Protein AF-0000000078894704 (afdb_homodimer)

Structure (mmCIF, N/CA/C/O backbone):
data_AF-0000000078894704-model_v1
#
loop_
_entity.id
_entity.type
_entity.pdbx_description
1 polymer glutaminase
#
loop_
_atom_site.group_PDB
_atom_site.id
_atom_site.type_symbol
_atom_site.label_atom_id
_atom_site.label_alt_id
_atom_site.label_comp_id
_atom_site.label_asym_id
_atom_site.label_entity_id
_atom_site.label_seq_id
_atom_site.pdbx_PDB_ins_code
_atom_site.Cartn_x
_atom_site.Cartn_y
_atom_site.Cartn_z
_atom_site.occupancy
_atom_site.B_iso_or_equiv
_atom_site.auth_seq_id
_atom_site.auth_comp_id
_atom_site.auth_asym_id
_atom_site.auth_atom_id
_atom_site.pdbx_PDB_model_num
ATOM 1 N N . MET A 1 1 ? 27.953 34.219 -6.363 1 33.53 1 MET A N 1
ATOM 2 C CA . MET A 1 1 ? 26.625 33.625 -6.176 1 33.53 1 MET A CA 1
ATOM 3 C C . MET A 1 1 ? 26.562 32.812 -4.891 1 33.53 1 MET A C 1
ATOM 5 O O . MET A 1 1 ? 27.328 31.875 -4.715 1 33.53 1 MET A O 1
ATOM 9 N N . GLY A 1 2 ? 26.344 33.25 -3.715 1 42.59 2 GLY A N 1
ATOM 10 C CA . GLY A 1 2 ? 26.703 32.719 -2.398 1 42.59 2 GLY A CA 1
ATOM 11 C C . GLY A 1 2 ? 26.281 31.297 -2.18 1 42.59 2 GLY A C 1
ATOM 12 O O . GLY A 1 2 ? 25.266 30.844 -2.725 1 42.59 2 GLY A O 1
ATOM 13 N N . ASP A 1 3 ? 27.109 30.281 -1.945 1 48.25 3 ASP A N 1
ATOM 14 C CA . ASP A 1 3 ? 27 28.844 -1.769 1 48.25 3 ASP A CA 1
ATOM 15 C C . ASP A 1 3 ? 25.766 28.484 -0.95 1 48.25 3 ASP A C 1
ATOM 17 O O . ASP A 1 3 ? 25.719 28.734 0.256 1 48.25 3 ASP A O 1
ATOM 21 N N . LYS A 1 4 ? 24.609 28.859 -1.32 1 56.03 4 LYS A N 1
ATOM 22 C CA . LYS A 1 4 ? 23.375 28.703 -0.556 1 56.03 4 LYS A CA 1
ATOM 23 C C . LYS A 1 4 ? 23.328 27.344 0.141 1 56.03 4 LYS A C 1
ATOM 25 O O . LYS A 1 4 ? 23.406 26.297 -0.512 1 56.03 4 LYS A O 1
ATOM 30 N N . GLU A 1 5 ? 23.719 27.203 1.406 1 79.75 5 GLU A N 1
ATOM 31 C CA . GLU A 1 5 ? 23.75 26.031 2.277 1 79.75 5 GLU A CA 1
ATOM 32 C C . GLU A 1 5 ? 22.422 25.297 2.287 1 79.75 5 GLU A C 1
ATOM 34 O O . GLU A 1 5 ? 21.359 25.938 2.398 1 79.75 5 GLU A O 1
ATOM 39 N N . ALA A 1 6 ? 22.312 24.047 1.957 1 88.81 6 ALA A N 1
ATOM 40 C CA . ALA A 1 6 ? 21.125 23.203 1.895 1 88.81 6 ALA A CA 1
ATOM 41 C C . ALA A 1 6 ? 20.531 22.984 3.283 1 88.81 6 ALA A C 1
ATOM 43 O O . ALA A 1 6 ? 21.266 22.891 4.27 1 88.81 6 ALA A O 1
ATOM 44 N N . VAL A 1 7 ? 19.281 23.156 3.41 1 92.5 7 VAL A N 1
ATOM 45 C CA . VAL A 1 7 ? 18.547 22.812 4.629 1 92.5 7 VAL A CA 1
ATOM 46 C C . VAL A 1 7 ? 18.281 21.312 4.66 1 92.5 7 VAL A C 1
ATOM 48 O O . VAL A 1 7 ? 17.766 20.75 3.695 1 92.5 7 VAL A O 1
ATOM 51 N N . THR A 1 8 ? 18.688 20.656 5.77 1 94.19 8 THR A N 1
ATOM 52 C CA . THR A 1 8 ? 18.438 19.219 5.902 1 94.19 8 THR A CA 1
ATOM 53 C C . THR A 1 8 ? 17.094 18.969 6.57 1 94.19 8 THR A C 1
ATOM 55 O O . THR A 1 8 ? 16.828 19.453 7.668 1 94.19 8 THR A O 1
ATOM 58 N N . LEU A 1 9 ? 16.25 18.266 5.898 1 95.75 9 LEU A N 1
ATOM 59 C CA . LEU A 1 9 ? 14.961 17.859 6.445 1 95.75 9 LEU A CA 1
ATOM 60 C C . LEU A 1 9 ? 14.961 16.375 6.781 1 95.75 9 LEU A C 1
ATOM 62 O O . LEU A 1 9 ? 15.312 15.539 5.941 1 95.75 9 LEU A O 1
ATOM 66 N N . ARG A 1 10 ? 14.641 16.031 8.008 1 96.88 10 ARG A N 1
ATOM 67 C CA . ARG A 1 10 ? 14.438 14.648 8.422 1 96.88 10 ARG A CA 1
ATOM 68 C C . ARG A 1 10 ? 12.953 14.289 8.422 1 96.88 10 ARG A C 1
ATOM 70 O O . ARG A 1 10 ? 12.195 14.742 9.273 1 96.88 10 ARG A O 1
ATOM 77 N N . ILE A 1 11 ? 12.57 13.445 7.441 1 97.75 11 ILE A N 1
ATOM 78 C CA . ILE A 1 11 ? 11.164 13.117 7.234 1 97.75 11 ILE A CA 1
ATOM 79 C C . ILE A 1 11 ? 10.906 11.664 7.613 1 97.75 11 ILE A C 1
ATOM 81 O O . ILE A 1 11 ? 11.516 10.75 7.047 1 97.75 11 ILE A O 1
ATOM 85 N N . GLY A 1 12 ? 10.008 11.484 8.609 1 97.69 12 GLY A N 1
ATOM 86 C CA . GLY A 1 12 ? 9.594 10.141 8.977 1 97.69 12 GLY A CA 1
ATOM 87 C C . GLY A 1 12 ? 8.398 9.648 8.18 1 97.69 12 GLY A C 1
ATOM 88 O O . GLY A 1 12 ? 7.512 10.43 7.836 1 97.69 12 GLY A O 1
ATOM 89 N N . VAL A 1 13 ? 8.375 8.375 7.852 1 96.69 13 VAL A N 1
ATOM 90 C CA . VAL A 1 13 ? 7.203 7.656 7.367 1 96.69 13 VAL A CA 1
ATOM 91 C C . VAL A 1 13 ? 6.918 6.461 8.273 1 96.69 13 VAL A C 1
ATOM 93 O O . VAL A 1 13 ? 7.781 5.602 8.469 1 96.69 13 VAL A O 1
ATOM 96 N N . LEU A 1 14 ? 5.723 6.516 8.867 1 94.88 14 LEU A N 1
ATOM 97 C CA . LEU A 1 14 ? 5.355 5.383 9.711 1 94.88 14 LEU A CA 1
ATOM 98 C C . LEU A 1 14 ? 5.363 4.086 8.906 1 94.88 14 LEU A C 1
ATOM 100 O O . LEU A 1 14 ? 4.676 3.975 7.891 1 94.88 14 LEU A O 1
ATOM 104 N N . ALA A 1 15 ? 6.199 3.154 9.344 1 89.75 15 ALA A N 1
ATOM 105 C CA . ALA A 1 15 ? 6.441 1.933 8.578 1 89.75 15 ALA A CA 1
ATOM 106 C C . ALA A 1 15 ? 5.879 0.712 9.305 1 89.75 15 ALA A C 1
ATOM 108 O O . ALA A 1 15 ? 6.613 -0.236 9.594 1 89.75 15 ALA A O 1
ATOM 109 N N . LEU A 1 16 ? 4.609 0.772 9.555 1 78.75 16 LEU A N 1
ATOM 110 C CA . LEU A 1 16 ? 3.939 -0.312 10.266 1 78.75 16 LEU A CA 1
ATOM 111 C C . LEU A 1 16 ? 3.281 -1.279 9.289 1 78.75 16 LEU A C 1
ATOM 113 O O . LEU A 1 16 ? 3.334 -2.496 9.477 1 78.75 16 LEU A O 1
ATOM 117 N N . GLN A 1 17 ? 2.633 -0.727 8.406 1 74.25 17 GLN A N 1
ATOM 118 C CA . GLN A 1 17 ? 1.944 -1.491 7.367 1 74.25 17 GLN A CA 1
ATOM 119 C C . GLN A 1 17 ? 2.443 -1.107 5.98 1 74.25 17 GLN A C 1
ATOM 121 O O . GLN A 1 17 ? 3.539 -0.56 5.836 1 74.25 17 GLN A O 1
ATOM 126 N N . GLY A 1 18 ? 1.768 -1.468 4.973 1 70.94 18 GLY A N 1
ATOM 127 C CA . GLY A 1 18 ? 2.125 -1.123 3.607 1 70.94 18 GLY A CA 1
ATOM 128 C C . GLY A 1 18 ? 1.957 0.353 3.301 1 70.94 18 GLY A C 1
ATOM 129 O O . GLY A 1 18 ? 1.643 1.145 4.191 1 70.94 18 GLY A O 1
ATOM 130 N N . GLY A 1 19 ? 2.533 0.879 2.273 1 81.81 19 GLY A N 1
ATOM 131 C CA . GLY A 1 19 ? 2.348 2.227 1.758 1 81.81 19 GLY A CA 1
ATOM 132 C C . GLY A 1 19 ? 3.545 3.127 1.994 1 81.81 19 GLY A C 1
ATOM 133 O O . GLY A 1 19 ? 3.672 4.176 1.363 1 81.81 19 GLY A O 1
ATOM 134 N N . PHE A 1 20 ? 4.426 2.688 2.916 1 88.38 20 PHE A N 1
ATOM 135 C CA . PHE A 1 20 ? 5.508 3.604 3.26 1 88.38 20 PHE A CA 1
ATOM 136 C C . PHE A 1 20 ? 6.547 3.654 2.145 1 88.38 20 PHE A C 1
ATOM 138 O O . PHE A 1 20 ? 7.16 4.695 1.908 1 88.38 20 PHE A O 1
ATOM 145 N N . PHE A 1 21 ? 6.684 2.605 1.351 1 87.56 21 PHE A N 1
ATOM 146 C CA . PHE A 1 21 ? 7.598 2.67 0.215 1 87.56 21 PHE A CA 1
ATOM 147 C C . PHE A 1 21 ? 7.082 3.641 -0.84 1 87.56 21 PHE A C 1
ATOM 149 O O . PHE A 1 21 ? 7.859 4.387 -1.438 1 87.56 21 PHE A O 1
ATOM 156 N N . GLU A 1 22 ? 5.785 3.568 -1.02 1 90.38 22 GLU A N 1
ATOM 157 C CA . GLU A 1 22 ? 5.172 4.461 -1.998 1 90.38 22 GLU A CA 1
ATOM 158 C C . GLU A 1 22 ? 5.324 5.922 -1.583 1 90.38 22 GLU A C 1
ATOM 160 O O . GLU A 1 22 ? 5.605 6.785 -2.418 1 90.38 22 GLU A O 1
ATOM 165 N N . HIS A 1 23 ? 5.121 6.18 -0.316 1 94.56 23 HIS A N 1
ATOM 166 C CA . HIS A 1 23 ? 5.312 7.531 0.191 1 94.56 23 HIS A CA 1
ATOM 167 C C . HIS A 1 23 ? 6.766 7.973 0.045 1 94.56 23 HIS A C 1
ATOM 169 O O . HIS A 1 23 ? 7.039 9.117 -0.322 1 94.56 23 HIS A O 1
ATOM 175 N N . GLU A 1 24 ? 7.691 7.094 0.386 1 93.06 24 GLU A N 1
ATOM 176 C CA . GLU A 1 24 ? 9.109 7.414 0.23 1 93.06 24 GLU A CA 1
ATOM 177 C C . GLU A 1 24 ? 9.438 7.762 -1.219 1 93.06 24 GLU A C 1
ATOM 179 O O . GLU A 1 24 ? 10.133 8.75 -1.483 1 93.06 24 GLU A O 1
ATOM 184 N N . ALA A 1 25 ? 8.914 6.992 -2.096 1 89.88 25 ALA A N 1
ATOM 185 C CA . ALA A 1 25 ? 9.148 7.242 -3.516 1 89.88 25 ALA A CA 1
ATOM 186 C C . ALA A 1 25 ? 8.586 8.594 -3.938 1 89.88 25 ALA A C 1
ATOM 188 O O . ALA A 1 25 ? 9.227 9.344 -4.68 1 89.88 25 ALA A O 1
ATOM 189 N N . SER A 1 26 ? 7.43 8.898 -3.48 1 93.06 26 SER A N 1
ATOM 190 C CA . SER A 1 26 ? 6.785 10.156 -3.83 1 93.06 26 SER A CA 1
ATOM 191 C C . SER A 1 26 ? 7.539 11.344 -3.244 1 93.06 26 SER A C 1
ATOM 193 O O . SER A 1 26 ? 7.602 12.414 -3.859 1 93.06 26 SER A O 1
ATOM 195 N N . LEU A 1 27 ? 8.094 11.164 -2.045 1 95.19 27 LEU A N 1
ATOM 196 C CA . LEU A 1 27 ? 8.922 12.195 -1.444 1 95.19 27 LEU A CA 1
ATOM 197 C C . LEU A 1 27 ? 10.148 12.477 -2.301 1 95.19 27 LEU A C 1
ATOM 199 O O . LEU A 1 27 ? 10.5 13.633 -2.535 1 95.19 27 LEU A O 1
ATOM 203 N N . MET A 1 28 ? 10.758 11.43 -2.793 1 91.69 28 MET A N 1
ATOM 204 C CA . MET A 1 28 ? 11.938 11.57 -3.639 1 91.69 28 MET A CA 1
ATOM 205 C C . MET A 1 28 ? 11.578 12.258 -4.957 1 91.69 28 MET A C 1
ATOM 207 O O . MET A 1 28 ? 12.328 13.102 -5.449 1 91.69 28 MET A O 1
ATOM 211 N N . LYS A 1 29 ? 10.469 11.883 -5.477 1 90.44 29 LYS A N 1
ATOM 212 C CA . LYS A 1 29 ? 9.992 12.523 -6.699 1 90.44 29 LYS A CA 1
ATOM 213 C C . LYS A 1 29 ? 9.742 14.008 -6.473 1 90.44 29 LYS A C 1
ATOM 215 O O . LYS A 1 29 ? 10.078 14.836 -7.32 1 90.44 29 LYS A O 1
ATOM 220 N N . ALA A 1 30 ? 9.133 14.305 -5.371 1 92.69 30 ALA A N 1
ATOM 221 C CA . ALA A 1 30 ? 8.867 15.703 -5.035 1 92.69 30 ALA A CA 1
ATOM 222 C C . ALA A 1 30 ? 10.164 16.5 -4.953 1 92.69 30 ALA A C 1
ATOM 224 O O . ALA A 1 30 ? 10.242 17.625 -5.465 1 92.69 30 ALA A O 1
ATOM 225 N N . LEU A 1 31 ? 11.117 15.945 -4.305 1 92.12 31 LEU A N 1
ATOM 226 C CA . LEU A 1 31 ? 12.406 16.609 -4.152 1 92.12 31 LEU A CA 1
ATOM 227 C C . LEU A 1 31 ? 13.062 16.828 -5.512 1 92.12 31 LEU A C 1
ATOM 229 O O . LEU A 1 31 ? 13.672 17.891 -5.746 1 92.12 31 LEU A O 1
ATOM 233 N N . LYS A 1 32 ? 12.906 15.906 -6.371 1 88.94 32 LYS A N 1
ATOM 234 C CA . LYS A 1 32 ? 13.562 15.93 -7.676 1 88.94 32 LYS A CA 1
ATOM 235 C C . LYS A 1 32 ? 12.859 16.906 -8.625 1 88.94 32 LYS A C 1
ATOM 237 O O . LYS A 1 32 ? 13.516 17.609 -9.391 1 88.94 32 LYS A O 1
ATOM 242 N N . TYR A 1 33 ? 11.539 16.984 -8.578 1 88.56 33 TYR A N 1
ATOM 243 C CA . TYR A 1 33 ? 10.812 17.625 -9.664 1 88.56 33 TYR A CA 1
ATOM 244 C C . TYR A 1 33 ? 10.203 18.953 -9.211 1 88.56 33 TYR A C 1
ATOM 246 O O . TYR A 1 33 ? 9.766 19.75 -10.039 1 88.56 33 TYR A O 1
ATOM 254 N N . HIS A 1 34 ? 10.141 19.156 -7.949 1 89.31 34 HIS A N 1
ATOM 255 C CA . HIS A 1 34 ? 9.594 20.406 -7.441 1 89.31 34 HIS A CA 1
ATOM 256 C C . HIS A 1 34 ? 10.703 21.406 -7.125 1 89.31 34 HIS A C 1
ATOM 258 O O . HIS A 1 34 ? 11.758 21.016 -6.605 1 89.31 34 HIS A O 1
ATOM 264 N N . GLN A 1 35 ? 10.414 22.641 -7.465 1 90.12 35 GLN A N 1
ATOM 265 C CA . GLN A 1 35 ? 11.359 23.688 -7.137 1 90.12 35 GLN A CA 1
ATOM 266 C C . GLN A 1 35 ? 11.008 24.359 -5.805 1 90.12 35 GLN A C 1
ATOM 268 O O . GLN A 1 35 ? 9.93 24.922 -5.66 1 90.12 35 GLN A O 1
ATOM 273 N N . PHE A 1 36 ? 11.969 24.266 -4.883 1 92.25 36 PHE A N 1
ATOM 274 C CA . PHE A 1 36 ? 11.797 24.891 -3.572 1 92.25 36 PHE A CA 1
ATOM 275 C C . PHE A 1 36 ? 12.617 26.172 -3.469 1 92.25 36 PHE A C 1
ATOM 277 O O . PHE A 1 36 ? 13.539 26.391 -4.262 1 92.25 36 PHE A O 1
ATOM 284 N N . GLU A 1 37 ? 12.234 27 -2.48 1 87.62 37 GLU A N 1
ATOM 285 C CA . GLU A 1 37 ? 12.914 28.281 -2.287 1 87.62 37 GLU A CA 1
ATOM 286 C C . GLU A 1 37 ? 14.344 28.078 -1.809 1 87.62 37 GLU A C 1
ATOM 288 O O . GLU A 1 37 ? 15.219 28.891 -2.092 1 87.62 37 GLU A O 1
ATOM 293 N N . LYS A 1 38 ? 14.555 27.031 -1.119 1 90.75 38 LYS A N 1
ATOM 294 C CA . LYS A 1 38 ? 15.867 26.672 -0.596 1 90.75 38 LYS A CA 1
ATOM 295 C C . LYS A 1 38 ? 16.297 25.281 -1.066 1 90.75 38 LYS A C 1
ATOM 297 O O . LYS A 1 38 ? 15.445 24.469 -1.411 1 90.75 38 LYS A O 1
ATOM 302 N N . LEU A 1 39 ? 17.531 25.141 -1.113 1 90.56 39 LEU A N 1
ATOM 303 C CA . LEU A 1 39 ? 18.031 23.797 -1.367 1 90.56 39 LEU A CA 1
ATOM 304 C C . LEU A 1 39 ? 17.75 22.875 -0.183 1 90.56 39 LEU A C 1
ATOM 306 O O . LEU A 1 39 ? 17.984 23.266 0.969 1 90.56 39 LEU A O 1
ATOM 310 N N . ILE A 1 40 ? 17.203 21.719 -0.527 1 93.31 40 ILE A N 1
ATOM 311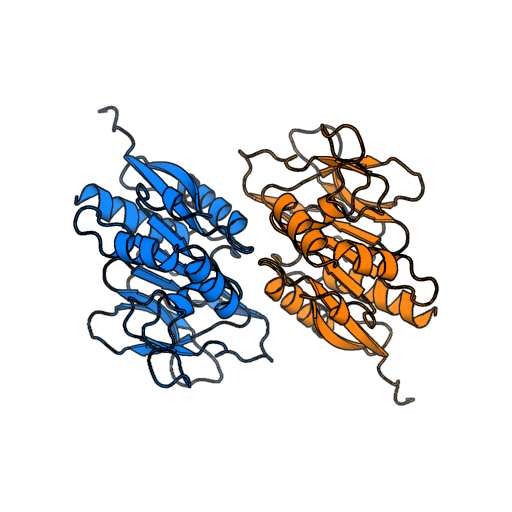 C CA . ILE A 1 40 ? 16.797 20.781 0.515 1 93.31 40 ILE A CA 1
ATOM 312 C C . ILE A 1 40 ? 17.594 19.484 0.378 1 93.31 40 ILE A C 1
ATOM 314 O O . ILE A 1 40 ? 17.75 18.953 -0.727 1 93.31 40 ILE A O 1
ATOM 318 N N . GLU A 1 41 ? 18.172 19.078 1.406 1 94.25 41 GLU A N 1
ATOM 319 C CA . GLU A 1 41 ? 18.609 17.703 1.583 1 94.25 41 GLU A CA 1
ATOM 320 C C . GLU A 1 41 ? 17.641 16.922 2.482 1 94.25 41 GLU A C 1
ATOM 322 O O . GLU A 1 41 ? 17.281 17.391 3.561 1 94.25 41 GLU A O 1
ATOM 327 N N . MET A 1 42 ? 17.25 15.789 1.985 1 95.06 42 MET A N 1
ATOM 328 C CA . MET A 1 42 ? 16.219 15.07 2.719 1 95.06 42 MET A CA 1
ATOM 329 C C . MET A 1 42 ? 16.719 13.711 3.188 1 95.06 42 MET A C 1
ATOM 331 O O . MET A 1 42 ? 17.344 12.977 2.42 1 95.06 42 MET A O 1
ATOM 335 N N . GLU A 1 43 ? 16.531 13.453 4.434 1 95.19 43 GLU A N 1
ATOM 336 C CA . GLU A 1 43 ? 16.703 12.133 5.02 1 95.19 43 GLU A CA 1
ATOM 337 C C . GLU A 1 43 ? 15.352 11.508 5.367 1 95.19 43 GLU A C 1
ATOM 339 O O . GLU A 1 43 ? 14.578 12.07 6.148 1 95.19 43 GLU A O 1
ATOM 344 N N . VAL A 1 44 ? 15.086 10.359 4.758 1 94.69 44 VAL A N 1
ATOM 345 C CA . VAL A 1 44 ? 13.836 9.672 5.051 1 94.69 44 VAL A CA 1
ATOM 346 C C . VAL A 1 44 ? 14.078 8.586 6.094 1 94.69 44 VAL A C 1
ATOM 348 O O . VAL A 1 44 ? 15.008 7.785 5.965 1 94.69 44 VAL A O 1
ATOM 351 N N . VAL A 1 45 ? 13.242 8.578 7.125 1 95.75 45 VAL A N 1
ATOM 352 C CA . VAL A 1 45 ? 13.352 7.625 8.227 1 95.75 45 VAL A CA 1
ATOM 353 C C . VAL A 1 45 ? 12.109 6.746 8.273 1 95.75 45 VAL A C 1
ATOM 355 O O . VAL A 1 45 ? 10.984 7.254 8.336 1 95.75 45 VAL A O 1
ATOM 358 N N . GLU A 1 46 ? 12.32 5.43 8.102 1 93.38 46 GLU A N 1
ATOM 359 C CA . GLU A 1 46 ? 11.219 4.512 8.367 1 93.38 46 GLU A CA 1
ATOM 360 C C . GLU A 1 46 ? 10.945 4.398 9.867 1 93.38 46 GLU A C 1
ATOM 362 O O . GLU A 1 46 ? 11.773 3.885 10.617 1 93.38 46 GLU A O 1
ATOM 367 N N . VAL A 1 47 ? 9.812 4.848 10.312 1 95.81 47 VAL A N 1
ATOM 368 C CA . VAL A 1 47 ? 9.484 4.906 11.734 1 95.81 47 VAL A CA 1
ATOM 369 C C . VAL A 1 47 ? 8.812 3.607 12.172 1 95.81 47 VAL A C 1
ATOM 371 O O . VAL A 1 47 ? 7.727 3.277 11.695 1 95.81 47 VAL A O 1
ATOM 374 N N . ARG A 1 48 ? 9.422 2.914 13.07 1 91.62 48 ARG A N 1
ATOM 375 C CA . ARG A 1 48 ? 8.891 1.646 13.57 1 91.62 48 ARG A CA 1
ATOM 376 C C . ARG A 1 48 ? 8.789 1.658 15.086 1 91.62 48 ARG A C 1
ATOM 378 O O . ARG A 1 48 ? 8 0.909 15.672 1 91.62 48 ARG A O 1
ATOM 385 N N . ASP A 1 49 ? 9.648 2.529 15.68 1 94.06 49 ASP A N 1
ATOM 386 C CA . ASP A 1 49 ? 9.695 2.615 17.141 1 94.06 49 ASP A CA 1
ATOM 387 C C . ASP A 1 49 ? 9.742 4.07 17.594 1 94.06 49 ASP A C 1
ATOM 389 O O . ASP A 1 49 ? 10.102 4.961 16.828 1 94.06 49 ASP A O 1
ATOM 393 N N . PRO A 1 50 ? 9.383 4.266 18.875 1 95.62 50 PRO A N 1
ATOM 394 C CA . PRO A 1 50 ? 9.328 5.629 19.406 1 95.62 50 PRO A CA 1
ATOM 395 C C . PRO A 1 50 ? 10.648 6.379 19.234 1 95.62 50 PRO A C 1
ATOM 397 O O . PRO A 1 50 ? 10.648 7.602 19.047 1 95.62 50 PRO A O 1
ATOM 400 N N . GLU A 1 51 ? 11.75 5.691 19.219 1 95.25 51 GLU A N 1
ATOM 401 C CA . GLU A 1 51 ? 13.07 6.324 19.156 1 95.25 51 GLU A CA 1
ATOM 402 C C . GLU A 1 51 ? 13.281 7.004 17.812 1 95.25 51 GLU A C 1
ATOM 404 O O . GLU A 1 51 ? 14.07 7.941 17.688 1 95.25 51 GLU A O 1
ATOM 409 N N . ASN A 1 52 ? 12.57 6.562 16.797 1 95.88 52 ASN A N 1
ATOM 410 C CA . ASN A 1 52 ? 12.727 7.113 15.461 1 95.88 52 ASN A CA 1
ATOM 411 C C . ASN A 1 52 ? 12.062 8.484 15.344 1 95.88 52 ASN A C 1
ATOM 413 O O . ASN A 1 52 ? 12.328 9.227 14.391 1 95.88 52 ASN A O 1
ATOM 417 N N . VAL A 1 53 ? 11.219 8.938 16.281 1 95.38 53 VAL A N 1
ATOM 418 C CA . VAL A 1 53 ? 10.32 10.078 16.109 1 95.38 53 VAL A CA 1
ATOM 419 C C . VAL A 1 53 ? 11.031 11.359 16.562 1 95.38 53 VAL A C 1
ATOM 421 O O . VAL A 1 53 ? 10.773 12.438 16.016 1 95.38 53 VAL A O 1
ATOM 424 N N . ALA A 1 54 ? 11.969 11.422 17.516 1 87.56 54 ALA A N 1
ATOM 425 C CA . ALA A 1 54 ? 12.477 12.555 18.281 1 87.56 54 ALA A CA 1
ATOM 426 C C . ALA A 1 54 ? 13.117 13.594 17.359 1 87.56 54 ALA A C 1
ATOM 428 O O . ALA A 1 54 ? 12.969 14.797 17.578 1 87.56 54 ALA A O 1
ATOM 429 N N . ASP A 1 55 ? 13.734 13.297 16.328 1 91.06 55 ASP A N 1
ATOM 430 C CA . ASP A 1 55 ? 14.508 14.273 15.57 1 91.06 55 ASP A CA 1
ATOM 431 C C . ASP A 1 55 ? 13.898 14.492 14.188 1 91.06 55 ASP A C 1
ATOM 433 O O . ASP A 1 55 ? 14.57 15 13.281 1 91.06 55 ASP A O 1
ATOM 437 N N . LEU A 1 56 ? 12.648 14.219 14.094 1 96.69 56 LEU A N 1
ATOM 438 C CA . LEU A 1 56 ? 12 14.383 12.797 1 96.69 56 LEU A CA 1
ATOM 439 C C . LEU A 1 56 ? 11.516 15.82 12.609 1 96.69 56 LEU A C 1
ATOM 441 O O . LEU A 1 56 ? 11.109 16.469 13.57 1 96.69 56 LEU A O 1
ATOM 445 N N . ASP A 1 57 ? 11.562 16.297 11.352 1 96.5 57 ASP A N 1
ATOM 446 C CA . ASP A 1 57 ? 10.977 17.578 10.984 1 96.5 57 ASP A CA 1
ATOM 447 C C . ASP A 1 57 ? 9.562 17.406 10.438 1 96.5 57 ASP A C 1
ATOM 449 O O . ASP A 1 57 ? 8.781 18.359 10.422 1 96.5 57 ASP A O 1
ATOM 453 N N . GLY A 1 58 ? 9.258 16.281 9.93 1 98 58 GLY A N 1
ATOM 454 C CA . GLY A 1 58 ? 7.949 15.898 9.414 1 98 58 GLY A CA 1
ATOM 455 C C . GLY A 1 58 ? 7.676 14.414 9.539 1 98 58 GLY A C 1
ATOM 456 O O . GLY A 1 58 ? 8.602 13.602 9.586 1 98 58 GLY A O 1
ATOM 457 N N . LEU A 1 59 ? 6.406 14.055 9.617 1 98.25 59 LEU A N 1
ATOM 458 C CA . LEU A 1 59 ? 6.008 12.656 9.727 1 98.25 59 LEU A CA 1
ATOM 459 C C . LEU A 1 59 ? 4.766 12.375 8.883 1 98.25 59 LEU A C 1
ATOM 461 O O . LEU A 1 59 ? 3.791 13.133 8.938 1 98.25 59 LEU A O 1
ATOM 465 N N . ILE A 1 60 ? 4.844 11.352 8.102 1 98.06 60 ILE A N 1
ATOM 466 C CA . ILE A 1 60 ? 3.691 10.891 7.336 1 98.06 60 ILE A CA 1
ATOM 467 C C . ILE A 1 60 ? 3.133 9.617 7.969 1 98.06 60 ILE A C 1
ATOM 469 O O . ILE A 1 60 ? 3.881 8.68 8.25 1 98.06 60 ILE A O 1
ATOM 473 N N . LEU A 1 61 ? 1.829 9.602 8.281 1 96.25 61 LEU A N 1
ATOM 474 C CA . LEU A 1 61 ? 1.073 8.414 8.648 1 96.25 61 LEU A CA 1
ATOM 475 C C . LEU A 1 61 ? 0.322 7.852 7.449 1 96.25 61 LEU A C 1
ATOM 477 O O . LEU A 1 61 ? -0.735 8.367 7.078 1 96.25 61 LEU A O 1
ATOM 481 N N . PRO A 1 62 ? 0.865 6.766 6.887 1 94.06 62 PRO A N 1
ATOM 482 C CA . PRO A 1 62 ? 0.296 6.246 5.641 1 94.06 62 PRO A CA 1
ATOM 483 C C . PRO A 1 62 ? -1.063 5.582 5.844 1 94.06 62 PRO A C 1
ATOM 485 O O . PRO A 1 62 ? -1.534 5.465 6.98 1 94.06 62 PRO A O 1
ATOM 488 N N . GLY A 1 63 ? -1.68 5.215 4.672 1 88.19 63 GLY A N 1
ATOM 489 C CA . GLY A 1 63 ? -2.938 4.484 4.703 1 88.19 63 GLY A CA 1
ATOM 490 C C . GLY A 1 63 ? -2.799 3.078 5.254 1 88.19 63 GLY A C 1
ATOM 491 O O . GLY A 1 63 ? -1.69 2.629 5.555 1 88.19 63 GLY A O 1
ATOM 492 N N . GLY A 1 64 ? -3.928 2.371 5.445 1 86.31 64 GLY A N 1
ATOM 493 C CA . GLY A 1 64 ? -4.02 1.043 6.031 1 86.31 64 GLY A CA 1
ATOM 494 C C . GLY A 1 64 ? -5.348 0.778 6.711 1 86.31 64 GLY A C 1
ATOM 495 O O . GLY A 1 64 ? -6.367 1.362 6.34 1 86.31 64 GLY A O 1
ATOM 496 N N . GLU A 1 65 ? -5.277 -0.176 7.586 1 83.75 65 GLU A N 1
ATOM 497 C CA . GLU A 1 65 ? -6.43 -0.421 8.445 1 83.75 65 GLU A CA 1
ATOM 498 C C . GLU A 1 65 ? -6.297 0.325 9.773 1 83.75 65 GLU A C 1
ATOM 500 O O . GLU A 1 65 ? -5.434 0.001 10.586 1 83.75 65 GLU A O 1
ATOM 505 N N . SER A 1 66 ? -7.129 1.295 9.914 1 88.31 66 SER A N 1
ATOM 506 C CA . SER A 1 66 ? -6.957 2.277 10.984 1 88.31 66 SER A CA 1
ATOM 507 C C . SER A 1 66 ? -6.988 1.617 12.359 1 88.31 66 SER A C 1
ATOM 509 O O . SER A 1 66 ? -6.238 2.004 13.258 1 88.31 66 SER A O 1
ATOM 511 N N . THR A 1 67 ? -7.84 0.599 12.602 1 84.88 67 THR A N 1
ATOM 512 C CA . THR A 1 67 ? -7.938 -0.074 13.898 1 84.88 67 THR A CA 1
ATOM 513 C C . THR A 1 67 ? -6.641 -0.81 14.219 1 84.88 67 THR A C 1
ATOM 515 O O . THR A 1 67 ? -6.102 -0.67 15.32 1 84.88 67 THR A O 1
ATOM 518 N N . THR A 1 68 ? -6.172 -1.515 13.266 1 83.81 68 THR A N 1
ATOM 519 C CA . THR A 1 68 ? -4.922 -2.246 13.438 1 83.81 68 THR A CA 1
ATOM 520 C C . THR A 1 68 ? -3.764 -1.283 13.695 1 83.81 68 THR A C 1
ATOM 522 O O . THR A 1 68 ? -2.939 -1.515 14.578 1 83.81 68 THR A O 1
ATOM 525 N N . MET A 1 69 ? -3.768 -0.227 12.922 1 88.25 69 MET A N 1
ATOM 526 C CA . MET A 1 69 ? -2.715 0.771 13.102 1 88.25 69 MET A CA 1
ATOM 527 C C . MET A 1 69 ? -2.781 1.385 14.492 1 88.25 69 MET A C 1
ATOM 529 O O . MET A 1 69 ? -1.753 1.549 15.156 1 88.25 69 MET A O 1
ATOM 533 N N . GLY A 1 70 ? -3.975 1.736 14.906 1 89.5 70 GLY A N 1
ATOM 534 C CA . GLY A 1 70 ? -4.145 2.301 16.234 1 89.5 70 GLY A CA 1
ATOM 535 C C . GLY A 1 70 ? -3.668 1.38 17.344 1 89.5 70 GLY A C 1
ATOM 536 O O . GLY A 1 70 ? -2.996 1.819 18.281 1 89.5 70 GLY A O 1
ATOM 537 N N . LEU A 1 71 ? -4.02 0.14 17.234 1 87.19 71 LEU A N 1
ATOM 538 C CA . LEU A 1 71 ? -3.609 -0.857 18.219 1 87.19 71 LEU A CA 1
ATOM 539 C C . LEU A 1 71 ? -2.09 -0.99 18.25 1 87.19 71 LEU A C 1
ATOM 541 O O . LEU A 1 71 ? -1.494 -1.07 19.328 1 87.19 71 LEU A O 1
ATOM 545 N N . PHE A 1 72 ? -1.496 -0.981 17.125 1 85.69 72 PHE A N 1
ATOM 546 C CA . PHE A 1 72 ? -0.045 -1.097 17.031 1 85.69 72 PHE A CA 1
ATOM 547 C C . PHE A 1 72 ? 0.631 0.113 17.672 1 85.69 72 PHE A C 1
ATOM 549 O O . PHE A 1 72 ? 1.598 -0.033 18.422 1 85.69 72 PHE A O 1
ATOM 556 N N . LEU A 1 73 ? 0.165 1.257 17.359 1 92.88 73 LEU A N 1
ATOM 557 C CA . LEU A 1 73 ? 0.728 2.479 17.938 1 92.88 73 LEU A CA 1
ATOM 558 C C . LEU A 1 73 ? 0.667 2.449 19.453 1 92.88 73 LEU A C 1
ATOM 560 O O . LEU A 1 73 ? 1.656 2.748 20.125 1 92.88 73 LEU A O 1
ATOM 564 N N . ARG A 1 74 ? -0.403 2.031 19.922 1 92.5 74 ARG A N 1
ATOM 565 C CA . ARG A 1 74 ? -0.602 1.995 21.359 1 92.5 74 ARG A CA 1
ATOM 566 C C . ARG A 1 74 ? 0.288 0.94 22.016 1 92.5 74 ARG A C 1
ATOM 568 O O . ARG A 1 74 ? 0.937 1.207 23.031 1 92.5 74 ARG A O 1
ATOM 575 N N . SER A 1 75 ? 0.31 -0.202 21.469 1 91.38 75 SER A N 1
ATOM 576 C CA . SER A 1 75 ? 1.039 -1.328 22.047 1 91.38 75 SER A CA 1
ATOM 577 C C . SER A 1 75 ? 2.537 -1.049 22.094 1 91.38 75 SER A C 1
ATOM 579 O O . SER A 1 75 ? 3.246 -1.587 22.953 1 91.38 75 SER A O 1
ATOM 581 N N . ASN A 1 76 ? 3.02 -0.169 21.281 1 92.25 76 ASN A N 1
ATOM 582 C CA . ASN A 1 76 ? 4.453 0.1 21.203 1 92.25 76 ASN A CA 1
ATOM 583 C C . ASN A 1 76 ? 4.793 1.474 21.766 1 92.25 76 ASN A C 1
ATOM 585 O O . ASN A 1 76 ? 5.945 1.909 21.703 1 92.25 76 ASN A O 1
ATOM 589 N N . GLY A 1 77 ? 3.834 2.146 22.234 1 94.5 77 GLY A N 1
ATOM 590 C CA . GLY A 1 77 ? 4.043 3.459 22.812 1 94.5 77 GLY A CA 1
ATOM 591 C C . GLY A 1 77 ? 4.297 4.543 21.781 1 94.5 77 GLY A C 1
ATOM 592 O O . GLY A 1 77 ? 4.789 5.621 22.125 1 94.5 77 GLY A O 1
ATOM 593 N N . LEU A 1 78 ? 4.051 4.289 20.578 1 95.38 78 LEU A N 1
ATOM 594 C CA . LEU A 1 78 ? 4.273 5.238 19.5 1 95.38 78 LEU A CA 1
ATOM 595 C C . LEU A 1 78 ? 3.23 6.352 19.531 1 95.38 78 LEU A C 1
ATOM 597 O O . LEU A 1 78 ? 3.518 7.488 19.141 1 95.38 78 LEU A O 1
ATOM 601 N N . ASP A 1 79 ? 2 5.98 19.953 1 95 79 ASP A N 1
ATOM 602 C CA . ASP A 1 79 ? 0.94 6.984 20.016 1 95 79 ASP A CA 1
ATOM 603 C C . ASP A 1 79 ? 1.32 8.133 20.953 1 95 79 ASP A C 1
ATOM 605 O O . ASP A 1 79 ? 1.236 9.297 20.578 1 95 79 ASP A O 1
ATOM 609 N N . VAL A 1 80 ? 1.824 7.809 22.141 1 94.81 80 VAL A N 1
ATOM 610 C CA . VAL A 1 80 ? 2.229 8.805 23.125 1 94.81 80 VAL A CA 1
ATOM 611 C C . VAL A 1 80 ? 3.393 9.625 22.578 1 94.81 80 VAL A C 1
ATOM 613 O O . VAL A 1 80 ? 3.381 10.859 22.656 1 94.81 80 VAL A O 1
ATOM 616 N N . ARG A 1 81 ? 4.352 8.945 21.984 1 95.44 81 ARG A N 1
ATOM 617 C CA . ARG A 1 81 ? 5.543 9.625 21.484 1 95.44 81 ARG A CA 1
ATOM 618 C C . ARG A 1 81 ? 5.199 10.57 20.344 1 95.44 81 ARG A C 1
ATOM 620 O O . ARG A 1 81 ? 5.723 11.688 20.281 1 95.44 81 ARG A O 1
ATOM 627 N N . ILE A 1 82 ? 4.367 10.18 19.422 1 95.56 82 ILE A N 1
ATOM 628 C CA . ILE A 1 82 ? 3.973 10.992 18.281 1 95.56 82 ILE A CA 1
ATOM 629 C C . ILE A 1 82 ? 3.186 12.211 18.75 1 95.56 82 ILE A C 1
ATOM 631 O O . ILE A 1 82 ? 3.406 13.328 18.266 1 95.56 82 ILE A O 1
ATOM 635 N N . ARG A 1 83 ? 2.301 12.062 19.734 1 93.75 83 ARG A N 1
ATOM 636 C CA . ARG A 1 83 ? 1.551 13.195 20.281 1 93.75 83 ARG A CA 1
ATOM 637 C C . ARG A 1 83 ? 2.484 14.211 20.922 1 93.75 83 ARG A C 1
ATOM 639 O O . ARG A 1 83 ? 2.344 15.422 20.703 1 93.75 83 ARG A O 1
ATOM 646 N N . GLU A 1 84 ? 3.373 13.672 21.703 1 93.5 84 GLU A N 1
ATOM 647 C CA . GLU A 1 84 ? 4.352 14.555 22.328 1 93.5 84 GLU A CA 1
ATOM 648 C C . GLU A 1 84 ? 5.156 15.32 21.281 1 93.5 84 GLU A C 1
ATOM 650 O O . GLU A 1 84 ? 5.422 16.516 21.438 1 93.5 84 GLU A O 1
ATOM 655 N N . TRP A 1 85 ? 5.516 14.609 20.266 1 94.88 85 TRP A N 1
ATOM 656 C CA . TRP A 1 85 ? 6.297 15.195 19.172 1 94.88 85 TRP A CA 1
ATOM 657 C C . TRP A 1 85 ? 5.496 16.266 18.453 1 94.88 85 TRP A C 1
ATOM 659 O O . TRP A 1 85 ? 6.004 17.359 18.188 1 94.88 85 TRP A O 1
ATOM 669 N N . ILE A 1 86 ? 4.262 16.062 18.156 1 92.44 86 ILE A N 1
ATOM 670 C CA . ILE A 1 86 ? 3.396 16.984 17.438 1 92.44 86 ILE A CA 1
ATOM 671 C C . ILE A 1 86 ? 3.203 18.266 18.25 1 92.44 86 ILE A C 1
ATOM 673 O O . ILE A 1 86 ? 3.168 19.359 17.703 1 92.44 86 ILE A O 1
ATOM 677 N N . HIS A 1 87 ? 3.162 18.125 19.531 1 89.38 87 HIS A N 1
ATOM 678 C CA . HIS A 1 87 ? 2.809 19.266 20.375 1 89.38 87 HIS A CA 1
ATOM 679 C C . HIS A 1 87 ? 4.047 19.875 21.031 1 89.38 87 HIS A C 1
ATOM 681 O O . HIS A 1 87 ? 3.934 20.766 21.859 1 89.38 87 HIS A O 1
ATOM 687 N N . SER A 1 88 ? 5.098 19.391 20.641 1 89.06 88 SER A N 1
ATOM 688 C CA . SER A 1 88 ? 6.324 19.922 21.219 1 89.06 88 SER A CA 1
ATOM 689 C C . SER A 1 88 ? 6.484 21.406 20.875 1 89.06 88 SER A C 1
ATOM 691 O O . SER A 1 88 ? 6.355 21.797 19.719 1 89.06 88 SER A O 1
ATOM 693 N N . PRO A 1 89 ? 6.758 22.281 21.844 1 82.75 89 PRO A N 1
ATOM 694 C CA . PRO A 1 89 ? 6.988 23.703 21.578 1 82.75 89 PRO A CA 1
ATOM 695 C C . PRO A 1 89 ? 8.328 23.969 20.906 1 82.75 89 PRO A C 1
ATOM 697 O O . PRO A 1 89 ? 8.531 25.031 20.312 1 82.75 89 PRO A O 1
ATOM 700 N N . GLU A 1 90 ? 9.273 23.094 21.078 1 78.19 90 GLU A N 1
ATOM 701 C CA . GLU A 1 90 ? 10.641 23.266 20.578 1 78.19 90 GLU A CA 1
ATOM 702 C C . GLU A 1 90 ? 10.719 23.016 19.078 1 78.19 90 GLU A C 1
ATOM 704 O O . GLU A 1 90 ? 11.57 23.594 18.391 1 78.19 90 GLU A O 1
ATOM 709 N N . ARG A 1 91 ? 9.867 22.188 18.609 1 73.5 91 ARG A N 1
ATOM 710 C CA . ARG A 1 91 ? 9.938 21.812 17.188 1 73.5 91 ARG A CA 1
ATOM 711 C C . ARG A 1 91 ? 8.578 21.969 16.516 1 73.5 91 ARG A C 1
ATOM 713 O O . ARG A 1 91 ? 7.586 21.406 16.969 1 73.5 91 ARG A O 1
ATOM 720 N N . LYS A 1 92 ? 8.633 22.828 15.562 1 82.94 92 LYS A N 1
ATOM 721 C CA . LYS A 1 92 ? 7.414 23 14.781 1 82.94 92 LYS A CA 1
ATOM 722 C C . LYS A 1 92 ? 7.316 21.953 13.672 1 82.94 92 LYS A C 1
ATOM 724 O O . LYS A 1 92 ? 7.438 22.297 12.484 1 82.94 92 LYS A O 1
ATOM 729 N N . ALA A 1 93 ? 7.07 20.766 14.086 1 89.44 93 ALA A N 1
ATOM 730 C CA . ALA A 1 93 ? 7.078 19.656 13.133 1 89.44 93 ALA A CA 1
ATOM 731 C C . ALA A 1 93 ? 5.703 19.469 12.492 1 89.44 93 ALA A C 1
ATOM 733 O O . ALA A 1 93 ? 4.691 19.906 13.039 1 89.44 93 ALA A O 1
ATOM 734 N N . ILE A 1 94 ? 5.672 19.016 11.227 1 97.31 94 ILE A N 1
ATOM 735 C CA . ILE A 1 94 ? 4.453 18.859 10.445 1 97.31 94 ILE A CA 1
ATOM 736 C C . ILE A 1 94 ? 4.094 17.375 10.328 1 97.31 94 ILE A C 1
ATOM 738 O O . ILE A 1 94 ? 4.945 16.547 9.984 1 97.31 94 ILE A O 1
ATOM 742 N N . ALA A 1 95 ? 2.881 17.031 10.719 1 98.12 95 ALA A N 1
ATOM 743 C CA . ALA A 1 95 ? 2.387 15.664 10.57 1 98.12 95 ALA A CA 1
ATOM 744 C C . ALA A 1 95 ? 1.338 15.57 9.469 1 98.12 95 ALA A C 1
ATOM 746 O O . ALA A 1 95 ? 0.488 16.453 9.336 1 98.12 95 ALA A O 1
ATOM 747 N N . TRP A 1 96 ? 1.428 14.555 8.625 1 98.5 96 TRP A N 1
ATOM 748 C CA . TRP A 1 96 ? 0.498 14.328 7.523 1 98.5 96 TRP A CA 1
ATOM 749 C C . TRP A 1 96 ? -0.079 12.922 7.574 1 98.5 96 TRP A C 1
ATOM 751 O O . TRP A 1 96 ? 0.661 11.938 7.5 1 98.5 96 TRP A O 1
ATOM 761 N N . GLY A 1 97 ? -1.422 12.797 7.762 1 97.62 97 GLY A N 1
ATOM 762 C CA . GLY A 1 97 ? -2.105 11.516 7.699 1 97.62 97 GLY A CA 1
ATOM 763 C C . GLY A 1 97 ? -2.838 11.289 6.391 1 97.62 97 GLY A C 1
ATOM 764 O O . GLY A 1 97 ? -3.533 12.188 5.898 1 97.62 97 GLY A O 1
ATOM 765 N N . THR A 1 98 ? -2.707 10.086 5.797 1 96.56 98 THR A N 1
ATOM 766 C CA . THR A 1 98 ? -3.426 9.742 4.574 1 96.56 98 THR A CA 1
ATOM 767 C C . THR A 1 98 ? -4.371 8.57 4.816 1 96.56 98 THR A C 1
ATOM 769 O O . THR A 1 98 ? -3.984 7.566 5.422 1 96.56 98 THR A O 1
ATOM 772 N N . CYS A 1 99 ? -5.578 8.68 4.383 1 94.69 99 CYS A N 1
ATOM 773 C CA . CYS A 1 99 ? -6.621 7.672 4.531 1 94.69 99 CYS A CA 1
ATOM 774 C C . CYS A 1 99 ? -6.758 7.238 5.988 1 94.69 99 CYS A C 1
ATOM 776 O O . CYS A 1 99 ? -7.332 7.961 6.805 1 94.69 99 CYS A O 1
ATOM 778 N N . ALA A 1 100 ? -6.199 6.117 6.336 1 93 100 ALA A N 1
ATOM 779 C CA . ALA A 1 100 ? -6.238 5.707 7.738 1 93 100 ALA A CA 1
ATOM 780 C C . ALA A 1 100 ? -5.613 6.77 8.641 1 93 100 ALA A C 1
ATOM 782 O O . ALA A 1 100 ? -6.043 6.949 9.781 1 93 100 ALA A O 1
ATOM 783 N N . GLY A 1 101 ? -4.645 7.48 8.133 1 95.19 101 GLY A N 1
ATOM 784 C CA . GLY A 1 101 ? -4.047 8.578 8.883 1 95.19 101 GLY A CA 1
ATOM 785 C C . GLY A 1 101 ? -5.039 9.672 9.227 1 95.19 101 GLY A C 1
ATOM 786 O O . GLY A 1 101 ? -4.98 10.25 10.312 1 95.19 101 GLY A O 1
ATOM 787 N N . LEU A 1 102 ? -5.898 9.984 8.281 1 97.12 102 LEU A N 1
ATOM 788 C CA . LEU A 1 102 ? -6.961 10.945 8.555 1 97.12 102 LEU A CA 1
ATOM 789 C C . LEU A 1 102 ? -7.84 10.469 9.703 1 97.12 102 LEU A C 1
ATOM 791 O O . LEU A 1 102 ? -8.18 11.242 10.602 1 97.12 102 LEU A O 1
ATOM 795 N N . ILE A 1 103 ? -8.18 9.195 9.711 1 95.5 103 ILE A N 1
ATOM 796 C CA . ILE A 1 103 ? -9.016 8.617 10.75 1 95.5 103 ILE A CA 1
ATOM 797 C C . ILE A 1 103 ? -8.312 8.734 12.102 1 95.5 103 ILE A C 1
ATOM 799 O O . ILE A 1 103 ? -8.906 9.188 13.078 1 95.5 103 ILE A O 1
ATOM 803 N N . LEU A 1 104 ? -7.074 8.391 12.156 1 95.31 104 LEU A N 1
ATOM 804 C CA . LEU A 1 104 ? -6.293 8.391 13.391 1 95.31 104 LEU A CA 1
ATOM 805 C C . LEU A 1 104 ? -6.16 9.805 13.945 1 95.31 104 LEU A C 1
ATOM 807 O O . LEU A 1 104 ? -6.121 10 15.164 1 95.31 104 LEU A O 1
ATOM 811 N N . MET A 1 105 ? -6.094 10.805 13.086 1 96.56 105 MET A N 1
ATOM 812 C CA . MET A 1 105 ? -5.797 12.18 13.5 1 96.56 105 MET A CA 1
ATOM 813 C C . MET A 1 105 ? -7.082 12.938 13.82 1 96.56 105 MET A C 1
ATOM 815 O O . MET A 1 105 ? -7.035 14.023 14.391 1 96.56 105 MET A O 1
ATOM 819 N N . SER A 1 106 ? -8.211 12.375 13.461 1 96.94 106 SER A N 1
ATOM 820 C CA . SER A 1 106 ? -9.484 13.039 13.703 1 96.94 106 SER A CA 1
ATOM 821 C C . SER A 1 106 ? -9.875 12.969 15.172 1 96.94 106 SER A C 1
ATOM 823 O O . SER A 1 106 ? -9.695 11.938 15.82 1 96.94 106 SER A O 1
ATOM 825 N N . ASN A 1 107 ? -10.383 14.055 15.719 1 95.81 107 ASN A N 1
ATOM 826 C CA . ASN A 1 107 ? -10.828 14.078 17.109 1 95.81 107 ASN A CA 1
ATOM 827 C C . ASN A 1 107 ? -12.102 13.266 17.312 1 95.81 107 ASN A C 1
ATOM 829 O O . ASN A 1 107 ? -12.336 12.727 18.391 1 95.81 107 ASN A O 1
ATOM 833 N N . SER A 1 108 ? -12.922 13.18 16.219 1 94.88 108 SER A N 1
ATOM 834 C CA . SER A 1 108 ? -14.195 12.477 16.312 1 94.88 108 SER A CA 1
ATOM 835 C C . SER A 1 108 ? -14.43 11.594 15.094 1 94.88 108 SER A C 1
ATOM 837 O O . SER A 1 108 ? -14.055 11.961 13.977 1 94.88 108 SER A O 1
ATOM 839 N N . LEU A 1 109 ? -15.062 10.43 15.367 1 94 109 LEU A N 1
ATOM 840 C CA . LEU A 1 109 ? -15.461 9.523 14.297 1 94 109 LEU A CA 1
ATOM 841 C C . LEU A 1 109 ? -16.969 9.312 14.305 1 94 109 LEU A C 1
ATOM 843 O O . LEU A 1 109 ? -17.594 9.203 15.367 1 94 109 LEU A O 1
ATOM 847 N N . GLU A 1 110 ? -17.484 9.312 13.117 1 91.19 110 GLU A N 1
ATOM 848 C CA . GLU A 1 110 ? -18.922 9.062 13.008 1 91.19 110 GLU A CA 1
ATOM 849 C C . GLU A 1 110 ? -19.297 7.727 13.641 1 91.19 110 GLU A C 1
ATOM 851 O O . GLU A 1 110 ? -18.656 6.711 13.391 1 91.19 110 GLU A O 1
ATOM 856 N N . GLY A 1 111 ? -20.469 7.734 14.297 1 81.06 111 GLY A N 1
ATOM 857 C CA . GLY A 1 111 ? -21 6.523 14.914 1 81.06 111 GLY A CA 1
ATOM 858 C C . GLY A 1 111 ? -20.266 6.125 16.172 1 81.06 111 GLY A C 1
ATOM 859 O O . GLY A 1 111 ? -20.625 5.148 16.828 1 81.06 111 GLY A O 1
ATOM 860 N N . GLN A 1 112 ? -19.188 6.531 16.312 1 73.31 112 GLN A N 1
ATOM 861 C CA . GLN A 1 112 ? -18.453 6.207 17.531 1 73.31 112 GLN A CA 1
ATOM 862 C C . GLN A 1 112 ? -18.609 7.297 18.578 1 73.31 112 GLN A C 1
ATOM 864 O O . GLN A 1 112 ? -18.5 8.484 18.281 1 73.31 112 GLN A O 1
ATOM 869 N N . LYS A 1 113 ? -19.688 7.012 19.375 1 51.94 113 LYS A N 1
ATOM 870 C CA . LYS A 1 113 ? -19.812 7.957 20.484 1 51.94 113 LYS A CA 1
ATOM 871 C C . LYS A 1 113 ? -18.453 8.352 21.031 1 51.94 113 LYS A C 1
ATOM 873 O O . LYS A 1 113 ? -17.422 7.84 20.578 1 51.94 113 LYS A O 1
ATOM 878 N N . GLY A 1 114 ? -18.312 8.438 22.406 1 45.41 114 GLY A N 1
ATOM 879 C CA . GLY A 1 114 ? -17.25 8.938 23.266 1 45.41 114 GLY A CA 1
ATOM 880 C C . GLY A 1 114 ? -15.859 8.555 22.781 1 45.41 114 GLY A C 1
ATOM 881 O O . GLY A 1 114 ? -15.711 7.883 21.766 1 45.41 114 GLY A O 1
ATOM 882 N N . GLY A 1 115 ? -14.688 8.625 23.609 1 47 115 GLY A N 1
ATOM 883 C CA . GLY A 1 115 ? -13.258 8.641 23.859 1 47 115 GLY A CA 1
ATOM 884 C C . GLY A 1 115 ? -12.523 7.48 23.219 1 47 115 GLY A C 1
ATOM 885 O O . GLY A 1 115 ? -11.75 6.785 23.875 1 47 115 GLY A O 1
ATOM 886 N N . GLY A 1 116 ? -13.109 6.832 22.266 1 48.09 116 GLY A N 1
ATOM 887 C CA . GLY A 1 116 ? -12.383 5.602 22.031 1 48.09 116 GLY A CA 1
ATOM 888 C C . GLY A 1 116 ? -10.898 5.824 21.781 1 48.09 116 GLY A C 1
ATOM 889 O O . GLY A 1 116 ? -10.5 6.891 21.312 1 48.09 116 GLY A O 1
ATOM 890 N N . GLN A 1 117 ? -10.039 5.293 22.719 1 50.94 117 GLN A N 1
ATOM 891 C CA . GLN A 1 117 ? -8.641 5.301 23.156 1 50.94 117 GLN A CA 1
ATOM 892 C C . GLN A 1 117 ? -7.695 5.152 21.969 1 50.94 117 GLN A C 1
ATOM 894 O O . GLN A 1 117 ? -6.492 5.387 22.094 1 50.94 117 GLN A O 1
ATOM 899 N N . ASP A 1 118 ? -8.109 4.691 20.734 1 59.84 118 ASP A N 1
ATOM 900 C CA . ASP A 1 118 ? -7.027 4.164 19.906 1 59.84 118 ASP A CA 1
ATOM 901 C C . ASP A 1 118 ? -6.711 5.109 18.75 1 59.84 118 ASP A C 1
ATOM 903 O O . ASP A 1 118 ? -6.355 4.668 17.656 1 59.84 118 ASP A O 1
ATOM 907 N N . LYS A 1 119 ? -6.785 6.555 19.141 1 79.69 119 LYS A N 1
ATOM 908 C CA . LYS A 1 119 ? -6.496 7.488 18.062 1 79.69 119 LYS A CA 1
ATOM 909 C C . LYS A 1 119 ? -5.406 8.477 18.469 1 79.69 119 LYS A C 1
ATOM 911 O O . LYS A 1 119 ? -5.074 8.594 19.641 1 79.69 119 LYS A O 1
ATOM 916 N N . LEU A 1 120 ? -4.711 9.086 17.562 1 90.88 120 LEU A N 1
ATOM 917 C CA . LEU A 1 120 ? -3.756 10.172 17.75 1 90.88 120 LEU A CA 1
ATOM 918 C C . LEU A 1 120 ? -4.48 11.492 18.016 1 90.88 120 LEU A C 1
ATOM 920 O O . LEU A 1 120 ? -4.203 12.172 19 1 90.88 120 LEU A O 1
ATOM 924 N N . GLY A 1 121 ? -5.441 11.781 17.328 1 93.56 121 GLY A N 1
ATOM 925 C CA . GLY A 1 121 ? -6.176 13.031 17.453 1 93.56 121 GLY A CA 1
ATOM 926 C C . GLY A 1 121 ? -5.383 14.242 17.016 1 93.56 121 GLY A C 1
ATOM 927 O O . GLY A 1 121 ? -4.289 14.102 16.453 1 93.56 121 GLY A O 1
ATOM 928 N N . GLY A 1 122 ? -6.074 15.469 17.172 1 94.44 122 GLY A N 1
ATOM 929 C CA . GLY A 1 122 ? -5.363 16.703 16.875 1 94.44 122 GLY A CA 1
ATOM 930 C C . GLY A 1 122 ? -6.059 17.562 15.844 1 94.44 122 GLY A C 1
ATOM 931 O O . GLY A 1 122 ? -5.84 18.781 15.789 1 94.44 122 GLY A O 1
ATOM 932 N N . ILE A 1 123 ? -6.855 16.953 14.984 1 97.12 123 ILE A N 1
ATOM 933 C CA . ILE A 1 123 ? -7.645 17.719 14.031 1 97.12 123 ILE A CA 1
ATOM 934 C C . ILE A 1 123 ? -9.117 17.672 14.422 1 97.12 123 ILE A C 1
ATOM 936 O O . ILE A 1 123 ? -9.711 16.594 14.508 1 97.12 123 ILE A O 1
ATOM 940 N N . ASP A 1 124 ? -9.688 18.828 14.641 1 97.88 124 ASP A N 1
ATOM 941 C CA . ASP A 1 124 ? -11.031 18.906 15.195 1 97.88 124 ASP A CA 1
ATOM 942 C C . ASP A 1 124 ? -12.086 18.766 14.102 1 97.88 124 ASP A C 1
ATOM 944 O O . ASP A 1 124 ? -12.828 19.703 13.812 1 97.88 124 ASP A O 1
ATOM 948 N N . VAL A 1 125 ? -12.234 17.547 13.633 1 97.81 125 VAL A N 1
ATOM 949 C CA . VAL A 1 125 ? -13.234 17.172 12.641 1 97.81 125 VAL A CA 1
ATOM 950 C C . VAL A 1 125 ? -13.922 15.867 13.07 1 97.81 125 VAL A C 1
ATOM 952 O O . VAL A 1 125 ? -13.43 15.172 13.961 1 97.81 125 VAL A O 1
ATOM 955 N N . THR A 1 126 ? -15.094 15.633 12.469 1 97.06 126 THR A N 1
ATOM 956 C CA . THR A 1 126 ? -15.75 14.32 12.516 1 97.06 126 THR A CA 1
ATOM 957 C C . THR A 1 126 ? -15.578 13.586 11.188 1 97.06 126 THR A C 1
ATOM 959 O O . THR A 1 126 ? -15.93 14.117 10.133 1 97.06 126 THR A O 1
ATOM 962 N N . THR A 1 127 ? -15.016 12.422 11.266 1 96.62 127 THR A N 1
ATOM 963 C CA . THR A 1 127 ? -14.695 11.656 10.062 1 96.62 127 THR A CA 1
ATOM 964 C C . THR A 1 127 ? -15.516 10.367 10 1 96.62 127 THR A C 1
ATOM 966 O O . THR A 1 127 ? -15.719 9.711 11.023 1 96.62 127 THR A O 1
ATOM 969 N N . SER A 1 128 ? -16 10.062 8.82 1 94.69 128 SER A N 1
ATOM 970 C CA . SER A 1 128 ? -16.594 8.75 8.547 1 94.69 128 SER A CA 1
ATOM 971 C C . SER A 1 128 ? -15.555 7.793 7.969 1 94.69 128 SER A C 1
ATOM 973 O O . SER A 1 128 ? -14.906 8.102 6.965 1 94.69 128 SER A O 1
ATOM 975 N N . ARG A 1 129 ? -15.359 6.609 8.5 1 90.5 129 ARG A N 1
ATOM 976 C CA . ARG A 1 129 ? -14.312 5.664 8.125 1 90.5 129 ARG A CA 1
ATOM 977 C C . ARG A 1 129 ? -14.57 5.078 6.742 1 90.5 129 ARG A C 1
ATOM 979 O O . ARG A 1 129 ? -13.633 4.883 5.961 1 90.5 129 ARG A O 1
ATOM 986 N N . ASN A 1 130 ? -15.688 4.742 6.379 1 86 130 ASN A N 1
ATOM 987 C CA . ASN A 1 130 ? -16.062 4.066 5.145 1 86 130 ASN A CA 1
ATOM 988 C C . ASN A 1 130 ? -17.172 4.816 4.406 1 86 130 ASN A C 1
ATOM 990 O O . ASN A 1 130 ? -18.188 4.23 4.055 1 86 130 ASN A O 1
ATOM 994 N N . PHE A 1 131 ? -16.781 6.055 4.094 1 87.19 131 PHE A N 1
ATOM 995 C CA . PHE A 1 131 ? -17.797 6.961 3.57 1 87.19 131 PHE A CA 1
ATOM 996 C C . PHE A 1 131 ? -18.234 6.531 2.178 1 87.19 131 PHE A C 1
ATOM 998 O O . PHE A 1 131 ? -19.422 6.582 1.856 1 87.19 131 PHE A O 1
ATOM 1005 N N . PHE A 1 132 ? -17.391 6.105 1.338 1 80.31 132 PHE A N 1
ATOM 1006 C CA . PHE A 1 132 ? -17.688 5.871 -0.069 1 80.31 132 PHE A CA 1
ATOM 1007 C C . PHE A 1 132 ? -18.172 4.445 -0.286 1 80.31 132 PHE A C 1
ATOM 1009 O O . PHE A 1 132 ? -18.578 4.082 -1.393 1 80.31 132 PHE A O 1
ATOM 1016 N N . GLY A 1 133 ? -18.469 3.783 0.747 1 66 133 GLY A N 1
ATOM 1017 C CA . GLY A 1 133 ? -19.094 2.471 0.72 1 66 133 GLY A CA 1
ATOM 1018 C C . GLY A 1 133 ? -18.172 1.38 0.215 1 66 133 GLY A C 1
ATOM 1019 O O . GLY A 1 133 ? -17.094 1.667 -0.317 1 66 133 GLY A O 1
ATOM 1020 N N . ARG A 1 134 ? -18.688 0.224 0.532 1 57.97 134 ARG A N 1
ATOM 1021 C CA . ARG A 1 134 ? -18.016 -1.005 0.132 1 57.97 134 ARG A CA 1
ATOM 1022 C C . ARG A 1 134 ? -18.141 -1.241 -1.368 1 57.97 134 ARG A C 1
ATOM 1024 O O . ARG A 1 134 ? -17.297 -1.902 -1.976 1 57.97 134 ARG A O 1
ATOM 1031 N N . GLN A 1 135 ? -19.266 -0.68 -1.889 1 50.88 135 GLN A N 1
ATOM 1032 C CA . GLN A 1 135 ? -19.547 -0.986 -3.287 1 50.88 135 GLN A CA 1
ATOM 1033 C C . GLN A 1 135 ? -18.562 -0.271 -4.215 1 50.88 135 GLN A C 1
ATOM 1035 O O . GLN A 1 135 ? -18.312 -0.737 -5.324 1 50.88 135 GLN A O 1
ATOM 1040 N N . LEU A 1 136 ? -18.203 1.012 -3.797 1 57.44 136 LEU A N 1
ATOM 1041 C CA . LEU A 1 136 ? -17.234 1.699 -4.629 1 57.44 136 LEU A CA 1
ATOM 1042 C C . LEU A 1 136 ? -15.812 1.475 -4.105 1 57.44 136 LEU A C 1
ATOM 1044 O O . LEU A 1 136 ? -15.336 2.23 -3.256 1 57.44 136 LEU A O 1
ATOM 1048 N N . ASN A 1 137 ? -15.289 0.281 -4.176 1 65.69 137 ASN A N 1
ATOM 1049 C CA . ASN A 1 137 ? -14.062 -0.225 -3.568 1 65.69 137 ASN A CA 1
ATOM 1050 C C . ASN A 1 137 ? -12.883 0.711 -3.816 1 65.69 137 ASN A C 1
ATOM 1052 O O . ASN A 1 137 ? -12.156 1.064 -2.887 1 65.69 137 ASN A O 1
ATOM 1056 N N . SER A 1 138 ? -12.742 1.271 -5.086 1 81 138 SER A N 1
ATOM 1057 C CA . SER A 1 138 ? -11.672 2.203 -5.414 1 81 138 SER A CA 1
ATOM 1058 C C . SER A 1 138 ? -12.047 3.086 -6.602 1 81 138 SER A C 1
ATOM 1060 O O . SER A 1 138 ? -12.703 2.631 -7.535 1 81 138 SER A O 1
ATOM 1062 N N . PHE A 1 139 ? -11.844 4.426 -6.504 1 84.12 139 PHE A N 1
ATOM 1063 C CA . PHE A 1 139 ? -12.078 5.324 -7.633 1 84.12 139 PHE A CA 1
ATOM 1064 C C . PHE A 1 139 ? -11.109 6.5 -7.598 1 84.12 139 PHE A C 1
ATOM 1066 O O . PHE A 1 139 ? -10.43 6.727 -6.594 1 84.12 139 PHE A O 1
ATOM 1073 N N . GLU A 1 140 ? -11.031 7.09 -8.766 1 87.75 140 GLU A N 1
ATOM 1074 C CA . GLU A 1 140 ? -10.297 8.344 -8.883 1 87.75 140 GLU A CA 1
ATOM 1075 C C . GLU A 1 140 ? -11.234 9.516 -9.156 1 87.75 140 GLU A C 1
ATOM 1077 O O . GLU A 1 140 ? -12.273 9.344 -9.805 1 87.75 140 GLU A O 1
ATOM 1082 N N . ALA A 1 141 ? -10.898 10.68 -8.609 1 89.69 141 ALA A N 1
ATOM 1083 C CA . ALA A 1 141 ? -11.711 11.875 -8.859 1 89.69 141 ALA A CA 1
ATOM 1084 C C . ALA A 1 141 ? -10.859 13.133 -8.836 1 89.69 141 ALA A C 1
ATOM 1086 O O . ALA A 1 141 ? -9.883 13.219 -8.078 1 89.69 141 ALA A O 1
ATOM 1087 N N . PRO A 1 142 ? -11.289 14.078 -9.703 1 91.31 142 PRO A N 1
ATOM 1088 C CA . PRO A 1 142 ? -10.625 15.375 -9.594 1 91.31 142 PRO A CA 1
ATOM 1089 C C . PRO A 1 142 ? -10.875 16.062 -8.258 1 91.31 142 PRO A C 1
ATOM 1091 O O . PRO A 1 142 ? -11.977 15.969 -7.711 1 91.31 142 PRO A O 1
ATOM 1094 N N . LEU A 1 143 ? -9.836 16.688 -7.766 1 93.81 143 LEU A N 1
ATOM 1095 C CA . LEU A 1 143 ? -9.938 17.391 -6.496 1 93.81 143 LEU A CA 1
ATOM 1096 C C . LEU A 1 143 ? -10.211 18.875 -6.719 1 93.81 143 LEU A C 1
ATOM 1098 O O . LEU A 1 143 ? -9.609 19.5 -7.602 1 93.81 143 LEU A O 1
ATOM 1102 N N . ASN A 1 144 ? -11.125 19.406 -5.957 1 92.38 144 ASN A N 1
ATOM 1103 C CA . ASN A 1 144 ? -11.258 20.844 -5.816 1 92.38 144 ASN A CA 1
ATOM 1104 C C . ASN A 1 144 ? -10.336 21.391 -4.723 1 92.38 144 ASN A C 1
ATOM 1106 O O . ASN A 1 144 ? -10.617 21.234 -3.533 1 92.38 144 ASN A O 1
ATOM 1110 N N . LEU A 1 145 ? -9.266 22.016 -5.125 1 92.75 145 LEU A N 1
ATOM 1111 C CA . LEU A 1 145 ? -8.273 22.5 -4.168 1 92.75 145 LEU A CA 1
ATOM 1112 C C . LEU A 1 145 ? -8.688 23.859 -3.613 1 92.75 145 LEU A C 1
ATOM 1114 O O . LEU A 1 145 ? -9.211 24.703 -4.344 1 92.75 145 LEU A O 1
ATOM 1118 N N . LYS A 1 146 ? -8.383 23.891 -2.277 1 87 146 LYS A N 1
ATOM 1119 C CA . LYS A 1 146 ? -8.664 25.156 -1.612 1 87 146 LYS A CA 1
ATOM 1120 C C . LYS A 1 146 ? -7.383 25.797 -1.074 1 87 146 LYS A C 1
ATOM 1122 O O . LYS A 1 146 ? -6.707 25.219 -0.22 1 87 146 LYS A O 1
ATOM 1127 N N . SER A 1 147 ? -6.852 26.734 -1.606 1 71.94 147 SER A N 1
ATOM 1128 C CA . SER A 1 147 ? -5.777 27.547 -1.054 1 71.94 147 SER A CA 1
ATOM 1129 C C . SER A 1 147 ? -4.445 26.797 -1.081 1 71.94 147 SER A C 1
ATOM 1131 O O . SER A 1 147 ? -3.652 26.906 -0.143 1 71.94 147 SER A O 1
ATOM 1133 N N . LEU A 1 148 ? -4.285 25.797 -1.949 1 71.38 148 LEU A N 1
ATOM 1134 C CA . LEU A 1 148 ? -3.004 25.109 -2.043 1 71.38 148 LEU A CA 1
ATOM 1135 C C . LEU A 1 148 ? -2.178 25.656 -3.207 1 71.38 148 LEU A C 1
ATOM 1137 O O . LEU A 1 148 ? -2.729 26 -4.254 1 71.38 148 LEU A O 1
ATOM 1141 N N . PRO A 1 149 ? -1.033 25.922 -2.811 1 58.94 149 PRO A N 1
ATOM 1142 C CA . PRO A 1 149 ? -0.149 26.391 -3.875 1 58.94 149 PRO A CA 1
ATOM 1143 C C . PRO A 1 149 ? 0.188 25.312 -4.898 1 58.94 149 PRO A C 1
ATOM 1145 O O . PRO A 1 149 ? 1.357 25.125 -5.242 1 58.94 149 PRO A O 1
ATOM 1148 N N . VAL A 1 150 ? -0.63 24.375 -4.961 1 61.94 150 VAL A N 1
ATOM 1149 C CA . VAL A 1 150 ? -0.371 23.328 -5.949 1 61.94 150 VAL A CA 1
ATOM 1150 C C . VAL A 1 150 ? -1.221 23.578 -7.195 1 61.94 150 VAL A C 1
ATOM 1152 O O . VAL A 1 150 ? -2.295 24.172 -7.113 1 61.94 150 VAL A O 1
ATOM 1155 N N . ASP A 1 151 ? -0.58 23.344 -8.312 1 59.94 151 ASP A N 1
ATOM 1156 C CA . ASP A 1 151 ? -1.314 23.484 -9.562 1 59.94 151 ASP A CA 1
ATOM 1157 C C . ASP A 1 151 ? -2.604 22.672 -9.539 1 59.94 151 ASP A C 1
ATOM 1159 O O . ASP A 1 151 ? -2.582 21.469 -9.242 1 59.94 151 ASP A O 1
ATOM 1163 N N . GLN A 1 152 ? -3.604 23.312 -9.602 1 59.34 152 GLN A N 1
ATOM 1164 C CA . GLN A 1 152 ? -4.961 22.781 -9.5 1 59.34 152 GLN A CA 1
ATOM 1165 C C . GLN A 1 152 ? -5.285 21.875 -10.68 1 59.34 152 GLN A C 1
ATOM 1167 O O . GLN A 1 152 ? -6 20.875 -10.523 1 59.34 152 GLN A O 1
ATOM 1172 N N . ALA A 1 153 ? -4.668 22.281 -11.766 1 57.38 153 ALA A N 1
ATOM 1173 C CA . ALA A 1 153 ? -5.18 21.594 -12.945 1 57.38 153 ALA A CA 1
ATOM 1174 C C . ALA A 1 153 ? -4.691 20.156 -13 1 57.38 153 ALA A C 1
ATOM 1176 O O . ALA A 1 153 ? -3.488 19.891 -12.945 1 57.38 153 ALA A O 1
ATOM 1177 N N . GLY A 1 154 ? -5.703 19.281 -12.734 1 66.12 154 GLY A N 1
ATOM 1178 C CA . GLY A 1 154 ? -5.379 17.891 -13.031 1 66.12 154 GLY A CA 1
ATOM 1179 C C . GLY A 1 154 ? -5.062 17.078 -11.789 1 66.12 154 GLY A C 1
ATOM 1180 O O . GLY A 1 154 ? -4.691 15.898 -11.891 1 66.12 154 GLY A O 1
ATOM 1181 N N . CYS A 1 155 ? -5.184 17.781 -10.633 1 85.12 155 CYS A N 1
ATOM 1182 C CA . CYS A 1 155 ? -4.922 17.016 -9.422 1 85.12 155 CYS A CA 1
ATOM 1183 C C . CYS A 1 155 ? -6.062 16.047 -9.125 1 85.12 155 CYS A C 1
ATOM 1185 O O . CYS A 1 155 ? -7.227 16.453 -9.078 1 85.12 155 CYS A O 1
ATOM 1187 N N . HIS A 1 156 ? -5.742 14.828 -9.086 1 89.75 156 HIS A N 1
ATOM 1188 C CA . HIS A 1 156 ? -6.758 13.828 -8.773 1 89.75 156 HIS A CA 1
ATOM 1189 C C . HIS A 1 156 ? -6.363 13.016 -7.539 1 89.75 156 HIS A C 1
ATOM 1191 O O . HIS A 1 156 ? -5.188 12.961 -7.176 1 89.75 156 HIS A O 1
ATOM 1197 N N . GLY A 1 157 ? -7.41 12.57 -6.879 1 92.44 157 GLY A N 1
ATOM 1198 C CA . GLY A 1 157 ? -7.227 11.688 -5.742 1 92.44 157 GLY A CA 1
ATOM 1199 C C . GLY A 1 157 ? -7.648 10.258 -6.02 1 92.44 157 GLY A C 1
ATOM 1200 O O . GLY A 1 157 ? -8.609 10.023 -6.762 1 92.44 157 GLY A O 1
ATOM 1201 N N . VAL A 1 158 ? -6.812 9.336 -5.449 1 92.25 158 VAL A N 1
ATOM 1202 C CA . VAL A 1 158 ? -7.188 7.926 -5.48 1 92.25 158 VAL A CA 1
ATOM 1203 C C . VAL A 1 158 ? -7.836 7.539 -4.152 1 92.25 158 VAL A C 1
ATOM 1205 O O . VAL A 1 158 ? -7.211 7.637 -3.096 1 92.25 158 VAL A O 1
ATOM 1208 N N . PHE A 1 159 ? -9.102 7.105 -4.277 1 92.25 159 PHE A N 1
ATOM 1209 C CA . PHE A 1 159 ? -9.891 6.762 -3.098 1 92.25 159 PHE A CA 1
ATOM 1210 C C . PHE A 1 159 ? -10.117 5.254 -3.023 1 92.25 159 PHE A C 1
ATOM 1212 O O . PHE A 1 159 ? -10.641 4.656 -3.965 1 92.25 159 PHE A O 1
ATOM 1219 N N . ILE A 1 160 ? -9.633 4.656 -1.923 1 90 160 ILE A N 1
ATOM 1220 C CA . ILE A 1 160 ? -9.805 3.227 -1.698 1 90 160 ILE A CA 1
ATOM 1221 C C . ILE A 1 160 ? -10.43 2.99 -0.324 1 90 160 ILE A C 1
ATOM 1223 O O . ILE A 1 160 ? -9.789 3.209 0.703 1 90 160 ILE A O 1
ATOM 1227 N N . ARG A 1 161 ? -11.711 2.566 -0.342 1 87.69 161 ARG A N 1
ATOM 1228 C CA . ARG A 1 161 ? -12.461 2.43 0.903 1 87.69 161 ARG A CA 1
ATOM 1229 C C . ARG A 1 161 ? -12.242 3.637 1.81 1 87.69 161 ARG A C 1
ATOM 1231 O O . ARG A 1 161 ? -11.906 3.482 2.986 1 87.69 161 ARG A O 1
ATOM 1238 N N . ALA A 1 162 ? -12.375 4.707 1.243 1 92.88 162 ALA A N 1
ATOM 1239 C CA . ALA A 1 162 ? -11.852 5.945 1.805 1 92.88 162 ALA A CA 1
ATOM 1240 C C . ALA A 1 162 ? -12.82 6.539 2.828 1 92.88 162 ALA A C 1
ATOM 1242 O O . ALA A 1 162 ? -14.031 6.379 2.707 1 92.88 162 ALA A O 1
ATOM 1243 N N . PRO A 1 163 ? -12.195 7.219 3.84 1 94.75 163 PRO A N 1
ATOM 1244 C CA . PRO A 1 163 ? -12.977 8.062 4.742 1 94.75 163 PRO A CA 1
ATOM 1245 C C . PRO A 1 163 ? -13.375 9.391 4.109 1 94.75 163 PRO A C 1
ATOM 1247 O O . PRO A 1 163 ? -12.984 9.68 2.977 1 94.75 163 PRO A O 1
ATOM 1250 N N . ALA A 1 164 ? -14.195 10.148 4.805 1 95.88 164 ALA A N 1
ATOM 1251 C CA . ALA A 1 164 ? -14.5 11.531 4.469 1 95.88 164 ALA A CA 1
ATOM 1252 C C . ALA A 1 164 ? -14.781 12.352 5.727 1 95.88 164 ALA A C 1
ATOM 1254 O O . ALA A 1 164 ? -15.219 11.805 6.742 1 95.88 164 ALA A O 1
ATOM 1255 N N . VAL A 1 165 ? -14.461 13.57 5.641 1 97.5 165 VAL A N 1
ATOM 1256 C CA . VAL A 1 165 ? -14.766 14.484 6.73 1 97.5 165 VAL A CA 1
ATOM 1257 C C . VAL A 1 165 ? -16.234 14.914 6.652 1 97.5 165 VAL A C 1
ATOM 1259 O O . VAL A 1 165 ? -16.656 15.516 5.66 1 97.5 165 VAL A O 1
ATOM 1262 N N . MET A 1 166 ? -16.938 14.688 7.691 1 96.5 166 MET A N 1
ATOM 1263 C CA . MET A 1 166 ? -18.359 14.961 7.715 1 96.5 166 MET A CA 1
ATOM 1264 C C . MET A 1 166 ? -18.641 16.359 8.25 1 96.5 166 MET A C 1
ATOM 1266 O O . MET A 1 166 ? -19.531 17.047 7.766 1 96.5 166 MET A O 1
ATOM 1270 N N . THR A 1 167 ? -17.859 16.734 9.273 1 96.94 167 THR A N 1
ATOM 1271 C CA . THR A 1 167 ? -18.078 18.031 9.883 1 96.94 167 THR A CA 1
ATOM 1272 C C . THR A 1 167 ? -16.75 18.672 10.297 1 96.94 167 THR A C 1
ATOM 1274 O O . THR A 1 167 ? -15.836 17.969 10.727 1 96.94 167 THR A O 1
ATOM 1277 N N . ILE A 1 168 ? -16.703 19.938 10.117 1 98.06 168 ILE A N 1
ATOM 1278 C CA . ILE A 1 168 ? -15.664 20.781 10.695 1 98.06 168 ILE A CA 1
ATOM 1279 C C . ILE A 1 168 ? -16.109 21.297 12.055 1 98.06 168 ILE A C 1
ATOM 1281 O O . ILE A 1 168 ? -17.094 22.047 12.148 1 98.06 168 ILE A O 1
ATOM 1285 N N . ASN A 1 169 ? -15.367 20.953 13.117 1 97.94 169 ASN A N 1
ATOM 1286 C CA . ASN A 1 169 ? -15.867 21.234 14.461 1 97.94 169 ASN A CA 1
ATOM 1287 C C . ASN A 1 169 ? -15.195 22.453 15.07 1 97.94 169 ASN A C 1
ATOM 1289 O O . ASN A 1 169 ? -15.492 22.844 16.203 1 97.94 169 ASN A O 1
ATOM 1293 N N . SER A 1 170 ? -14.242 23.078 14.414 1 98.06 170 SER A N 1
ATOM 1294 C CA . SER A 1 170 ? -13.523 24.266 14.891 1 98.06 170 SER A CA 1
ATOM 1295 C C . SER A 1 170 ? -13.164 25.188 13.734 1 98.06 170 SER A C 1
ATOM 1297 O O . SER A 1 170 ? -12.797 24.734 12.648 1 98.06 170 SER A O 1
ATOM 1299 N N . PRO A 1 171 ? -13.195 26.516 13.961 1 97.5 171 PRO A N 1
ATOM 1300 C CA . PRO A 1 171 ? -12.773 27.469 12.93 1 97.5 171 PRO A CA 1
ATOM 1301 C C . PRO A 1 171 ? -11.281 27.391 12.625 1 97.5 171 PRO A C 1
ATOM 1303 O O . PRO A 1 171 ? -10.82 27.953 11.641 1 97.5 171 PRO A O 1
ATOM 1306 N N . ASP A 1 172 ? -10.57 26.672 13.453 1 97.5 172 ASP A N 1
ATOM 1307 C CA . ASP A 1 172 ? -9.133 26.547 13.266 1 97.5 172 ASP A CA 1
ATOM 1308 C C . ASP A 1 172 ? -8.797 25.516 12.188 1 97.5 172 ASP A C 1
ATOM 1310 O O . ASP A 1 172 ? -7.648 25.422 11.758 1 97.5 172 ASP A O 1
ATOM 1314 N N . VAL A 1 173 ? -9.805 24.766 11.789 1 98.12 173 VAL A N 1
ATOM 1315 C CA . VAL A 1 173 ? -9.602 23.766 10.75 1 98.12 173 VAL A CA 1
ATOM 1316 C C . VAL A 1 173 ? -9.758 24.406 9.375 1 98.12 173 VAL A C 1
ATOM 1318 O O . VAL A 1 173 ? -10.75 25.078 9.102 1 98.12 173 VAL A O 1
ATOM 1321 N N . ALA A 1 174 ? -8.789 24.25 8.516 1 97.38 174 ALA A N 1
ATOM 1322 C CA . ALA A 1 174 ? -8.852 24.703 7.129 1 97.38 174 ALA A CA 1
ATOM 1323 C C . ALA A 1 174 ? -9.164 23.547 6.188 1 97.38 174 ALA A C 1
ATOM 1325 O O . ALA A 1 174 ? -8.562 22.469 6.297 1 97.38 174 ALA A O 1
ATOM 1326 N N . VAL A 1 175 ? -10.109 23.781 5.301 1 97.38 175 VAL A N 1
ATOM 1327 C CA . VAL A 1 175 ? -10.391 22.812 4.246 1 97.38 175 VAL A CA 1
ATOM 1328 C C . VAL A 1 175 ? -9.391 22.984 3.105 1 97.38 175 VAL A C 1
ATOM 1330 O O . VAL A 1 175 ? -9.227 24.094 2.584 1 97.38 175 VAL A O 1
ATOM 1333 N N . LEU A 1 176 ? -8.734 21.906 2.742 1 96.62 176 LEU A N 1
ATOM 1334 C CA . LEU A 1 176 ? -7.711 21.984 1.708 1 96.62 176 LEU A CA 1
ATOM 1335 C C . LEU A 1 176 ? -8.25 21.5 0.366 1 96.62 176 LEU A C 1
ATOM 1337 O O . LEU A 1 176 ? -7.805 21.969 -0.688 1 96.62 176 LEU A O 1
ATOM 1341 N N . ALA A 1 177 ? -9.18 20.5 0.377 1 96.25 177 ALA A N 1
ATOM 1342 C CA . ALA A 1 177 ? -9.719 19.953 -0.867 1 96.25 177 ALA A CA 1
ATOM 1343 C C . ALA A 1 177 ? -11.086 19.328 -0.641 1 96.25 177 ALA A C 1
ATOM 1345 O O . ALA A 1 177 ? -11.383 18.828 0.452 1 96.25 177 ALA A O 1
ATOM 1346 N N . THR A 1 178 ? -11.891 19.344 -1.681 1 95.75 178 THR A N 1
ATOM 1347 C CA . THR A 1 178 ? -13.18 18.656 -1.729 1 95.75 178 THR A CA 1
ATOM 1348 C C . THR A 1 178 ? -13.328 17.875 -3.031 1 95.75 178 THR A C 1
ATOM 1350 O O . THR A 1 178 ? -12.523 18.031 -3.953 1 95.75 178 THR A O 1
ATOM 1353 N N . VAL A 1 179 ? -14.289 16.938 -2.996 1 94.44 179 VAL A N 1
ATOM 1354 C CA . VAL A 1 179 ? -14.664 16.234 -4.219 1 94.44 179 VAL A CA 1
ATOM 1355 C C . VAL A 1 179 ? -16.172 16.359 -4.441 1 94.44 179 VAL A C 1
ATOM 1357 O O . VAL A 1 179 ? -16.938 16.406 -3.484 1 94.44 179 VAL A O 1
ATOM 1360 N N . ASP A 1 180 ? -16.422 16.422 -5.762 1 93.25 180 ASP A N 1
ATOM 1361 C CA . ASP A 1 180 ? -17.844 16.375 -6.133 1 93.25 180 ASP A CA 1
ATOM 1362 C C . ASP A 1 180 ? -18.281 14.938 -6.418 1 93.25 180 ASP A C 1
ATOM 1364 O O . ASP A 1 180 ? -17.641 14.234 -7.199 1 93.25 180 ASP A O 1
ATOM 1368 N N . LEU A 1 181 ? -19.266 14.555 -5.711 1 87.62 181 LEU A N 1
ATOM 1369 C CA . LEU A 1 181 ? -19.844 13.234 -5.953 1 87.62 181 LEU A CA 1
ATOM 1370 C C . LEU A 1 181 ? -21.266 13.344 -6.488 1 87.62 181 LEU A C 1
ATOM 1372 O O . LEU A 1 181 ? -22.031 14.195 -6.043 1 87.62 181 LEU A O 1
ATOM 1376 N N . PRO A 1 182 ? -21.562 12.445 -7.453 1 83.75 182 PRO A N 1
ATOM 1377 C CA . PRO A 1 182 ? -22.922 12.477 -7.996 1 83.75 182 PRO A CA 1
ATOM 1378 C C . PRO A 1 182 ? -24 12.227 -6.93 1 83.75 182 PRO A C 1
ATOM 1380 O O . PRO A 1 182 ? -25.109 12.727 -7.047 1 83.75 182 PRO A O 1
ATOM 1383 N N . THR A 1 183 ? -23.688 11.516 -5.973 1 81.12 183 THR A N 1
ATOM 1384 C CA . THR A 1 183 ? -24.656 11.078 -4.973 1 81.12 183 THR A CA 1
ATOM 1385 C C . THR A 1 183 ? -24.797 12.117 -3.865 1 81.12 183 THR A C 1
ATOM 1387 O O . THR A 1 183 ? -25.578 11.938 -2.934 1 81.12 183 THR A O 1
ATOM 1390 N N . SER A 1 184 ? -24 13.109 -3.953 1 85.31 184 SER A N 1
ATOM 1391 C CA . SER A 1 184 ? -24.031 14.133 -2.918 1 85.31 184 SER A CA 1
ATOM 1392 C C . SER A 1 184 ? -24.328 15.508 -3.518 1 85.31 184 SER A C 1
ATOM 1394 O O . SER A 1 184 ? -23.766 15.867 -4.559 1 85.31 184 SER A O 1
ATOM 1396 N N . ASP A 1 185 ? -25.141 16.297 -2.846 1 88.81 185 ASP A N 1
ATOM 1397 C CA . ASP A 1 185 ? -25.469 17.641 -3.311 1 88.81 185 ASP A CA 1
ATOM 1398 C C . ASP A 1 185 ? -24.375 18.641 -2.938 1 88.81 185 ASP A C 1
ATOM 1400 O O . ASP A 1 185 ? -24.312 19.734 -3.508 1 88.81 185 ASP A O 1
ATOM 1404 N N . LYS A 1 186 ? -23.672 18.312 -2.023 1 93.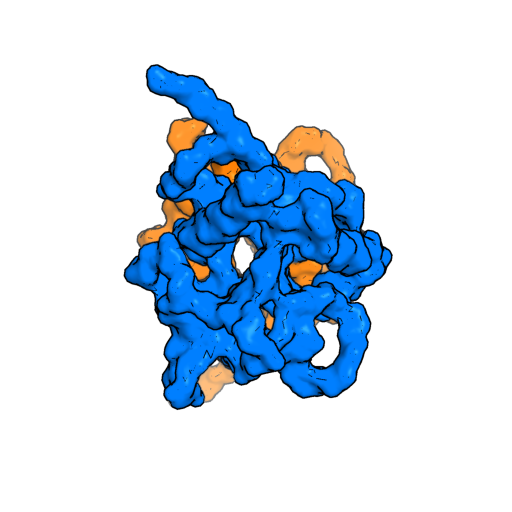5 186 LYS A N 1
ATOM 1405 C CA . LYS A 1 186 ? -22.578 19.188 -1.58 1 93.5 186 LYS A CA 1
ATOM 1406 C C . LYS A 1 186 ? -21.219 18.516 -1.789 1 93.5 186 LYS A C 1
ATOM 1408 O O . LYS A 1 186 ? -21.125 17.297 -1.747 1 93.5 186 LYS A O 1
ATOM 1413 N N . PRO A 1 187 ? -20.281 19.375 -2.039 1 95.25 187 PRO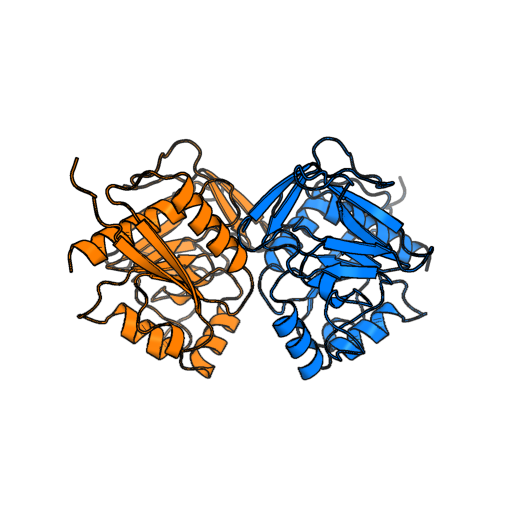 A N 1
ATOM 1414 C CA . PRO A 1 187 ? -18.953 18.781 -2.127 1 95.25 187 PRO A CA 1
ATOM 1415 C C . PRO A 1 187 ? -18.531 18.078 -0.843 1 95.25 187 PRO A C 1
ATOM 1417 O O . PRO A 1 187 ? -18.859 18.531 0.255 1 95.25 187 PRO A O 1
ATOM 1420 N N . VAL A 1 188 ? -17.875 16.969 -0.972 1 95.69 188 VAL A N 1
ATOM 1421 C CA . VAL A 1 188 ? -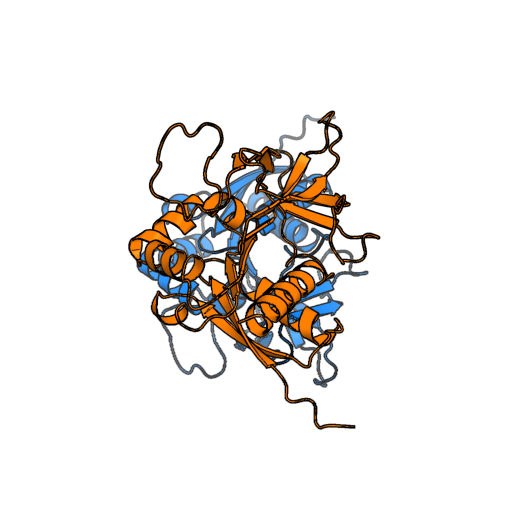17.406 16.156 0.153 1 95.69 188 VAL A CA 1
ATOM 1422 C C . VAL A 1 188 ? -15.992 16.594 0.533 1 95.69 188 VAL A C 1
ATOM 1424 O O . VAL A 1 188 ? -15.117 16.688 -0.329 1 95.69 188 VAL A O 1
ATOM 1427 N N . ILE A 1 189 ? -15.75 16.906 1.786 1 97.12 189 ILE A N 1
ATOM 1428 C CA . ILE A 1 189 ? -14.438 17.344 2.254 1 97.12 189 ILE A CA 1
ATOM 1429 C C . ILE A 1 189 ? -13.5 16.141 2.357 1 97.12 189 ILE A C 1
ATOM 1431 O O . ILE A 1 189 ? -13.805 15.172 3.051 1 97.12 189 ILE A O 1
ATOM 1435 N N . VAL A 1 190 ? -12.32 16.266 1.676 1 97.44 190 VAL A N 1
ATOM 1436 C CA . VAL A 1 190 ? -11.453 15.094 1.595 1 97.44 190 VAL A CA 1
ATOM 1437 C C . VAL A 1 190 ? -10.031 15.469 2.002 1 97.44 190 VAL A C 1
ATOM 1439 O O . VAL A 1 190 ? -9.133 14.625 2.014 1 97.44 190 VAL A O 1
ATOM 1442 N N . ALA A 1 191 ? -9.758 16.656 2.344 1 97.94 191 ALA A N 1
ATOM 1443 C CA . ALA A 1 191 ? -8.469 17.094 2.871 1 97.94 191 ALA A CA 1
ATOM 1444 C C . ALA A 1 191 ? -8.641 18.297 3.801 1 97.94 191 ALA A C 1
ATOM 1446 O O . ALA A 1 191 ? -9.398 19.219 3.496 1 97.94 191 ALA A O 1
ATOM 1447 N N . VAL A 1 192 ? -7.922 18.281 4.945 1 98.19 192 VAL A N 1
ATOM 1448 C CA . VAL A 1 192 ? -8.023 19.328 5.949 1 98.19 192 VAL A CA 1
ATOM 1449 C C . VAL A 1 192 ? -6.664 19.562 6.602 1 98.19 192 VAL A C 1
ATOM 1451 O O . VAL A 1 192 ? -5.766 18.719 6.488 1 98.19 192 VAL A O 1
ATOM 1454 N N . SER A 1 193 ? -6.52 20.672 7.234 1 97.69 193 SER A N 1
ATOM 1455 C CA . SER A 1 193 ? -5.348 20.969 8.055 1 97.69 193 SER A CA 1
ATOM 1456 C C . SER A 1 193 ? -5.73 21.75 9.305 1 97.69 193 SER A C 1
ATOM 1458 O O . SER A 1 193 ? -6.746 22.453 9.328 1 97.69 193 SER A O 1
ATOM 1460 N N . GLN A 1 194 ? -5.004 21.547 10.344 1 96.75 194 GLN A N 1
ATOM 1461 C CA . GLN A 1 194 ? -5.105 22.297 11.586 1 96.75 194 GLN A CA 1
ATOM 1462 C C . GLN A 1 194 ? -3.744 22.406 12.273 1 96.75 194 GLN A C 1
ATOM 1464 O O . GLN A 1 194 ? -3.1 21.391 12.555 1 96.75 194 GLN A O 1
ATOM 1469 N N . ASN A 1 195 ? -3.326 23.672 12.562 1 94.06 195 ASN A N 1
ATOM 1470 C CA . ASN A 1 195 ? -2.014 23.906 13.156 1 94.06 195 ASN A CA 1
ATOM 1471 C C . ASN A 1 195 ? -0.911 23.203 12.359 1 94.06 195 ASN A C 1
ATOM 1473 O O . ASN A 1 195 ? -0.723 23.484 11.172 1 94.06 195 ASN A O 1
ATOM 1477 N N . ASN A 1 196 ? -0.198 22.312 12.953 1 96 196 ASN A N 1
ATOM 1478 C CA . ASN A 1 196 ? 0.923 21.656 12.289 1 96 196 ASN A CA 1
ATOM 1479 C C . ASN A 1 196 ? 0.545 20.266 11.789 1 96 196 ASN A C 1
ATOM 1481 O O . ASN A 1 196 ? 1.415 19.422 11.602 1 96 196 ASN A O 1
ATOM 1485 N N . MET A 1 197 ? -0.758 20.047 11.531 1 97.06 197 MET A N 1
ATOM 1486 C CA . MET A 1 197 ? -1.237 18.75 11.055 1 97.06 197 MET A CA 1
ATOM 1487 C C . MET A 1 197 ? -2.041 18.922 9.766 1 97.06 197 MET A C 1
ATOM 1489 O O . MET A 1 197 ? -2.742 19.922 9.586 1 97.06 197 MET A O 1
ATOM 1493 N N . MET A 1 198 ? -1.918 17.969 8.867 1 97.62 198 MET A N 1
ATOM 1494 C CA . MET A 1 198 ? -2.775 17.859 7.695 1 97.62 198 MET A CA 1
ATOM 1495 C C . MET A 1 198 ? -3.186 16.406 7.461 1 97.62 198 MET A C 1
ATOM 1497 O O . MET A 1 198 ? -2.496 15.484 7.898 1 97.62 198 MET A O 1
ATOM 1501 N N . ALA A 1 199 ? -4.305 16.188 6.801 1 98.25 199 ALA A N 1
ATOM 1502 C CA . ALA A 1 199 ? -4.812 14.852 6.543 1 98.25 199 ALA A CA 1
ATOM 1503 C C . ALA A 1 199 ? -5.594 14.797 5.234 1 98.25 199 ALA A C 1
ATOM 1505 O O . ALA A 1 199 ? -6.285 15.75 4.879 1 98.25 199 ALA A O 1
ATOM 1506 N N . THR A 1 200 ? -5.48 13.742 4.504 1 97.69 200 THR A N 1
ATOM 1507 C CA . THR A 1 200 ? -6.172 13.523 3.238 1 97.69 200 THR A CA 1
ATOM 1508 C C . THR A 1 200 ? -6.895 12.18 3.24 1 97.69 200 THR A C 1
ATOM 1510 O O . THR A 1 200 ? -6.383 11.195 3.775 1 97.69 200 THR A O 1
ATOM 1513 N N . ALA A 1 201 ? -8.07 12.164 2.646 1 96.94 201 ALA A N 1
ATOM 1514 C CA . ALA A 1 201 ? -8.875 10.945 2.58 1 96.94 201 ALA A CA 1
ATOM 1515 C C . ALA A 1 201 ? -8.383 10.023 1.473 1 96.94 201 ALA A C 1
ATOM 1517 O O . ALA A 1 201 ? -8.742 8.844 1.431 1 96.94 201 ALA A O 1
ATOM 1518 N N . PHE A 1 202 ? -7.652 10.57 0.562 1 95.19 202 PHE A N 1
ATOM 1519 C CA . PHE A 1 202 ? -7.191 9.867 -0.627 1 95.19 202 PHE A CA 1
ATOM 1520 C C . PHE A 1 202 ? -5.711 9.516 -0.509 1 95.19 202 PHE A C 1
ATOM 1522 O O . PHE A 1 202 ? -5.059 9.883 0.471 1 95.19 202 PHE A O 1
ATOM 1529 N N . HIS A 1 203 ? -5.227 8.727 -1.453 1 94.25 203 HIS A N 1
ATOM 1530 C CA . HIS A 1 203 ? -3.855 8.227 -1.482 1 94.25 203 HIS A CA 1
ATOM 1531 C C . HIS A 1 203 ? -3.025 8.961 -2.529 1 94.25 203 HIS A C 1
ATOM 1533 O O . HIS A 1 203 ? -2.916 8.508 -3.67 1 94.25 203 HIS A O 1
ATOM 1539 N N . PRO A 1 204 ? -2.346 10.016 -2.117 1 93.88 204 PRO A N 1
ATOM 1540 C CA . PRO A 1 204 ? -1.547 10.75 -3.1 1 93.88 204 PRO A CA 1
ATOM 1541 C C . PRO A 1 204 ? -0.333 9.961 -3.584 1 93.88 204 PRO A C 1
ATOM 1543 O O . PRO A 1 204 ? 0.182 10.219 -4.676 1 93.88 204 PRO A O 1
ATOM 1546 N N . GLU A 1 205 ? 0.13 8.984 -2.762 1 92 205 GLU A N 1
ATOM 1547 C CA . GLU A 1 205 ? 1.313 8.188 -3.076 1 92 205 GLU A CA 1
ATOM 1548 C C . GLU A 1 205 ? 1.035 7.211 -4.215 1 92 205 GLU A C 1
ATOM 1550 O O . GLU A 1 205 ? 1.962 6.617 -4.77 1 92 205 GLU A O 1
ATOM 1555 N N . LEU A 1 206 ? -0.248 7.098 -4.598 1 88.62 206 LEU A N 1
ATOM 1556 C CA . LEU A 1 206 ? -0.62 6.16 -5.652 1 88.62 206 LEU A CA 1
ATOM 1557 C C . LEU A 1 206 ? -0.808 6.883 -6.98 1 88.62 206 LEU A C 1
ATOM 1559 O O . LEU A 1 206 ? -1.249 6.281 -7.965 1 88.62 206 LEU A O 1
ATOM 1563 N N . THR A 1 207 ? -0.477 8.156 -7.039 1 85.69 207 THR A N 1
ATOM 1564 C CA . THR A 1 207 ? -0.524 8.922 -8.281 1 85.69 207 THR A CA 1
ATOM 1565 C C . THR A 1 207 ? 0.884 9.266 -8.758 1 85.69 207 THR A C 1
ATOM 1567 O O . THR A 1 207 ? 1.844 9.188 -7.992 1 85.69 207 THR A O 1
ATOM 1570 N N . GLU A 1 208 ? 0.96 9.625 -9.992 1 82.31 208 GLU A N 1
ATOM 1571 C CA . GLU A 1 208 ? 2.246 10.031 -10.547 1 82.31 208 GLU A CA 1
ATOM 1572 C C . GLU A 1 208 ? 2.604 11.453 -10.125 1 82.31 208 GLU A C 1
ATOM 1574 O O . GLU A 1 208 ? 3.771 11.852 -10.172 1 82.31 208 GLU A O 1
ATOM 1579 N N . ASP A 1 209 ? 1.614 12.164 -9.758 1 85.62 209 ASP A N 1
ATOM 1580 C CA . ASP A 1 209 ? 1.803 13.555 -9.367 1 85.62 209 ASP A CA 1
ATOM 1581 C C . ASP A 1 209 ? 2.301 13.664 -7.93 1 85.62 209 ASP A C 1
ATOM 1583 O O . ASP A 1 209 ? 1.583 13.312 -6.992 1 85.62 209 ASP A O 1
ATOM 1587 N N . PRO A 1 210 ? 3.525 14.227 -7.742 1 90.31 210 PRO A N 1
ATOM 1588 C CA . PRO A 1 210 ? 4.051 14.344 -6.379 1 90.31 210 PRO A CA 1
ATOM 1589 C C . PRO A 1 210 ? 3.617 15.641 -5.691 1 90.31 210 PRO A C 1
ATOM 1591 O O . PRO A 1 210 ? 4.211 16.031 -4.684 1 90.31 210 PRO A O 1
ATOM 1594 N N . GLY A 1 211 ? 2.631 16.312 -6.176 1 92 211 GLY A N 1
ATOM 1595 C CA . GLY A 1 211 ? 2.24 17.641 -5.734 1 92 211 GLY A CA 1
ATOM 1596 C C . GLY A 1 211 ? 1.94 17.719 -4.25 1 92 211 GLY A C 1
ATOM 1597 O O . GLY A 1 211 ? 2.373 18.641 -3.566 1 92 211 GLY A O 1
ATOM 1598 N N . TRP A 1 212 ? 1.221 16.766 -3.693 1 95 212 TRP A N 1
ATOM 1599 C CA . TRP A 1 212 ? 0.868 16.781 -2.277 1 95 212 TRP A CA 1
ATOM 1600 C C . TRP A 1 212 ? 2.102 16.562 -1.408 1 95 212 TRP A C 1
ATOM 1602 O O . TRP A 1 212 ? 2.219 17.141 -0.327 1 95 212 TRP A O 1
ATOM 1612 N N . HIS A 1 213 ? 3 15.719 -1.882 1 95.69 213 HIS A N 1
ATOM 1613 C CA . HIS A 1 213 ? 4.246 15.516 -1.154 1 95.69 213 HIS A CA 1
ATOM 1614 C C . HIS A 1 213 ? 5.113 16.766 -1.185 1 95.69 213 HIS A C 1
ATOM 1616 O O . HIS A 1 213 ? 5.758 17.109 -0.188 1 95.69 213 HIS A O 1
ATOM 1622 N N . ALA A 1 214 ? 5.133 17.438 -2.312 1 94.62 214 ALA A N 1
ATOM 1623 C CA . ALA A 1 214 ? 5.84 18.703 -2.4 1 94.62 214 ALA A CA 1
ATOM 1624 C C . ALA A 1 214 ? 5.246 19.734 -1.437 1 94.62 214 ALA A C 1
ATOM 1626 O O . ALA A 1 214 ? 5.98 20.453 -0.766 1 94.62 214 ALA A O 1
ATOM 1627 N N . TYR A 1 215 ? 3.959 19.797 -1.368 1 94.25 215 TYR A N 1
ATOM 1628 C CA . TYR A 1 215 ? 3.273 20.703 -0.455 1 94.25 215 TYR A CA 1
ATOM 1629 C C . TYR A 1 215 ? 3.648 20.406 0.992 1 94.25 215 TYR A C 1
ATOM 1631 O O . TYR A 1 215 ? 3.932 21.328 1.768 1 94.25 215 TYR A O 1
ATOM 1639 N N . PHE A 1 216 ? 3.637 19.172 1.32 1 96.81 216 PHE A N 1
ATOM 1640 C CA . PHE A 1 216 ? 4.035 18.75 2.654 1 96.81 216 PHE A CA 1
ATOM 1641 C C . PHE A 1 216 ? 5.457 19.188 2.967 1 96.81 216 PHE A C 1
ATOM 1643 O O . PHE A 1 216 ? 5.715 19.766 4.027 1 96.81 216 PHE A O 1
ATOM 1650 N N . LEU A 1 217 ? 6.363 18.953 2.039 1 96.31 217 LEU A N 1
ATOM 1651 C CA . LEU A 1 217 ? 7.758 19.344 2.232 1 96.31 217 LEU A CA 1
ATOM 1652 C C . LEU A 1 217 ? 7.887 20.859 2.379 1 96.31 217 LEU A C 1
ATOM 1654 O O . LEU A 1 217 ? 8.703 21.344 3.17 1 96.31 217 LEU A O 1
ATOM 1658 N N . GLN A 1 218 ? 7.156 21.578 1.625 1 94.38 218 GLN A N 1
ATOM 1659 C CA . GLN A 1 218 ? 7.168 23.031 1.737 1 94.38 218 GLN A CA 1
ATOM 1660 C C . GLN A 1 218 ? 6.723 23.469 3.127 1 94.38 218 GLN A C 1
ATOM 1662 O O . GLN A 1 218 ? 7.312 24.391 3.705 1 94.38 218 GLN A O 1
ATOM 1667 N N . LYS A 1 219 ? 5.715 22.859 3.641 1 94.62 219 LYS A N 1
ATOM 1668 C CA . LYS A 1 219 ? 5.254 23.188 4.984 1 94.62 219 LYS A CA 1
ATOM 1669 C C . LYS A 1 219 ? 6.332 22.906 6.023 1 94.62 219 LYS A C 1
ATOM 1671 O O . LYS A 1 219 ? 6.535 23.688 6.953 1 94.62 219 LYS A O 1
ATOM 1676 N N . VAL A 1 220 ? 6.953 21.75 5.859 1 96.31 220 VAL A N 1
ATOM 1677 C CA . VAL A 1 220 ? 8.016 21.375 6.781 1 96.31 220 VAL A CA 1
ATOM 1678 C C . VAL A 1 220 ? 9.156 22.391 6.711 1 96.31 220 VAL A C 1
ATOM 1680 O O . VAL A 1 220 ? 9.672 22.828 7.742 1 96.31 220 VAL A O 1
ATOM 1683 N N . LEU A 1 221 ? 9.516 22.75 5.52 1 94.44 221 LEU A N 1
ATOM 1684 C CA . LEU A 1 221 ? 10.586 23.719 5.297 1 94.44 221 LEU A CA 1
ATOM 1685 C C . LEU A 1 221 ? 10.25 25.062 5.949 1 94.44 221 LEU A C 1
ATOM 1687 O O . LEU A 1 221 ? 11.102 25.656 6.625 1 94.44 221 LEU A O 1
ATOM 1691 N N . ASN A 1 222 ? 9.023 25.516 5.773 1 92.75 222 ASN A N 1
ATOM 1692 C CA . ASN A 1 222 ? 8.594 26.781 6.352 1 92.75 222 ASN A CA 1
ATOM 1693 C C . ASN A 1 222 ? 8.617 26.734 7.879 1 92.75 222 ASN A C 1
ATOM 1695 O O . ASN A 1 222 ? 8.984 27.719 8.523 1 92.75 222 ASN A O 1
ATOM 1699 N N . ALA A 1 223 ? 8.227 25.641 8.398 1 92.69 223 ALA A N 1
ATOM 1700 C CA . ALA A 1 223 ? 8.219 25.484 9.852 1 92.69 223 ALA A CA 1
ATOM 1701 C C . ALA A 1 223 ? 9.633 25.484 10.414 1 92.69 223 ALA A C 1
ATOM 1703 O O . ALA A 1 223 ? 9.883 26.047 11.477 1 92.69 223 ALA A O 1
ATOM 1704 N N . LYS A 1 224 ? 10.5 24.812 9.742 1 89.44 224 LYS A N 1
ATOM 1705 C CA . LYS A 1 224 ? 11.883 24.703 10.203 1 89.44 224 LYS A CA 1
ATOM 1706 C C . LYS A 1 224 ? 12.602 26.047 10.078 1 89.44 224 LYS A C 1
ATOM 1708 O O . LYS A 1 224 ? 13.453 26.375 10.906 1 89.44 224 LYS A O 1
ATOM 1713 N N . SER A 1 225 ? 12.297 26.75 9.086 1 83 225 SER A N 1
ATOM 1714 C CA . SER A 1 225 ? 12.945 28.047 8.852 1 83 225 SER A CA 1
ATOM 1715 C C . SER A 1 225 ? 12.414 29.109 9.805 1 83 225 SER A C 1
ATOM 1717 O O . SER A 1 225 ? 13.094 30.094 10.078 1 83 225 SER A O 1
ATOM 1719 N N . SER A 1 226 ? 11.188 28.969 10.18 1 71.31 226 SER A N 1
ATOM 1720 C CA . SER A 1 226 ? 10.609 29.938 11.109 1 71.31 226 SER A CA 1
ATOM 1721 C C . SER A 1 226 ? 11.055 29.656 12.539 1 71.31 226 SER A C 1
ATOM 1723 O O . SER A 1 226 ? 10.836 30.484 13.438 1 71.31 226 SER A O 1
ATOM 1725 N N . SER A 1 227 ? 11.625 28.484 12.789 1 59.62 227 SER A N 1
ATOM 1726 C CA . SER A 1 227 ? 12.125 28.219 14.133 1 59.62 227 SER A CA 1
ATOM 1727 C C . SER A 1 227 ? 13.492 28.844 14.359 1 59.62 227 SER A C 1
ATOM 1729 O O . SER A 1 227 ? 14.305 28.922 13.43 1 59.62 227 SER A O 1
ATOM 1731 N N . MET B 1 1 ? -31.641 -20.047 -23.859 1 34 1 MET B N 1
ATOM 1732 C CA . MET B 1 1 ? -30.25 -19.703 -23.562 1 34 1 MET B CA 1
ATOM 1733 C C . MET B 1 1 ? -29.859 -20.156 -22.156 1 34 1 MET B C 1
ATOM 1735 O O . MET B 1 1 ? -30.5 -19.75 -21.188 1 34 1 MET B O 1
ATOM 1739 N N . GLY B 1 2 ? -29.469 -21.281 -21.812 1 43.19 2 GLY B N 1
ATOM 1740 C CA . GLY B 1 2 ? -29.484 -22 -20.547 1 43.19 2 GLY B CA 1
ATOM 1741 C C . GLY B 1 2 ? -28.875 -21.203 -19.406 1 43.19 2 GLY B C 1
ATOM 1742 O O . GLY B 1 2 ? -27.969 -20.406 -19.609 1 43.19 2 GLY B O 1
ATOM 1743 N N . ASP B 1 3 ? -29.578 -20.812 -18.312 1 48.5 3 ASP B N 1
ATOM 1744 C CA . ASP B 1 3 ? -29.281 -20 -17.141 1 48.5 3 ASP B CA 1
ATOM 1745 C C . ASP B 1 3 ? -27.859 -20.25 -16.641 1 48.5 3 ASP B C 1
ATOM 1747 O O . ASP B 1 3 ? -27.547 -21.328 -16.125 1 48.5 3 ASP B O 1
ATOM 1751 N N . LYS B 1 4 ? -26.906 -20.062 -17.438 1 56.19 4 LYS B N 1
ATOM 1752 C CA . LYS B 1 4 ? -25.516 -20.375 -17.141 1 56.19 4 LYS B CA 1
ATOM 1753 C C . LYS B 1 4 ? -25.172 -20.062 -15.688 1 56.19 4 LYS B C 1
ATOM 1755 O O . LYS B 1 4 ? -25.266 -18.922 -15.242 1 56.19 4 LYS B O 1
ATOM 1760 N N . GLU B 1 5 ? -25.25 -20.984 -14.688 1 79.44 5 GLU B N 1
ATOM 1761 C CA . GLU B 1 5 ? -24.953 -20.922 -13.258 1 79.44 5 GLU B CA 1
ATOM 1762 C C . GLU B 1 5 ? -23.578 -20.328 -13.008 1 79.44 5 GLU B C 1
ATOM 1764 O O . GLU B 1 5 ? -22.609 -20.688 -13.672 1 79.44 5 GLU B O 1
ATOM 1769 N N . ALA B 1 6 ? -23.391 -19.297 -12.227 1 88.69 6 ALA B N 1
ATOM 1770 C CA . ALA B 1 6 ? -22.156 -18.578 -11.891 1 88.69 6 ALA B CA 1
ATOM 1771 C C . ALA B 1 6 ? -21.234 -19.438 -11.039 1 88.69 6 ALA B C 1
ATOM 1773 O O . ALA B 1 6 ? -21.703 -20.219 -10.203 1 88.69 6 ALA B O 1
ATOM 1774 N N . VAL B 1 7 ? -20 -19.5 -11.391 1 92.5 7 VAL B N 1
ATOM 1775 C CA . VAL B 1 7 ? -18.984 -20.141 -10.57 1 92.5 7 VAL B CA 1
ATOM 1776 C C . VAL B 1 7 ? -18.547 -19.188 -9.461 1 92.5 7 VAL B C 1
ATOM 1778 O O . VAL B 1 7 ? -18.203 -18.031 -9.727 1 92.5 7 VAL B O 1
ATOM 1781 N N . THR B 1 8 ? -18.594 -19.656 -8.195 1 94.19 8 THR B N 1
ATOM 1782 C CA . THR B 1 8 ? -18.156 -18.828 -7.074 1 94.19 8 THR B CA 1
ATOM 1783 C C . THR B 1 8 ? -16.672 -19.031 -6.793 1 94.19 8 THR B C 1
ATOM 1785 O O . THR B 1 8 ? -16.219 -20.156 -6.582 1 94.19 8 THR B O 1
ATOM 1788 N N . LEU B 1 9 ? -15.953 -17.984 -6.859 1 95.75 9 LEU B N 1
ATOM 1789 C CA . LEU B 1 9 ? -14.531 -18 -6.527 1 95.75 9 LEU B CA 1
ATOM 1790 C C . LEU B 1 9 ? -14.281 -17.328 -5.184 1 95.75 9 LEU B C 1
ATOM 1792 O O . LEU B 1 9 ? -14.727 -16.203 -4.961 1 95.75 9 LEU B O 1
ATOM 1796 N N . ARG B 1 10 ? -13.641 -18.016 -4.258 1 96.88 10 ARG B N 1
ATOM 1797 C CA . ARG B 1 10 ? -13.188 -17.453 -2.994 1 96.88 10 ARG B CA 1
ATOM 1798 C C . ARG B 1 10 ? -11.719 -17.047 -3.068 1 96.88 10 ARG B C 1
ATOM 1800 O O . ARG B 1 10 ? -10.836 -17.906 -3.088 1 96.88 10 ARG B O 1
ATOM 1807 N N . ILE B 1 11 ? -11.484 -15.727 -3.096 1 97.75 11 ILE B N 1
ATOM 1808 C CA . ILE B 1 11 ? -10.133 -15.203 -3.301 1 97.75 11 ILE B CA 1
ATOM 1809 C C . ILE B 1 11 ? -9.633 -14.547 -2.016 1 97.75 11 ILE B C 1
ATOM 1811 O O . ILE B 1 11 ? -10.25 -13.609 -1.509 1 97.75 11 ILE B O 1
ATOM 1815 N N . GLY B 1 12 ? -8.523 -15.094 -1.495 1 97.69 12 GLY B N 1
ATOM 1816 C CA . GLY B 1 12 ? -7.883 -14.484 -0.339 1 97.69 12 GLY B CA 1
ATOM 1817 C C . GLY B 1 12 ? -6.855 -13.43 -0.709 1 97.69 12 GLY B C 1
ATOM 1818 O O . GLY B 1 12 ? -6.168 -13.555 -1.725 1 97.69 12 GLY B O 1
ATOM 1819 N N . VAL B 1 13 ? -6.77 -12.375 0.071 1 96.75 13 VAL B N 1
ATOM 1820 C CA . VAL B 1 13 ? -5.668 -11.422 0.061 1 96.75 13 VAL B CA 1
ATOM 1821 C C . VAL B 1 13 ? -5.043 -11.336 1.452 1 96.75 13 VAL B C 1
ATOM 1823 O O . VAL B 1 13 ? -5.73 -11.039 2.432 1 96.75 13 VAL B O 1
ATOM 1826 N N . LEU B 1 14 ? -3.76 -11.703 1.484 1 94.88 14 LEU B N 1
ATOM 1827 C CA . LEU B 1 14 ? -3.078 -11.594 2.77 1 94.88 14 LEU B CA 1
ATOM 1828 C C . LEU B 1 14 ? -3.129 -10.164 3.295 1 94.88 14 LEU B C 1
ATOM 1830 O O . LEU B 1 14 ? -2.693 -9.234 2.615 1 94.88 14 LEU B O 1
ATOM 1834 N N . ALA B 1 15 ? -3.729 -10 4.457 1 89.88 15 ALA B N 1
ATOM 1835 C CA . ALA B 1 15 ? -4.004 -8.672 5 1 89.88 15 ALA B CA 1
ATOM 1836 C C . ALA B 1 15 ? -3.158 -8.406 6.242 1 89.88 15 ALA B C 1
ATOM 1838 O O . ALA B 1 15 ? -3.693 -8.109 7.312 1 89.88 15 ALA B O 1
ATOM 1839 N N . LEU B 1 16 ? -1.879 -8.5 6.047 1 78.88 16 LEU B N 1
ATOM 1840 C CA . LEU B 1 16 ? -0.945 -8.289 7.148 1 78.88 16 LEU B CA 1
ATOM 1841 C C . LEU B 1 16 ? -0.423 -6.855 7.148 1 78.88 16 LEU B C 1
ATOM 1843 O O . LEU B 1 16 ? -0.287 -6.238 8.211 1 78.88 16 LEU B O 1
ATOM 1847 N N . GLN B 1 17 ? -0.061 -6.457 6.031 1 74.44 17 GLN B N 1
ATOM 1848 C CA . GLN B 1 17 ? 0.455 -5.109 5.836 1 74.44 17 GLN B CA 1
ATOM 1849 C C . GLN B 1 17 ? -0.392 -4.336 4.828 1 74.44 17 GLN B C 1
ATOM 1851 O O . GLN B 1 17 ? -1.54 -4.703 4.566 1 74.44 17 GLN B O 1
ATOM 1856 N N . GLY B 1 18 ? 0.059 -3.25 4.383 1 71.06 18 GLY B N 1
ATOM 1857 C CA . GLY B 1 18 ? -0.646 -2.455 3.393 1 71.06 18 GLY B CA 1
ATOM 1858 C C . GLY B 1 18 ? -0.727 -3.127 2.035 1 71.06 18 GLY B C 1
ATOM 1859 O O . GLY B 1 18 ? -0.299 -4.273 1.877 1 71.06 18 GLY B O 1
ATOM 1860 N N . GLY B 1 19 ? -1.58 -2.723 1.148 1 81.88 19 GLY B N 1
ATOM 1861 C CA . GLY B 1 19 ? -1.681 -3.15 -0.238 1 81.88 19 GLY B CA 1
ATOM 1862 C C . GLY B 1 19 ? -2.887 -4.031 -0.506 1 81.88 19 GLY B C 1
ATOM 1863 O O . GLY B 1 19 ? -3.283 -4.215 -1.658 1 81.88 19 GLY B O 1
ATOM 1864 N N . PHE B 1 20 ? -3.471 -4.562 0.584 1 88.31 20 PHE B N 1
ATOM 1865 C CA . PHE B 1 20 ? -4.539 -5.523 0.34 1 88.31 20 PHE B CA 1
ATOM 1866 C C . PHE B 1 20 ? -5.812 -4.812 -0.113 1 88.31 20 PHE B C 1
ATOM 1868 O O . PHE B 1 20 ? -6.582 -5.355 -0.91 1 88.31 20 PHE B O 1
ATOM 1875 N N . PHE B 1 21 ? -6.012 -3.566 0.249 1 87.62 21 PHE B N 1
ATOM 1876 C CA . PHE B 1 21 ? -7.168 -2.834 -0.26 1 87.62 21 PHE B CA 1
ATOM 1877 C C . PHE B 1 21 ? -7.027 -2.574 -1.754 1 87.62 21 PHE B C 1
ATOM 1879 O O . PHE B 1 21 ? -8 -2.672 -2.5 1 87.62 21 PHE B O 1
ATOM 1886 N N . GLU B 1 22 ? -5.809 -2.236 -2.105 1 90.38 22 GLU B N 1
ATOM 1887 C CA . GLU B 1 22 ? -5.551 -1.975 -3.518 1 90.38 22 GLU B CA 1
ATOM 1888 C C . GLU B 1 22 ? -5.766 -3.229 -4.359 1 90.38 22 GLU B C 1
ATOM 1890 O O . GLU B 1 22 ? -6.336 -3.16 -5.449 1 90.38 22 GLU B O 1
ATOM 1895 N N . HIS B 1 23 ? -5.301 -4.344 -3.857 1 94.5 23 HIS B N 1
ATOM 1896 C CA . HIS B 1 23 ? -5.52 -5.609 -4.555 1 94.5 23 HIS B CA 1
ATOM 1897 C C . HIS B 1 23 ? -7.008 -5.938 -4.641 1 94.5 23 HIS B C 1
ATOM 1899 O O . HIS B 1 23 ? -7.484 -6.402 -5.68 1 94.5 23 HIS B O 1
ATOM 1905 N N . GLU B 1 24 ? -7.719 -5.75 -3.539 1 93.06 24 GLU B N 1
ATOM 1906 C CA . GLU B 1 24 ? -9.156 -5.992 -3.551 1 93.06 24 GLU B CA 1
ATOM 1907 C C . GLU B 1 24 ? -9.852 -5.133 -4.602 1 93.06 24 GLU B C 1
ATOM 1909 O O . GLU B 1 24 ? -10.695 -5.629 -5.355 1 93.06 24 GLU B O 1
ATOM 1914 N N . ALA B 1 25 ? -9.469 -3.918 -4.656 1 89.94 25 ALA B N 1
ATOM 1915 C CA . ALA B 1 25 ? -10.055 -3.008 -5.633 1 89.94 25 ALA B CA 1
ATOM 1916 C C . ALA B 1 25 ? -9.758 -3.469 -7.059 1 89.94 25 ALA B C 1
ATOM 1918 O O . ALA B 1 25 ? -10.641 -3.438 -7.922 1 89.94 25 ALA B O 1
ATOM 1919 N N . SER B 1 26 ? -8.57 -3.881 -7.293 1 93.12 26 SER B N 1
ATOM 1920 C CA . SER B 1 26 ? -8.172 -4.328 -8.625 1 93.12 26 SER B CA 1
ATOM 1921 C C . SER B 1 26 ? -8.898 -5.613 -9.016 1 93.12 26 SER B C 1
ATOM 1923 O O . SER B 1 26 ? -9.227 -5.816 -10.188 1 93.12 26 SER B O 1
ATOM 1925 N N . LEU B 1 27 ? -9.125 -6.48 -8.031 1 95.19 27 LEU B N 1
ATOM 1926 C CA . LEU B 1 27 ? -9.906 -7.691 -8.281 1 95.19 27 LEU B CA 1
ATOM 1927 C C . LEU B 1 27 ? -11.328 -7.344 -8.711 1 95.19 27 LEU B C 1
ATOM 1929 O O . LEU B 1 27 ? -11.852 -7.93 -9.664 1 95.19 27 LEU B O 1
ATOM 1933 N N . MET B 1 28 ? -11.906 -6.379 -8.055 1 91.75 28 MET B N 1
ATOM 1934 C CA . MET B 1 28 ? -13.258 -5.953 -8.391 1 91.75 28 MET B CA 1
ATOM 1935 C C . MET B 1 28 ? -13.305 -5.324 -9.781 1 91.75 28 MET B C 1
ATOM 1937 O O . MET B 1 28 ? -14.234 -5.562 -10.547 1 91.75 28 MET B O 1
ATOM 1941 N N . LYS B 1 29 ? -12.305 -4.566 -10.062 1 90.44 29 LYS B N 1
ATOM 1942 C CA . LYS B 1 29 ? -12.211 -3.975 -11.391 1 90.44 29 LYS B CA 1
ATOM 1943 C C . LYS B 1 29 ? -12.078 -5.051 -12.461 1 90.44 29 LYS B C 1
ATOM 1945 O O . LYS B 1 29 ? -12.703 -4.961 -13.523 1 90.44 29 LYS B O 1
ATOM 1950 N N . ALA B 1 30 ? -11.266 -6.02 -12.172 1 92.62 30 ALA B N 1
ATOM 1951 C CA . ALA B 1 30 ? -11.086 -7.125 -13.117 1 92.62 30 ALA B CA 1
ATOM 1952 C C . ALA B 1 30 ? -12.406 -7.84 -13.375 1 92.62 30 ALA B C 1
ATOM 1954 O O . ALA B 1 30 ? -12.734 -8.156 -14.523 1 92.62 30 ALA B O 1
ATOM 1955 N N . LEU B 1 31 ? -13.117 -8.094 -12.328 1 92.19 31 LEU B N 1
ATOM 1956 C CA . LEU B 1 31 ? -14.406 -8.773 -12.453 1 92.19 31 LEU B CA 1
ATOM 1957 C C . LEU B 1 31 ? -15.383 -7.945 -13.281 1 92.19 31 LEU B C 1
ATOM 1959 O O . LEU B 1 31 ? -16.141 -8.492 -14.086 1 92.19 31 LEU B O 1
ATOM 1963 N N . LYS B 1 32 ? -15.336 -6.676 -13.117 1 88.88 32 LYS B N 1
ATOM 1964 C CA . LYS B 1 32 ? -16.281 -5.762 -13.758 1 88.88 32 LYS B CA 1
ATOM 1965 C C . LYS B 1 32 ? -15.93 -5.562 -15.227 1 88.88 32 LYS B C 1
ATOM 1967 O O . LYS B 1 32 ? -16.828 -5.496 -16.078 1 88.88 32 LYS B O 1
ATOM 1972 N N . TYR B 1 33 ? -14.656 -5.496 -15.57 1 88.5 33 TYR B N 1
ATOM 1973 C CA . TYR B 1 33 ? -14.281 -4.98 -16.891 1 88.5 33 TYR B CA 1
ATOM 1974 C C . TYR B 1 33 ? -13.734 -6.094 -17.766 1 88.5 33 TYR B C 1
ATOM 1976 O O . TYR B 1 33 ? -13.602 -5.914 -18.984 1 88.5 33 TYR B O 1
ATOM 1984 N N . HIS B 1 34 ? -13.398 -7.188 -17.188 1 89.31 34 HIS B N 1
ATOM 1985 C CA . HIS B 1 34 ? -12.891 -8.305 -17.984 1 89.31 34 HIS B CA 1
ATOM 1986 C C . HIS B 1 34 ? -14 -9.305 -18.297 1 89.31 34 HIS B C 1
ATOM 1988 O O . HIS B 1 34 ? -14.852 -9.594 -17.453 1 89.31 34 HIS B O 1
ATOM 1994 N N . GLN B 1 35 ? -13.93 -9.789 -19.516 1 90.06 35 GLN B N 1
ATOM 1995 C CA . GLN B 1 35 ? -14.883 -10.82 -19.922 1 90.06 35 GLN B CA 1
ATOM 1996 C C . GLN B 1 35 ? -14.305 -12.219 -19.719 1 90.06 35 GLN B C 1
ATOM 1998 O O . GLN B 1 35 ? -13.281 -12.562 -20.328 1 90.06 35 GLN B O 1
ATOM 2003 N N . PHE B 1 36 ? -15.008 -12.992 -18.891 1 92 36 PHE B N 1
ATOM 2004 C CA . PHE B 1 36 ? -14.602 -14.367 -18.625 1 92 36 PHE B CA 1
ATOM 2005 C C . PHE B 1 36 ? -15.508 -15.352 -19.359 1 92 36 PHE B C 1
ATOM 2007 O O . PHE B 1 36 ? -16.609 -14.984 -19.781 1 92 36 PHE B O 1
ATOM 2014 N N . GLU B 1 37 ? -15.008 -16.578 -19.5 1 87.31 37 GLU B N 1
ATOM 2015 C CA . GLU B 1 37 ? -15.758 -17.609 -20.219 1 87.31 37 GLU B CA 1
ATOM 2016 C C . GLU B 1 37 ? -17.016 -18.016 -19.438 1 87.31 37 GLU B C 1
ATOM 2018 O O . GLU B 1 37 ? -18.016 -18.406 -20.031 1 87.31 37 GLU B O 1
ATOM 2023 N N . LYS B 1 38 ? -16.922 -17.922 -18.172 1 90.69 38 LYS B N 1
ATOM 2024 C CA . LYS B 1 38 ? -18.031 -18.25 -17.281 1 90.69 38 LYS B CA 1
ATOM 2025 C C . LYS B 1 38 ? -18.406 -17.062 -16.406 1 90.69 38 LYS B C 1
ATOM 2027 O O . LYS B 1 38 ? -17.578 -16.172 -16.172 1 90.69 38 LYS B O 1
ATOM 2032 N N . LEU B 1 39 ? -19.594 -17.062 -16.031 1 90.31 39 LEU B N 1
ATOM 2033 C CA . LEU B 1 39 ? -19.984 -16.094 -15.023 1 90.31 39 LEU B CA 1
ATOM 2034 C C . LEU B 1 39 ? -19.328 -16.391 -13.68 1 90.31 39 LEU B C 1
ATOM 2036 O O . LEU B 1 39 ? -19.328 -17.531 -13.234 1 90.31 39 LEU B O 1
ATOM 2040 N N . ILE B 1 40 ? -18.75 -15.32 -13.125 1 93.19 40 ILE B N 1
ATOM 2041 C CA . ILE B 1 40 ? -18.016 -15.484 -11.875 1 93.19 40 ILE B CA 1
ATOM 2042 C C . ILE B 1 40 ? -18.656 -14.656 -10.773 1 93.19 40 ILE B C 1
ATOM 2044 O O . ILE B 1 40 ? -19.016 -13.492 -10.992 1 93.19 40 ILE B O 1
ATOM 2048 N N . GLU B 1 41 ? -18.938 -15.266 -9.711 1 94.19 41 GLU B N 1
ATOM 2049 C CA . GLU B 1 41 ? -19.156 -14.578 -8.438 1 94.19 41 GLU B CA 1
ATOM 2050 C C . GLU B 1 41 ? -17.938 -14.68 -7.535 1 94.19 41 GLU B C 1
ATOM 2052 O O . GLU B 1 41 ? -17.375 -15.758 -7.355 1 94.19 41 GLU B O 1
ATOM 2057 N N . MET B 1 42 ? -17.547 -13.539 -7.047 1 95.12 42 MET B N 1
ATOM 2058 C CA . MET B 1 42 ? -16.297 -13.531 -6.301 1 95.12 42 MET B CA 1
ATOM 2059 C C . MET B 1 42 ? -16.516 -13.094 -4.855 1 95.12 42 MET B C 1
ATOM 2061 O O . MET B 1 42 ? -17.219 -12.117 -4.602 1 95.12 42 MET B O 1
ATOM 2065 N N . GLU B 1 43 ? -16.016 -13.859 -3.969 1 95.19 43 GLU B N 1
ATOM 2066 C CA . GLU B 1 43 ? -15.891 -13.492 -2.561 1 95.19 43 GLU B CA 1
ATOM 2067 C C . GLU B 1 43 ? -14.43 -13.219 -2.191 1 95.19 43 GLU B C 1
ATOM 2069 O O . GLU B 1 43 ? -13.57 -14.094 -2.336 1 95.19 43 GLU B O 1
ATOM 2074 N N . VAL B 1 44 ? -14.188 -12.008 -1.736 1 94.81 44 VAL B N 1
ATOM 2075 C CA . VAL B 1 44 ? -12.836 -11.656 -1.323 1 94.81 44 VAL B CA 1
ATOM 2076 C C . VAL B 1 44 ? -12.703 -11.805 0.191 1 94.81 44 VAL B C 1
ATOM 2078 O O . VAL B 1 44 ? -13.539 -11.305 0.946 1 94.81 44 VAL B O 1
ATOM 2081 N N . VAL B 1 45 ? -11.664 -12.5 0.61 1 95.75 45 VAL B N 1
ATOM 2082 C CA . VAL B 1 45 ? -11.406 -12.758 2.021 1 95.75 45 VAL B CA 1
ATOM 2083 C C . VAL B 1 45 ? -10.094 -12.102 2.436 1 95.75 45 VAL B C 1
ATOM 2085 O O . VAL B 1 45 ? -9.047 -12.352 1.826 1 95.75 45 VAL B O 1
ATOM 2088 N N . GLU B 1 46 ? -10.188 -11.172 3.398 1 93.38 46 GLU B N 1
ATOM 2089 C CA . GLU B 1 46 ? -8.961 -10.68 4.008 1 93.38 46 GLU B CA 1
ATOM 2090 C C . GLU B 1 46 ? -8.336 -11.727 4.918 1 93.38 46 GLU B C 1
ATOM 2092 O O . GLU B 1 46 ? -8.898 -12.078 5.957 1 93.38 46 GLU B O 1
ATOM 2097 N N . VAL B 1 47 ? -7.188 -12.219 4.582 1 95.88 47 VAL B N 1
ATOM 2098 C CA . VAL B 1 47 ? -6.543 -13.312 5.301 1 95.88 47 VAL B CA 1
ATOM 2099 C C . VAL B 1 47 ? -5.645 -12.758 6.402 1 95.88 47 VAL B C 1
ATOM 2101 O O . VAL B 1 47 ? -4.664 -12.062 6.117 1 95.88 47 VAL B O 1
ATOM 2104 N N . ARG B 1 48 ? -5.938 -13.078 7.613 1 91.62 48 ARG B N 1
ATOM 2105 C CA . ARG B 1 48 ? -5.172 -12.609 8.766 1 91.62 48 ARG B CA 1
ATOM 2106 C C . ARG B 1 48 ? -4.715 -13.781 9.633 1 91.62 48 ARG B C 1
ATOM 2108 O O . ARG B 1 48 ? -3.732 -13.664 10.367 1 91.62 48 ARG B O 1
ATOM 2115 N N . ASP B 1 49 ? -5.496 -14.883 9.5 1 94.06 49 ASP B N 1
ATOM 2116 C CA . ASP B 1 49 ? -5.215 -16.062 10.312 1 94.06 49 ASP B CA 1
ATOM 2117 C C . ASP B 1 49 ? -5.312 -17.328 9.477 1 94.06 49 ASP B C 1
ATOM 2119 O O . ASP B 1 49 ? -5.938 -17.344 8.414 1 94.06 49 ASP B O 1
ATOM 2123 N N . PRO B 1 50 ? -4.691 -18.406 10.008 1 95.69 50 PRO B N 1
ATOM 2124 C CA . PRO B 1 50 ? -4.668 -19.656 9.25 1 95.69 50 PRO B CA 1
ATOM 2125 C C . PRO B 1 50 ? -6.066 -20.156 8.891 1 95.69 50 PRO B C 1
ATOM 2127 O O . PRO B 1 50 ? -6.25 -20.766 7.836 1 95.69 50 PRO B O 1
ATOM 2130 N N . GLU B 1 51 ? -7.055 -19.844 9.672 1 95.31 51 GLU B N 1
ATOM 2131 C CA . GLU B 1 51 ? -8.414 -20.328 9.445 1 95.31 51 GLU B CA 1
ATOM 2132 C C . GLU B 1 51 ? -9.016 -19.734 8.172 1 95.31 51 GLU B C 1
ATOM 2134 O O . GLU B 1 51 ? -9.914 -20.328 7.57 1 95.31 51 GLU B O 1
ATOM 2139 N N . ASN B 1 52 ? -8.508 -18.609 7.758 1 95.94 52 ASN B N 1
ATOM 2140 C CA . ASN B 1 52 ? -9.039 -17.938 6.574 1 95.94 52 ASN B CA 1
ATOM 2141 C C . ASN B 1 52 ? -8.586 -18.625 5.289 1 95.94 52 ASN B C 1
ATOM 2143 O O . ASN B 1 52 ? -9.141 -18.375 4.219 1 95.94 52 ASN B O 1
ATOM 2147 N N . VAL B 1 53 ? -7.609 -19.547 5.305 1 95.38 53 VAL B N 1
ATOM 2148 C CA . VAL B 1 53 ? -6.918 -20.031 4.117 1 95.38 53 VAL B CA 1
ATOM 2149 C C . VAL B 1 53 ? -7.641 -21.266 3.564 1 95.38 53 VAL B C 1
ATOM 2151 O O . VAL B 1 53 ? -7.645 -21.5 2.354 1 95.38 53 VAL B O 1
ATOM 2154 N N . ALA B 1 54 ? -8.32 -22.141 4.309 1 87.5 54 ALA B N 1
ATOM 2155 C CA . ALA B 1 54 ? -8.766 -23.5 4.016 1 87.5 54 ALA B CA 1
ATOM 2156 C C . ALA B 1 54 ? -9.711 -23.516 2.822 1 87.5 54 ALA B C 1
ATOM 2158 O O . ALA B 1 54 ? -9.648 -24.422 1.988 1 87.5 54 ALA B O 1
ATOM 2159 N N . ASP B 1 55 ? -10.516 -22.609 2.578 1 91 55 ASP B N 1
ATOM 2160 C CA . ASP B 1 55 ? -11.547 -22.719 1.555 1 91 55 ASP B CA 1
ATOM 2161 C C . ASP B 1 55 ? -11.305 -21.719 0.419 1 91 55 ASP B C 1
ATOM 2163 O O . ASP B 1 55 ? -12.219 -21.422 -0.351 1 91 55 ASP B O 1
ATOM 2167 N N . LEU B 1 56 ? -10.086 -21.344 0.284 1 96.69 56 LEU B N 1
ATOM 2168 C CA . LEU B 1 56 ? -9.781 -20.375 -0.766 1 96.69 56 LEU B CA 1
ATOM 2169 C C . LEU B 1 56 ? -9.523 -21.078 -2.094 1 96.69 56 LEU B C 1
ATOM 2171 O O . LEU B 1 56 ? -8.984 -22.188 -2.117 1 96.69 56 LEU B O 1
ATOM 2175 N N . ASP B 1 57 ? -9.914 -20.422 -3.199 1 96.5 57 ASP B N 1
ATOM 2176 C CA . ASP B 1 57 ? -9.586 -20.875 -4.547 1 96.5 57 ASP B CA 1
ATOM 2177 C C . ASP B 1 57 ? -8.32 -20.188 -5.066 1 96.5 57 ASP B C 1
ATOM 2179 O O . ASP B 1 57 ? -7.68 -20.672 -5.992 1 96.5 57 ASP B O 1
ATOM 2183 N N . GLY B 1 58 ? -8.023 -19.047 -4.574 1 97.94 58 GLY B N 1
ATOM 2184 C CA . GLY B 1 58 ? -6.844 -18.266 -4.891 1 97.94 58 GLY B CA 1
ATOM 2185 C C . GLY B 1 58 ? -6.379 -17.391 -3.738 1 97.94 58 GLY B C 1
ATOM 2186 O O . GLY B 1 58 ? -7.176 -17.016 -2.875 1 97.94 58 GLY B O 1
ATOM 2187 N N . LEU B 1 59 ? -5.098 -17.078 -3.715 1 98.19 59 LEU B N 1
ATOM 2188 C CA . LEU B 1 59 ? -4.527 -16.234 -2.668 1 98.19 59 LEU B CA 1
ATOM 2189 C C . LEU B 1 59 ? -3.494 -15.281 -3.244 1 98.19 59 LEU B C 1
ATOM 2191 O O . LEU B 1 59 ? -2.627 -15.688 -4.02 1 98.19 59 LEU B O 1
ATOM 2195 N N . ILE B 1 60 ? -3.631 -14.039 -2.906 1 98.06 60 ILE B N 1
ATOM 2196 C CA . ILE B 1 60 ? -2.645 -13.031 -3.273 1 98.06 60 ILE B CA 1
ATOM 2197 C C . ILE B 1 60 ? -1.812 -12.656 -2.051 1 98.06 60 ILE B C 1
ATOM 2199 O O . ILE B 1 60 ? -2.359 -12.375 -0.983 1 98.06 60 ILE B O 1
ATOM 2203 N N . LEU B 1 61 ? -0.484 -12.75 -2.152 1 96.31 61 LEU B N 1
ATOM 2204 C CA . LEU B 1 61 ? 0.469 -12.195 -1.198 1 96.31 61 LEU B CA 1
ATOM 2205 C C . LEU B 1 61 ? 0.976 -10.836 -1.662 1 96.31 61 LEU B C 1
ATOM 2207 O O . LEU B 1 61 ? 1.851 -10.75 -2.529 1 96.31 61 LEU B O 1
ATOM 2211 N N . PRO B 1 62 ? 0.443 -9.781 -1.04 1 94.12 62 PRO B N 1
ATOM 2212 C CA . PRO B 1 62 ? 0.757 -8.43 -1.517 1 94.12 62 PRO B CA 1
ATOM 2213 C C . PRO B 1 62 ? 2.193 -8.016 -1.207 1 94.12 62 PRO B C 1
ATOM 2215 O O . PRO B 1 62 ? 2.928 -8.766 -0.554 1 94.12 62 PRO B O 1
ATOM 2218 N N . GLY B 1 63 ? 2.553 -6.809 -1.762 1 88.38 63 GLY B N 1
ATOM 2219 C CA . GLY B 1 63 ? 3.855 -6.227 -1.477 1 88.38 63 GLY B CA 1
ATOM 2220 C C . GLY B 1 63 ? 4.008 -5.781 -0.034 1 88.38 63 GLY B C 1
ATOM 2221 O O . GLY B 1 63 ? 3.055 -5.848 0.746 1 88.38 63 GLY B O 1
ATOM 2222 N N . GLY B 1 64 ? 5.238 -5.379 0.369 1 86.38 64 GLY B N 1
ATOM 2223 C CA . GLY B 1 64 ? 5.613 -4.984 1.718 1 86.38 64 GLY B CA 1
ATOM 2224 C C . GLY B 1 64 ? 7.086 -5.191 2.012 1 86.38 64 GLY B C 1
ATOM 2225 O O . GLY B 1 64 ? 7.918 -5.152 1.102 1 86.38 64 GLY B O 1
ATOM 2226 N N . GLU B 1 65 ? 7.328 -5.266 3.27 1 83.81 65 GLU B N 1
ATOM 2227 C CA . GLU B 1 65 ? 8.672 -5.645 3.699 1 83.81 65 GLU B CA 1
ATOM 2228 C C . GLU B 1 65 ? 8.766 -7.148 3.945 1 83.81 65 GLU B C 1
ATOM 2230 O O . GLU B 1 65 ? 8.156 -7.668 4.883 1 83.81 65 GLU B O 1
ATOM 2235 N N . SER B 1 66 ? 9.492 -7.793 3.098 1 88.38 66 SER B N 1
ATOM 2236 C CA . SER B 1 66 ? 9.453 -9.25 3.02 1 88.38 66 SER B CA 1
ATOM 2237 C C . SER B 1 66 ? 9.883 -9.883 4.336 1 88.38 66 SER B C 1
ATOM 2239 O O . SER B 1 66 ? 9.328 -10.906 4.75 1 88.38 66 SER B O 1
ATOM 2241 N N . THR B 1 67 ? 10.883 -9.336 5.066 1 85 67 THR B N 1
ATOM 2242 C CA . THR B 1 67 ? 11.359 -9.891 6.332 1 85 67 THR B CA 1
ATOM 2243 C C . THR B 1 67 ? 10.266 -9.82 7.395 1 85 67 THR B C 1
ATOM 2245 O O . THR B 1 67 ? 9.984 -10.82 8.07 1 85 67 THR B O 1
ATOM 2248 N N . THR B 1 68 ? 9.656 -8.703 7.477 1 83.75 68 THR B N 1
ATOM 2249 C CA . THR B 1 68 ? 8.57 -8.516 8.438 1 83.75 68 THR B CA 1
ATOM 2250 C C . THR B 1 68 ? 7.406 -9.445 8.117 1 83.75 68 THR B C 1
ATOM 2252 O O . THR B 1 68 ? 6.844 -10.078 9.016 1 83.75 68 THR B O 1
ATOM 2255 N N . MET B 1 69 ? 7.109 -9.508 6.844 1 88.31 69 MET B N 1
ATOM 2256 C CA . MET B 1 69 ? 6.023 -10.391 6.43 1 88.31 69 MET B CA 1
ATOM 2257 C C . MET B 1 69 ? 6.344 -11.844 6.77 1 88.31 69 MET B C 1
ATOM 2259 O O . MET B 1 69 ? 5.488 -12.57 7.277 1 88.31 69 MET B O 1
ATOM 2263 N N . GLY B 1 70 ? 7.551 -12.25 6.465 1 89.56 70 GLY B N 1
ATOM 2264 C CA . GLY B 1 70 ? 7.961 -13.609 6.781 1 89.56 70 GLY B CA 1
ATOM 2265 C C . GLY B 1 70 ? 7.86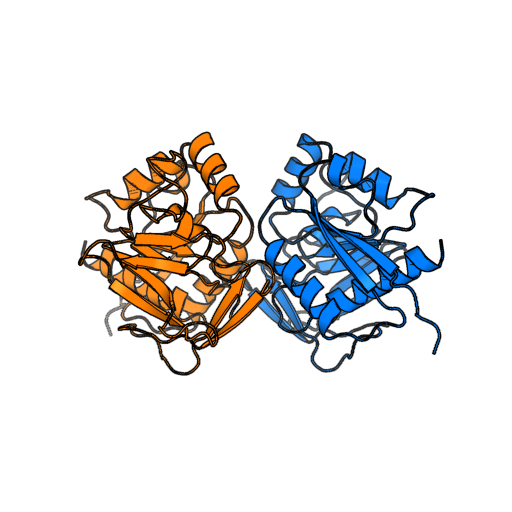3 -13.93 8.258 1 89.56 70 GLY B C 1
ATOM 2266 O O . GLY B 1 70 ? 7.383 -15 8.633 1 89.56 70 GLY B O 1
ATOM 2267 N N . LEU B 1 71 ? 8.32 -13.031 9.07 1 87.25 71 LEU B N 1
ATOM 2268 C CA . LEU B 1 71 ? 8.266 -13.203 10.516 1 87.25 71 LEU B CA 1
ATOM 2269 C C . LEU B 1 71 ? 6.82 -13.32 10.992 1 87.25 71 LEU B C 1
ATOM 2271 O O . LEU B 1 71 ? 6.508 -14.164 11.836 1 87.25 71 LEU B O 1
ATOM 2275 N N . PHE B 1 72 ? 5.98 -12.516 10.461 1 85.62 72 PHE B N 1
ATOM 2276 C CA . PHE B 1 72 ? 4.574 -12.539 10.844 1 85.62 72 PHE B CA 1
ATOM 2277 C C . PHE B 1 72 ? 3.932 -13.867 10.445 1 85.62 72 PHE B C 1
ATOM 2279 O O . PHE B 1 72 ? 3.191 -14.461 11.234 1 85.62 72 PHE B O 1
ATOM 2286 N N . LEU B 1 73 ? 4.191 -14.305 9.273 1 92.88 73 LEU B N 1
ATOM 2287 C CA . LEU B 1 73 ? 3.641 -15.57 8.805 1 92.88 73 LEU B CA 1
ATOM 2288 C C . LEU B 1 73 ? 4.059 -16.719 9.711 1 92.88 73 LEU B C 1
ATOM 2290 O O . LEU B 1 73 ? 3.227 -17.531 10.117 1 92.88 73 LEU B O 1
ATOM 2294 N N . ARG B 1 74 ? 5.242 -16.688 10.055 1 92.44 74 ARG B N 1
ATOM 2295 C CA . ARG B 1 74 ? 5.777 -17.75 10.891 1 92.44 74 ARG B CA 1
ATOM 2296 C C . ARG B 1 74 ? 5.191 -17.688 12.297 1 92.44 74 ARG B C 1
ATOM 2298 O O . ARG B 1 74 ? 4.773 -18.719 12.852 1 92.44 74 ARG B O 1
ATOM 2305 N N . SER B 1 75 ? 5.172 -16.562 12.867 1 91.44 75 SER B N 1
ATOM 2306 C CA . SER B 1 75 ? 4.727 -16.375 14.242 1 91.44 75 SER B CA 1
ATOM 2307 C C . SER B 1 75 ? 3.26 -16.766 14.406 1 91.44 75 SER B C 1
ATOM 2309 O O . SER B 1 75 ? 2.832 -17.156 15.492 1 91.44 75 SER B O 1
ATOM 2311 N N . ASN B 1 76 ? 2.504 -16.734 13.352 1 92.25 76 ASN B N 1
ATOM 2312 C CA . ASN B 1 76 ? 1.074 -17.016 13.43 1 92.25 76 ASN B CA 1
ATOM 2313 C C . ASN B 1 76 ? 0.724 -18.359 12.789 1 92.25 76 ASN B C 1
ATOM 2315 O O . ASN B 1 76 ? -0.452 -18.703 12.68 1 92.25 76 ASN B O 1
ATOM 2319 N N . GLY B 1 77 ? 1.69 -19.016 12.32 1 94.56 77 GLY B N 1
ATOM 2320 C CA . GLY B 1 77 ? 1.481 -20.312 11.711 1 94.56 77 GLY B CA 1
ATOM 2321 C C . GLY B 1 77 ? 0.872 -20.234 10.328 1 94.56 77 GLY B C 1
ATOM 2322 O O . GLY B 1 77 ? 0.354 -21.219 9.805 1 94.56 77 GLY B O 1
ATOM 2323 N N . LEU B 1 78 ? 0.85 -19.109 9.742 1 95.38 78 LEU B N 1
ATOM 2324 C CA . LEU B 1 78 ? 0.275 -18.906 8.422 1 95.38 78 LEU B CA 1
ATOM 2325 C C . LEU B 1 78 ? 1.163 -19.516 7.34 1 95.38 78 LEU B C 1
ATOM 2327 O O . LEU B 1 78 ? 0.668 -19.969 6.305 1 95.38 78 LEU B O 1
ATOM 2331 N N . ASP B 1 79 ? 2.498 -19.469 7.59 1 95 79 ASP B N 1
ATOM 2332 C CA . ASP B 1 79 ? 3.422 -20.031 6.605 1 95 79 ASP B CA 1
ATOM 2333 C C . ASP B 1 79 ? 3.145 -21.516 6.371 1 95 79 ASP B C 1
ATOM 2335 O O . ASP B 1 79 ? 3.002 -21.953 5.227 1 95 79 ASP B O 1
ATOM 2339 N N . VAL B 1 80 ? 2.969 -22.281 7.434 1 94.88 80 VAL B N 1
ATOM 2340 C CA . VAL B 1 80 ? 2.697 -23.703 7.348 1 94.88 80 VAL B CA 1
ATOM 2341 C C . VAL B 1 80 ? 1.352 -23.938 6.664 1 94.88 80 VAL B C 1
ATOM 2343 O O . VAL B 1 80 ? 1.242 -24.781 5.766 1 94.88 80 VAL B O 1
ATOM 2346 N N . ARG B 1 81 ? 0.364 -23.172 7.066 1 95.38 81 ARG B N 1
ATOM 2347 C CA . ARG B 1 81 ? -0.982 -23.344 6.527 1 95.38 81 ARG B CA 1
ATOM 2348 C C . ARG B 1 81 ? -1.025 -23.016 5.039 1 95.38 81 ARG B C 1
ATOM 2350 O O . ARG B 1 81 ? -1.675 -23.719 4.262 1 95.38 81 ARG B O 1
ATOM 2357 N N . ILE B 1 82 ? -0.398 -21.969 4.598 1 95.56 82 ILE B N 1
ATOM 2358 C CA . ILE B 1 82 ? -0.378 -21.562 3.199 1 95.56 82 ILE B CA 1
ATOM 2359 C C . ILE B 1 82 ? 0.354 -22.594 2.359 1 95.56 82 ILE B C 1
ATOM 2361 O O . ILE B 1 82 ? -0.097 -22.953 1.269 1 95.56 82 ILE B O 1
ATOM 2365 N N . ARG B 1 83 ? 1.46 -23.172 2.854 1 93.75 83 ARG B N 1
ATOM 2366 C CA . ARG B 1 83 ? 2.18 -24.203 2.127 1 93.75 83 ARG B CA 1
ATOM 2367 C C . ARG B 1 83 ? 1.312 -25.453 1.941 1 93.75 83 ARG B C 1
ATOM 2369 O O . ARG B 1 83 ? 1.257 -26.016 0.848 1 93.75 83 ARG B O 1
ATOM 2376 N N . GLU B 1 84 ? 0.704 -25.797 3.031 1 93.44 84 GLU B N 1
ATOM 2377 C CA . GLU B 1 84 ? -0.194 -26.953 2.951 1 93.44 84 GLU B CA 1
ATOM 2378 C C . GLU B 1 84 ? -1.303 -26.719 1.93 1 93.44 84 GLU B C 1
ATOM 2380 O O . GLU B 1 84 ? -1.653 -27.625 1.168 1 93.44 84 GLU B O 1
ATOM 2385 N N . TRP B 1 85 ? -1.817 -25.516 1.958 1 94.88 85 TRP B N 1
ATOM 2386 C CA . TRP B 1 85 ? -2.891 -25.141 1.047 1 94.88 85 TRP B CA 1
ATOM 2387 C C . TRP B 1 85 ? -2.412 -25.172 -0.401 1 94.88 85 TRP B C 1
ATOM 2389 O O . TRP B 1 85 ? -3.088 -25.719 -1.273 1 94.88 85 TRP B O 1
ATOM 2399 N N . ILE B 1 86 ? -1.267 -24.688 -0.699 1 92.5 86 ILE B N 1
ATOM 2400 C CA . ILE B 1 86 ? -0.702 -24.609 -2.041 1 92.5 86 ILE B CA 1
ATOM 2401 C C . ILE B 1 86 ? -0.472 -26.016 -2.582 1 92.5 86 ILE B C 1
ATOM 2403 O O . ILE B 1 86 ? -0.691 -26.281 -3.768 1 92.5 86 ILE B O 1
ATOM 2407 N N . HIS B 1 87 ? -0.117 -26.922 -1.741 1 89.44 87 HIS B N 1
ATOM 2408 C CA . HIS B 1 87 ? 0.292 -28.25 -2.188 1 89.44 87 HIS B CA 1
ATOM 2409 C C . HIS B 1 87 ? -0.826 -29.266 -1.988 1 89.44 87 HIS B C 1
ATOM 2411 O O . HIS B 1 87 ? -0.63 -30.453 -2.215 1 89.44 87 HIS B O 1
ATOM 2417 N N . SER B 1 88 ? -1.864 -28.766 -1.589 1 89 88 SER B N 1
ATOM 2418 C CA . SER B 1 88 ? -2.979 -29.688 -1.381 1 89 88 SER B CA 1
ATOM 2419 C C . SER B 1 88 ? -3.387 -30.375 -2.684 1 89 88 SER B C 1
ATOM 2421 O O . SER B 1 88 ? -3.582 -29.703 -3.703 1 89 88 SER B O 1
ATOM 2423 N N . PRO B 1 89 ? -3.527 -31.688 -2.732 1 82.62 89 PRO B N 1
ATOM 2424 C CA . PRO B 1 89 ? -3.977 -32.406 -3.932 1 82.62 89 PRO B CA 1
ATOM 2425 C C . PRO B 1 89 ? -5.461 -32.188 -4.219 1 82.62 89 PRO B C 1
ATOM 2427 O O . PRO B 1 89 ? -5.918 -32.438 -5.344 1 82.62 89 PRO B O 1
ATOM 2430 N N . GLU B 1 90 ? -6.227 -31.875 -3.215 1 78 90 GLU B N 1
ATOM 2431 C CA . GLU B 1 90 ? -7.676 -31.766 -3.314 1 78 90 GLU B CA 1
ATOM 2432 C C . GLU B 1 90 ? -8.078 -30.469 -4.004 1 78 90 GLU B C 1
ATOM 2434 O O . GLU B 1 90 ? -9.117 -30.406 -4.66 1 78 90 GLU B O 1
ATOM 2439 N N . ARG B 1 91 ? -7.277 -29.484 -3.826 1 73.5 91 ARG B N 1
ATOM 2440 C CA . ARG B 1 91 ? -7.629 -28.172 -4.355 1 73.5 91 ARG B CA 1
ATOM 2441 C C . ARG B 1 91 ? -6.492 -27.594 -5.191 1 73.5 91 ARG B C 1
ATOM 2443 O O . ARG B 1 91 ? -5.375 -27.438 -4.699 1 73.5 91 ARG B O 1
ATOM 2450 N N . LYS B 1 92 ? -6.848 -27.422 -6.414 1 82.94 92 LYS B N 1
ATOM 2451 C CA . LYS B 1 92 ? -5.863 -26.797 -7.293 1 82.94 92 LYS B CA 1
ATOM 2452 C C . LYS B 1 92 ? -5.918 -25.281 -7.176 1 82.94 92 LYS B C 1
ATOM 2454 O O . LYS B 1 92 ? -6.328 -24.594 -8.117 1 82.94 92 LYS B O 1
ATOM 2459 N N . ALA B 1 93 ? -5.441 -24.812 -6.066 1 89.38 93 ALA B N 1
ATOM 2460 C CA . ALA B 1 93 ? -5.551 -23.375 -5.785 1 89.38 93 ALA B CA 1
ATOM 2461 C C . ALA B 1 93 ? -4.352 -22.625 -6.348 1 89.38 93 ALA B C 1
ATOM 2463 O O . ALA B 1 93 ? -3.291 -23.203 -6.586 1 89.38 93 ALA B O 1
ATOM 2464 N N . ILE B 1 94 ? -4.57 -21.359 -6.754 1 97.31 94 ILE B N 1
ATOM 2465 C CA . ILE B 1 94 ? -3.559 -20.516 -7.387 1 97.31 94 ILE B CA 1
ATOM 2466 C C . ILE B 1 94 ? -3.074 -19.453 -6.402 1 97.31 94 ILE B C 1
ATOM 2468 O O . ILE B 1 94 ? -3.883 -18.781 -5.77 1 97.31 94 ILE B O 1
ATOM 2472 N N . ALA B 1 95 ? -1.772 -19.406 -6.184 1 98.12 95 ALA B N 1
ATOM 2473 C CA . ALA B 1 95 ? -1.175 -18.375 -5.336 1 98.12 95 ALA B CA 1
ATOM 2474 C C . ALA B 1 95 ? -0.412 -17.344 -6.168 1 98.12 95 ALA B C 1
ATOM 2476 O O . ALA B 1 95 ? 0.276 -17.703 -7.125 1 98.12 95 ALA B O 1
ATOM 2477 N N . TRP B 1 96 ? -0.572 -16.062 -5.855 1 98.5 96 TRP B N 1
ATOM 2478 C CA . TRP B 1 96 ? 0.091 -14.969 -6.559 1 98.5 96 TRP B CA 1
ATOM 2479 C C . TRP B 1 96 ? 0.821 -14.062 -5.578 1 98.5 96 TRP B C 1
ATOM 2481 O O . TRP B 1 96 ? 0.201 -13.469 -4.695 1 98.5 96 TRP B O 1
ATOM 2491 N N . GLY B 1 97 ? 2.168 -13.984 -5.691 1 97.62 97 GLY B N 1
ATOM 2492 C CA . GLY B 1 97 ? 2.959 -13.055 -4.902 1 97.62 97 GLY B CA 1
ATOM 2493 C C . GLY B 1 97 ? 3.383 -11.82 -5.68 1 97.62 97 GLY B C 1
ATOM 2494 O O . GLY B 1 97 ? 3.844 -11.922 -6.82 1 97.62 97 GLY B O 1
ATOM 2495 N N . THR B 1 98 ? 3.254 -10.625 -5.078 1 96.56 98 THR B N 1
ATOM 2496 C CA . THR B 1 98 ? 3.697 -9.383 -5.703 1 96.56 98 THR B CA 1
ATOM 2497 C C . THR B 1 98 ? 4.797 -8.727 -4.879 1 96.56 98 THR B C 1
ATOM 2499 O O . THR B 1 98 ? 4.68 -8.602 -3.66 1 96.56 98 THR B O 1
ATOM 2502 N N . CYS B 1 99 ? 5.855 -8.32 -5.512 1 94.69 99 CYS B N 1
ATOM 2503 C CA . CYS B 1 99 ? 7.012 -7.684 -4.891 1 94.69 99 CYS B CA 1
ATOM 2504 C C . CYS B 1 99 ? 7.535 -8.516 -3.729 1 94.69 99 CYS B C 1
ATOM 2506 O O . CYS B 1 99 ? 8.195 -9.531 -3.936 1 94.69 99 CYS B O 1
ATOM 2508 N N . ALA B 1 100 ? 7.195 -8.141 -2.521 1 93 100 ALA B N 1
ATOM 2509 C CA . ALA B 1 100 ? 7.609 -8.961 -1.384 1 93 100 ALA B CA 1
ATOM 2510 C C . ALA B 1 100 ? 7.102 -10.391 -1.521 1 93 100 ALA B C 1
ATOM 2512 O O . ALA B 1 100 ? 7.766 -11.336 -1.085 1 93 100 ALA B O 1
ATOM 2513 N N . GLY B 1 101 ? 5.961 -10.555 -2.137 1 95.19 101 GLY B N 1
ATOM 2514 C CA . GLY B 1 101 ? 5.438 -11.883 -2.396 1 95.19 101 GLY B CA 1
ATOM 2515 C C . GLY B 1 101 ? 6.352 -12.727 -3.266 1 95.19 101 GLY B C 1
ATOM 2516 O O . GLY B 1 101 ? 6.488 -13.938 -3.049 1 95.19 101 GLY B O 1
ATOM 2517 N N . LEU B 1 102 ? 6.922 -12.102 -4.27 1 97.12 102 LEU B N 1
ATOM 2518 C CA . LEU B 1 102 ? 7.902 -12.797 -5.094 1 97.12 102 LEU B CA 1
ATOM 2519 C C . LEU B 1 102 ? 9.078 -13.281 -4.25 1 97.12 102 LEU B C 1
ATOM 2521 O O . LEU B 1 102 ? 9.523 -14.422 -4.391 1 97.12 102 LEU B O 1
ATOM 2525 N N . ILE B 1 103 ? 9.547 -12.453 -3.35 1 95.5 103 ILE B N 1
ATOM 2526 C CA . ILE B 1 103 ? 10.672 -12.797 -2.482 1 95.5 103 ILE B CA 1
ATOM 2527 C C . ILE B 1 103 ? 10.297 -13.984 -1.602 1 95.5 103 ILE B C 1
ATOM 2529 O O . ILE B 1 103 ? 11.047 -14.961 -1.511 1 95.5 103 ILE B O 1
ATOM 2533 N N . LEU B 1 104 ? 9.148 -13.945 -1.011 1 95.31 104 LEU B N 1
ATOM 2534 C CA . LEU B 1 104 ? 8.688 -14.984 -0.098 1 95.31 104 LEU B CA 1
ATOM 2535 C C . LEU B 1 104 ? 8.531 -16.312 -0.825 1 95.31 104 LEU B C 1
ATOM 2537 O O . LEU B 1 104 ? 8.758 -17.375 -0.24 1 95.31 104 LEU B O 1
ATOM 2541 N N . MET B 1 105 ? 8.156 -16.297 -2.094 1 96.62 105 MET B N 1
ATOM 2542 C CA . MET B 1 105 ? 7.812 -17.516 -2.836 1 96.62 105 MET B CA 1
ATOM 2543 C C . MET B 1 105 ? 9.039 -18.094 -3.527 1 96.62 105 MET B C 1
ATOM 2545 O O . MET B 1 105 ? 9.008 -19.219 -4.012 1 96.62 105 MET B O 1
ATOM 2549 N N . SER B 1 106 ? 10.109 -17.328 -3.572 1 96.94 106 SER B N 1
ATOM 2550 C CA . SER B 1 106 ? 11.328 -17.797 -4.238 1 96.94 106 SER B CA 1
ATOM 2551 C C . SER B 1 106 ? 12.055 -18.844 -3.4 1 96.94 106 SER B C 1
ATOM 2553 O O . SER B 1 106 ? 12.156 -18.703 -2.18 1 96.94 106 SER B O 1
ATOM 2555 N N . ASN B 1 107 ? 12.555 -19.891 -4.031 1 95.75 107 ASN B N 1
ATOM 2556 C CA . ASN B 1 107 ? 13.305 -20.922 -3.322 1 95.75 107 ASN B CA 1
ATOM 2557 C C . ASN B 1 107 ? 14.672 -20.422 -2.881 1 95.75 107 ASN B C 1
ATOM 2559 O O . ASN B 1 107 ? 15.219 -20.891 -1.881 1 95.75 107 ASN B O 1
ATOM 2563 N N . SER B 1 108 ? 15.211 -19.422 -3.654 1 94.81 108 SER B N 1
ATOM 2564 C CA . SER B 1 108 ? 16.547 -18.906 -3.355 1 94.81 108 SER B CA 1
ATOM 2565 C C . SER B 1 108 ? 16.578 -17.391 -3.453 1 94.81 108 SER B C 1
ATOM 2567 O O . SER B 1 108 ? 15.914 -16.797 -4.305 1 94.81 108 SER B O 1
ATOM 2569 N N . LEU B 1 109 ? 17.375 -16.797 -2.549 1 94 109 LEU B N 1
ATOM 2570 C CA . LEU B 1 109 ? 17.625 -15.352 -2.574 1 94 109 LEU B CA 1
ATOM 2571 C C . LEU B 1 109 ? 19.109 -15.055 -2.764 1 94 109 LEU B C 1
ATOM 2573 O O . LEU B 1 109 ? 19.953 -15.734 -2.191 1 94 109 LEU B O 1
ATOM 2577 N N . GLU B 1 110 ? 19.328 -14.078 -3.582 1 91.12 110 GLU B N 1
ATOM 2578 C CA . GLU B 1 110 ? 20.719 -13.664 -3.797 1 91.12 110 GLU B CA 1
ATOM 2579 C C . GLU B 1 110 ? 21.391 -13.273 -2.482 1 91.12 110 GLU B C 1
ATOM 2581 O O . GLU B 1 110 ? 20.812 -12.516 -1.692 1 91.12 110 GLU B O 1
ATOM 2586 N N . GLY B 1 111 ? 22.672 -13.664 -2.359 1 80.88 111 GLY B N 1
ATOM 2587 C CA . GLY B 1 111 ? 23.453 -13.312 -1.188 1 80.88 111 GLY B CA 1
ATOM 2588 C C . GLY B 1 111 ? 23.094 -14.125 0.04 1 80.88 111 GLY B C 1
ATOM 2589 O O . GLY B 1 111 ? 23.719 -13.984 1.094 1 80.88 111 GLY B O 1
ATOM 2590 N N . GLN B 1 112 ? 22.016 -14.602 0.061 1 73.31 112 GLN B N 1
ATOM 2591 C CA . GLN B 1 112 ? 21.625 -15.422 1.201 1 73.31 112 GLN B CA 1
ATOM 2592 C C . GLN B 1 112 ? 21.922 -16.891 0.939 1 73.31 112 GLN B C 1
ATOM 2594 O O . GLN B 1 112 ? 21.609 -17.406 -0.136 1 73.31 112 GLN B O 1
ATOM 2599 N N . LYS B 1 113 ? 23.172 -17.188 1.397 1 51.22 113 LYS B N 1
ATOM 2600 C CA . LYS B 1 113 ? 23.453 -18.609 1.301 1 51.22 113 LYS B CA 1
ATOM 2601 C C . LYS B 1 113 ? 22.219 -19.453 1.634 1 51.22 113 LYS B C 1
ATOM 2603 O O . LYS B 1 113 ? 21.188 -18.906 2.018 1 51.22 113 LYS B O 1
ATOM 2608 N N . GLY B 1 114 ? 22.422 -20.609 2.348 1 45.03 114 GLY B N 1
ATOM 2609 C CA . GLY B 1 114 ? 21.547 -21.719 2.701 1 45.03 114 GLY B CA 1
ATOM 2610 C C . GLY B 1 114 ? 20.125 -21.266 3.055 1 45.03 114 GLY B C 1
ATOM 2611 O O . GLY B 1 114 ? 19.828 -20.078 3.033 1 45.03 114 GLY B O 1
ATOM 2612 N N . GLY B 1 115 ? 19.219 -22.094 3.799 1 46.66 115 GLY B N 1
ATOM 2613 C CA . GLY B 1 115 ? 17.906 -22.484 4.273 1 46.66 115 GLY B CA 1
ATOM 2614 C C . GLY B 1 115 ? 17.156 -21.344 4.953 1 46.66 115 GLY B C 1
ATOM 2615 O O . GLY B 1 115 ? 16.578 -21.531 6.027 1 46.66 115 GLY B O 1
ATOM 2616 N N . GLY B 1 116 ? 17.547 -20.141 4.766 1 47.69 116 GLY B N 1
ATOM 2617 C CA . GLY B 1 116 ? 16.922 -19.266 5.754 1 47.69 116 GLY B CA 1
ATOM 2618 C C . GLY B 1 116 ? 15.414 -19.391 5.781 1 47.69 116 GLY B C 1
ATOM 2619 O O . GLY B 1 116 ? 14.789 -19.719 4.766 1 47.69 116 GLY B O 1
ATOM 2620 N N . GLN B 1 117 ? 14.844 -19.875 6.93 1 50.69 117 GLN B N 1
ATOM 2621 C CA . GLN B 1 117 ? 13.594 -20.375 7.504 1 50.69 117 GLN B CA 1
ATOM 2622 C C . GLN B 1 117 ? 12.43 -19.453 7.129 1 50.69 117 GLN B C 1
ATOM 2624 O O . GLN B 1 117 ? 11.266 -19.828 7.309 1 50.69 117 GLN B O 1
ATOM 2629 N N . ASP B 1 118 ? 12.602 -18.172 6.672 1 59.22 118 ASP B N 1
ATOM 2630 C CA . ASP B 1 118 ? 11.43 -17.312 6.852 1 59.22 118 ASP B CA 1
ATOM 2631 C C . ASP B 1 118 ? 10.734 -17.047 5.52 1 59.22 118 ASP B C 1
ATOM 2633 O O . ASP B 1 118 ? 10.18 -15.969 5.309 1 59.22 118 ASP B O 1
ATOM 2637 N N . LYS B 1 119 ? 10.719 -18.234 4.621 1 79.81 119 LYS B N 1
ATOM 2638 C CA . LYS B 1 119 ? 10.07 -18 3.332 1 79.81 119 LYS B CA 1
ATOM 2639 C C . LYS B 1 119 ? 9 -19.047 3.057 1 79.81 119 LYS B C 1
ATOM 2641 O O . LYS B 1 119 ? 8.938 -20.078 3.74 1 79.81 119 LYS B O 1
ATOM 2646 N N . LEU B 1 120 ? 8.047 -18.828 2.225 1 90.88 120 LEU B N 1
ATOM 2647 C CA . LEU B 1 120 ? 7.047 -19.75 1.711 1 90.88 120 LEU B CA 1
ATOM 2648 C C . LEU B 1 120 ? 7.66 -20.703 0.681 1 90.88 120 LEU B C 1
ATOM 2650 O O . LEU B 1 120 ? 7.555 -21.922 0.812 1 90.88 120 LEU B O 1
ATOM 2654 N N . GLY B 1 121 ? 8.391 -20.25 -0.16 1 93.62 121 GLY B N 1
ATOM 2655 C CA . GLY B 1 121 ? 9 -21.047 -1.216 1 93.62 121 GLY B CA 1
ATOM 2656 C C . GLY B 1 121 ? 7.992 -21.562 -2.23 1 93.62 121 GLY B C 1
ATOM 2657 O O . GLY B 1 121 ? 6.82 -21.172 -2.199 1 93.62 121 GLY B O 1
ATOM 2658 N N . GLY B 1 122 ? 8.57 -22.375 -3.238 1 94.5 122 GLY B N 1
ATOM 2659 C CA . GLY B 1 122 ? 7.68 -23.016 -4.195 1 94.5 122 GLY B CA 1
ATOM 2660 C C . GLY B 1 122 ? 8.016 -22.672 -5.637 1 94.5 122 GLY B C 1
ATOM 2661 O O . GLY B 1 122 ? 7.66 -23.422 -6.551 1 94.5 122 GLY B O 1
ATOM 2662 N N . ILE B 1 123 ? 8.641 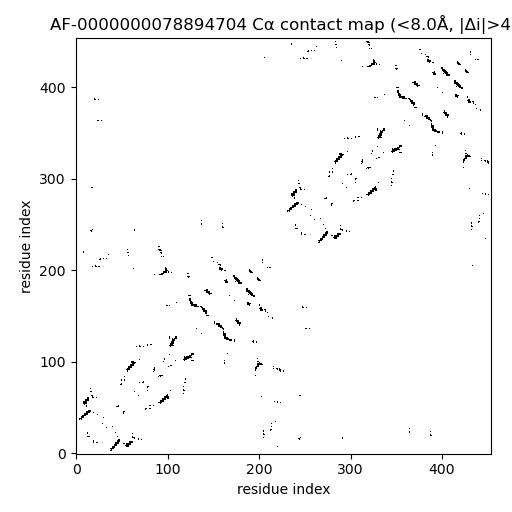-21.531 -5.871 1 97.12 123 ILE B N 1
ATOM 2663 C CA . ILE B 1 123 ? 9.086 -21.188 -7.215 1 97.12 123 ILE B CA 1
ATOM 2664 C C . ILE B 1 123 ? 10.609 -21.297 -7.293 1 97.12 123 ILE B C 1
ATOM 2666 O O . ILE B 1 123 ? 11.328 -20.625 -6.547 1 97.12 123 ILE B O 1
ATOM 2670 N N . ASP B 1 124 ? 11.078 -22.125 -8.18 1 97.88 124 ASP B N 1
ATOM 2671 C CA . ASP B 1 124 ? 12.5 -22.453 -8.234 1 97.88 124 ASP B CA 1
ATOM 2672 C C . ASP B 1 124 ? 13.281 -21.391 -9.016 1 97.88 124 ASP B C 1
ATOM 2674 O O . ASP B 1 124 ? 13.812 -21.672 -10.086 1 97.88 124 ASP B O 1
ATOM 2678 N N . VAL B 1 125 ? 13.453 -20.25 -8.391 1 97.81 125 VAL B N 1
ATOM 2679 C CA . VAL B 1 125 ? 14.227 -19.125 -8.922 1 97.81 125 VAL B CA 1
ATOM 2680 C C . VAL B 1 125 ? 15.133 -18.562 -7.828 1 97.81 125 VAL B C 1
ATOM 2682 O O . VAL B 1 125 ? 14.945 -18.859 -6.645 1 97.81 125 VAL B O 1
ATOM 2685 N N . THR B 1 126 ? 16.156 -17.828 -8.273 1 97 126 THR B N 1
ATOM 2686 C CA . THR B 1 126 ? 16.938 -16.969 -7.395 1 97 126 THR B CA 1
ATOM 2687 C C . THR B 1 126 ? 16.547 -15.508 -7.578 1 97 126 THR B C 1
ATOM 2689 O O . THR B 1 126 ? 16.578 -14.984 -8.695 1 97 126 THR B O 1
ATOM 2692 N N . THR B 1 127 ? 16.156 -14.891 -6.5 1 96.62 127 THR B N 1
ATOM 2693 C CA . THR B 1 127 ? 15.648 -13.523 -6.551 1 96.62 127 THR B CA 1
ATOM 2694 C C . THR B 1 127 ? 16.562 -12.578 -5.785 1 96.62 127 THR B C 1
ATOM 2696 O O . THR B 1 127 ? 17.078 -12.922 -4.719 1 96.62 127 THR B O 1
ATOM 2699 N N . SER B 1 128 ? 16.797 -11.406 -6.359 1 94.56 128 SER B N 1
ATOM 2700 C CA . SER B 1 128 ? 17.438 -10.312 -5.648 1 94.56 128 SER B CA 1
ATOM 2701 C C . SER B 1 128 ? 16.422 -9.375 -5.016 1 94.56 128 SER B C 1
ATOM 2703 O O . SER B 1 128 ? 15.523 -8.875 -5.699 1 94.56 128 SER B O 1
ATOM 2705 N N . ARG B 1 129 ? 16.484 -9.07 -3.754 1 90.31 129 ARG B N 1
ATOM 2706 C CA . ARG B 1 129 ? 15.492 -8.305 -3.004 1 90.31 129 ARG B CA 1
ATOM 2707 C C . ARG B 1 129 ? 15.484 -6.844 -3.439 1 90.31 129 ARG B C 1
ATOM 2709 O O . ARG B 1 129 ? 14.422 -6.227 -3.527 1 90.31 129 ARG B O 1
ATOM 2716 N N . ASN B 1 130 ? 16.531 -6.234 -3.664 1 85.75 130 ASN B N 1
ATOM 2717 C CA . ASN B 1 130 ? 16.688 -4.816 -3.965 1 85.75 130 ASN B CA 1
ATOM 2718 C C . ASN B 1 130 ? 17.5 -4.594 -5.238 1 85.75 130 ASN B C 1
ATOM 2720 O O . ASN B 1 130 ? 18.469 -3.838 -5.238 1 85.75 130 ASN B O 1
ATOM 2724 N N . PHE B 1 131 ? 16.906 -5.172 -6.285 1 86.94 131 PHE B N 1
ATOM 2725 C CA . PHE B 1 131 ? 17.656 -5.223 -7.535 1 86.94 131 PHE B CA 1
ATOM 2726 C C . PHE B 1 131 ? 17.812 -3.83 -8.133 1 86.94 131 PHE B C 1
ATOM 2728 O O . PHE B 1 131 ? 18.875 -3.482 -8.641 1 86.94 131 PHE B O 1
ATOM 2735 N N . PHE B 1 132 ? 16.844 -3.002 -8.094 1 80.12 132 PHE B N 1
ATOM 2736 C CA . PHE B 1 132 ? 16.828 -1.734 -8.812 1 80.12 132 PHE B CA 1
ATOM 2737 C C . PHE B 1 132 ? 17.406 -0.62 -7.953 1 80.12 132 PHE B C 1
ATOM 2739 O O . PHE B 1 132 ? 17.578 0.508 -8.422 1 80.12 132 PHE B O 1
ATOM 2746 N N . GLY B 1 133 ? 18.016 -0.972 -6.898 1 66.56 133 GLY B N 1
ATOM 2747 C CA . GLY B 1 133 ? 18.75 -0.054 -6.039 1 66.56 133 GLY B CA 1
ATOM 2748 C C . GLY B 1 133 ? 17.844 0.924 -5.305 1 66.56 133 GLY B C 1
ATOM 2749 O O . GLY B 1 133 ? 16.656 1.046 -5.625 1 66.56 133 GLY B O 1
ATOM 2750 N N . ARG B 1 134 ? 18.531 1.467 -4.359 1 58.22 134 ARG B N 1
ATOM 2751 C CA . ARG B 1 134 ? 17.891 2.471 -3.508 1 58.22 134 ARG B CA 1
ATOM 2752 C C . ARG B 1 134 ? 17.703 3.781 -4.262 1 58.22 134 ARG B C 1
ATOM 2754 O O . ARG B 1 134 ? 16.797 4.559 -3.941 1 58.22 134 ARG B O 1
ATOM 2761 N N . GLN B 1 135 ? 18.625 3.984 -5.246 1 50.81 135 GLN B N 1
ATOM 2762 C CA . GLN B 1 135 ? 18.594 5.277 -5.922 1 50.81 135 GLN B CA 1
ATOM 2763 C C . GLN B 1 135 ? 17.359 5.41 -6.812 1 50.81 135 GLN B C 1
ATOM 2765 O O . GLN B 1 135 ? 16.906 6.52 -7.082 1 50.81 135 GLN B O 1
ATOM 2770 N N . LEU B 1 136 ? 16.969 4.246 -7.445 1 57.25 136 LEU B N 1
ATOM 2771 C CA . LEU B 1 136 ? 15.758 4.32 -8.258 1 57.25 136 LEU B CA 1
ATOM 2772 C C . LEU B 1 136 ? 14.539 3.875 -7.453 1 57.25 136 LEU B C 1
ATOM 2774 O O . LEU B 1 136 ? 14.156 2.703 -7.496 1 57.25 136 LEU B O 1
ATOM 2778 N N . ASN B 1 137 ? 14.156 4.637 -6.43 1 65.12 137 ASN B N 1
ATOM 2779 C CA . ASN B 1 137 ? 13.188 4.309 -5.383 1 65.12 137 ASN B CA 1
ATOM 2780 C C . ASN B 1 137 ? 11.883 3.793 -5.973 1 65.12 137 ASN B C 1
ATOM 2782 O O . ASN B 1 137 ? 11.344 2.785 -5.512 1 65.12 137 ASN B O 1
ATOM 2786 N N . SER B 1 138 ? 11.391 4.426 -7.121 1 80.88 138 SER B N 1
ATOM 2787 C CA . SER B 1 138 ? 10.164 3.98 -7.773 1 80.88 138 SER B CA 1
ATOM 2788 C C . SER B 1 138 ? 10.148 4.379 -9.25 1 80.88 138 SER B C 1
ATOM 2790 O O . SER B 1 138 ? 10.617 5.457 -9.609 1 80.88 138 SER B O 1
ATOM 2792 N N . PHE B 1 139 ? 9.836 3.445 -10.18 1 84.06 139 PHE B N 1
ATOM 2793 C CA . PHE B 1 139 ? 9.695 3.771 -11.594 1 84.06 139 PHE B CA 1
ATOM 2794 C C . PHE B 1 139 ? 8.633 2.9 -12.242 1 84.06 139 PHE B C 1
ATOM 2796 O O . PHE B 1 139 ? 8.188 1.905 -11.664 1 84.06 139 PHE B O 1
ATOM 2803 N N . GLU B 1 140 ? 8.219 3.4 -13.367 1 87.88 140 GLU B N 1
ATOM 2804 C CA . GLU B 1 140 ? 7.336 2.623 -14.227 1 87.88 140 GLU B CA 1
ATOM 2805 C C . GLU B 1 140 ? 8.039 2.207 -15.516 1 87.88 140 GLU B C 1
ATOM 2807 O O . GLU B 1 140 ? 8.906 2.93 -16.016 1 87.88 140 GLU B O 1
ATOM 2812 N N . ALA B 1 141 ? 7.707 1.026 -16.016 1 89.62 141 ALA B N 1
ATOM 2813 C CA . ALA B 1 141 ? 8.297 0.565 -17.266 1 89.62 141 ALA B CA 1
ATOM 2814 C C . ALA B 1 141 ? 7.332 -0.343 -18.031 1 89.62 141 ALA B C 1
ATOM 2816 O O . ALA B 1 141 ? 6.562 -1.089 -17.422 1 89.62 141 ALA B O 1
ATOM 2817 N N . PRO B 1 142 ? 7.445 -0.219 -19.375 1 91.44 142 PRO B N 1
ATOM 2818 C CA . PRO B 1 142 ? 6.68 -1.194 -20.156 1 91.44 142 PRO B CA 1
ATOM 2819 C C . PRO B 1 142 ? 7.16 -2.629 -19.938 1 91.44 142 PRO B C 1
ATOM 2821 O O . PRO B 1 142 ? 8.367 -2.865 -19.812 1 91.44 142 PRO B O 1
ATOM 2824 N N . LEU B 1 143 ? 6.195 -3.518 -19.891 1 93.81 143 LEU B N 1
ATOM 2825 C CA . LEU B 1 143 ? 6.508 -4.93 -19.703 1 93.81 143 LEU B CA 1
ATOM 2826 C C . LEU B 1 143 ? 6.555 -5.66 -21.031 1 93.81 143 LEU B C 1
ATOM 2828 O O . LEU B 1 143 ? 5.699 -5.438 -21.906 1 93.81 143 LEU B O 1
ATOM 2832 N N . ASN B 1 144 ? 7.578 -6.473 -21.203 1 92.5 144 ASN B N 1
ATOM 2833 C CA . ASN B 1 144 ? 7.574 -7.477 -22.266 1 92.5 144 ASN B CA 1
ATOM 2834 C C . ASN B 1 144 ? 6.879 -8.758 -21.812 1 92.5 144 ASN B C 1
ATOM 2836 O O . ASN B 1 144 ? 7.445 -9.547 -21.047 1 92.5 144 ASN B O 1
ATOM 2840 N N . LEU B 1 145 ? 5.656 -8.953 -22.281 1 92.69 145 LEU B N 1
ATOM 2841 C CA . LEU B 1 145 ? 4.871 -10.109 -21.859 1 92.69 145 LEU B CA 1
ATOM 2842 C C . LEU B 1 145 ? 5.242 -11.344 -22.672 1 92.69 145 LEU B C 1
ATOM 2844 O O . LEU B 1 145 ? 5.484 -11.25 -23.875 1 92.69 145 LEU B O 1
ATOM 2848 N N . LYS B 1 146 ? 5.25 -12.422 -21.828 1 86.94 146 LYS B N 1
ATOM 2849 C CA . LYS B 1 146 ? 5.535 -13.695 -22.484 1 86.94 146 LYS B CA 1
ATOM 2850 C C . LYS B 1 146 ? 4.352 -14.656 -22.344 1 86.94 146 LYS B C 1
ATOM 2852 O O . LYS B 1 146 ? 3.973 -15.031 -21.234 1 86.94 146 LYS B O 1
ATOM 2857 N N . SER B 1 147 ? 3.611 -14.891 -23.281 1 71.81 147 SER B N 1
ATOM 2858 C CA . SER B 1 147 ? 2.607 -15.953 -23.328 1 71.81 147 SER B CA 1
ATOM 2859 C C . SER B 1 147 ? 1.41 -15.617 -22.453 1 71.81 147 SER B C 1
ATOM 2861 O O . SER B 1 147 ? 0.865 -16.5 -21.781 1 71.81 147 SER B O 1
ATOM 2863 N N . LEU B 1 148 ? 1.161 -14.344 -22.141 1 71.38 148 LEU B N 1
ATOM 2864 C CA . LEU B 1 148 ? -0.014 -13.984 -21.359 1 71.38 148 LEU B CA 1
ATOM 2865 C C . LEU B 1 148 ? -1.149 -13.516 -22.266 1 71.38 148 LEU B C 1
ATOM 2867 O O . LEU B 1 148 ? -0.909 -12.867 -23.281 1 71.38 148 LEU B O 1
ATOM 2871 N N . PRO B 1 149 ? -2.195 -14.117 -21.969 1 59.28 149 PRO B N 1
ATOM 2872 C CA . PRO B 1 149 ? -3.355 -13.695 -22.75 1 59.28 149 PRO B CA 1
ATOM 2873 C C . PRO B 1 149 ? -3.787 -12.266 -22.453 1 59.28 149 PRO B C 1
ATOM 2875 O O . PRO B 1 149 ? -4.98 -12 -22.281 1 59.28 149 PRO B O 1
ATOM 2878 N N . VAL B 1 150 ? -2.896 -11.531 -21.938 1 62 150 VAL B N 1
ATOM 2879 C CA . VAL B 1 150 ? -3.25 -10.148 -21.656 1 62 150 VAL B CA 1
ATOM 2880 C C . VAL B 1 150 ? -2.748 -9.242 -22.781 1 62 150 VAL B C 1
ATOM 2882 O O . VAL B 1 150 ? -1.766 -9.57 -23.453 1 62 150 VAL B O 1
ATOM 2885 N N . ASP B 1 151 ? -3.627 -8.281 -23.141 1 60.34 151 ASP B N 1
ATOM 2886 C CA . ASP B 1 151 ? -3.23 -7.324 -24.172 1 60.34 151 ASP B CA 1
ATOM 2887 C C . ASP B 1 151 ? -1.877 -6.695 -23.844 1 60.34 151 ASP B C 1
ATOM 2889 O O . ASP B 1 151 ? -1.686 -6.152 -22.75 1 60.34 151 ASP B O 1
ATOM 2893 N N . GLN B 1 152 ? -0.971 -6.961 -24.641 1 59.5 152 GLN B N 1
ATOM 2894 C CA . GLN B 1 152 ? 0.423 -6.555 -24.5 1 59.5 152 GLN B CA 1
ATOM 2895 C C . GLN B 1 152 ? 0.563 -5.039 -24.562 1 59.5 152 GLN B C 1
ATOM 2897 O O . GLN B 1 152 ? 1.42 -4.461 -23.891 1 59.5 152 GLN B O 1
ATOM 2902 N N . ALA B 1 153 ? -0.322 -4.523 -25.406 1 57.88 153 ALA B N 1
ATOM 2903 C CA . ALA B 1 153 ? -0.056 -3.123 -25.703 1 57.88 153 ALA B CA 1
ATOM 2904 C C . ALA B 1 153 ? -0.38 -2.229 -24.516 1 57.88 153 ALA B C 1
ATOM 2906 O O . ALA B 1 153 ? -1.494 -2.266 -23.984 1 57.88 153 ALA B O 1
ATOM 2907 N N . GLY B 1 154 ? 0.733 -1.705 -23.875 1 66.62 154 GLY B N 1
ATOM 2908 C CA . GLY B 1 154 ? 0.525 -0.643 -22.891 1 66.62 154 GLY B CA 1
ATOM 2909 C C . GLY B 1 154 ? 0.613 -1.124 -21.453 1 66.62 154 GLY B C 1
ATOM 2910 O O . GLY B 1 154 ? 0.355 -0.36 -20.531 1 66.62 154 GLY B O 1
ATOM 2911 N N . CYS B 1 155 ? 0.909 -2.51 -21.344 1 85.12 155 CYS B N 1
ATOM 2912 C CA . CYS B 1 155 ? 1.023 -2.99 -19.969 1 85.12 155 CYS B CA 1
ATOM 2913 C C . CYS B 1 155 ? 2.309 -2.488 -19.312 1 85.12 155 CYS B C 1
ATOM 2915 O O . CYS B 1 155 ? 3.395 -2.643 -19.875 1 85.12 155 CYS B O 1
ATOM 2917 N N . HIS B 1 156 ? 2.146 -1.804 -18.266 1 89.88 156 HIS B N 1
ATOM 2918 C CA . HIS B 1 156 ? 3.314 -1.309 -17.547 1 89.88 156 HIS B CA 1
ATOM 2919 C C . HIS B 1 156 ? 3.316 -1.792 -16.109 1 89.88 156 HIS B C 1
ATOM 2921 O O . HIS B 1 156 ? 2.273 -2.178 -15.57 1 89.88 156 HIS B O 1
ATOM 2927 N N . GLY B 1 157 ? 4.531 -1.893 -15.617 1 92.5 157 GLY B N 1
ATOM 2928 C CA . GLY B 1 157 ? 4.719 -2.234 -14.219 1 92.5 157 GLY B CA 1
ATOM 2929 C C . GLY B 1 157 ? 5.227 -1.074 -13.383 1 92.5 157 GLY B C 1
ATOM 2930 O O . GLY B 1 157 ? 6 -0.246 -13.867 1 92.5 157 GLY B O 1
ATOM 2931 N N . VAL B 1 158 ? 4.656 -1.027 -12.148 1 92.19 158 VAL B N 1
ATOM 2932 C CA . VAL B 1 158 ? 5.172 -0.075 -11.172 1 92.19 158 VAL B CA 1
ATOM 2933 C C . VAL B 1 158 ? 6.156 -0.775 -10.234 1 92.19 158 VAL B C 1
ATOM 2935 O O . VAL B 1 158 ? 5.789 -1.722 -9.531 1 92.19 158 VAL B O 1
ATOM 2938 N N . PHE B 1 159 ? 7.395 -0.265 -10.273 1 92.25 159 PHE B N 1
ATOM 2939 C CA . PHE B 1 159 ? 8.469 -0.862 -9.492 1 92.25 159 PHE B CA 1
ATOM 2940 C C . PHE B 1 159 ? 8.883 0.054 -8.344 1 92.25 159 PHE B C 1
ATOM 2942 O O . PHE B 1 159 ? 9.227 1.217 -8.57 1 92.25 159 PHE B O 1
ATOM 2949 N N . ILE B 1 160 ? 8.742 -0.473 -7.113 1 89.94 160 ILE B N 1
ATOM 2950 C CA . ILE B 1 160 ? 9.125 0.273 -5.922 1 89.94 160 ILE B CA 1
ATOM 2951 C C . ILE B 1 160 ? 10.078 -0.567 -5.07 1 89.94 160 ILE B C 1
ATOM 2953 O O . ILE B 1 160 ? 9.664 -1.569 -4.48 1 89.94 160 ILE B O 1
ATOM 2957 N N . ARG B 1 161 ? 11.359 -0.138 -5.055 1 87.5 161 ARG B N 1
ATOM 2958 C CA . ARG B 1 161 ? 12.391 -0.926 -4.387 1 87.5 161 ARG B CA 1
ATOM 2959 C C . ARG B 1 161 ? 12.25 -2.406 -4.727 1 87.5 161 ARG B C 1
ATOM 2961 O O . ARG B 1 161 ? 12.219 -3.254 -3.83 1 87.5 161 ARG B O 1
ATOM 2968 N N . ALA B 1 162 ? 12.117 -2.637 -5.91 1 92.81 162 ALA B N 1
ATOM 2969 C CA . ALA B 1 162 ? 11.602 -3.91 -6.406 1 92.81 162 ALA B CA 1
ATOM 2970 C C . ALA B 1 162 ? 12.711 -4.957 -6.48 1 92.81 162 ALA B C 1
ATOM 2972 O O . ALA B 1 162 ? 13.867 -4.629 -6.727 1 92.81 162 ALA B O 1
ATOM 2973 N N . PRO B 1 163 ? 12.273 -6.227 -6.246 1 94.69 163 PRO B N 1
ATOM 2974 C CA . PRO B 1 163 ? 13.148 -7.363 -6.539 1 94.69 163 PRO B CA 1
ATOM 2975 C C . PRO B 1 163 ? 13.234 -7.668 -8.031 1 94.69 163 PRO B C 1
ATOM 2977 O O . PRO B 1 163 ? 12.562 -7.023 -8.844 1 94.69 163 PRO B O 1
ATOM 2980 N N . ALA B 1 164 ? 14.102 -8.586 -8.391 1 95.81 164 ALA B N 1
ATOM 2981 C CA . ALA B 1 164 ? 14.164 -9.164 -9.727 1 95.81 164 ALA B CA 1
ATOM 2982 C C . ALA B 1 164 ? 14.641 -10.609 -9.68 1 95.81 164 ALA B C 1
ATOM 2984 O O . ALA B 1 164 ? 15.375 -11 -8.766 1 95.81 164 ALA B O 1
ATOM 2985 N N . VAL B 1 165 ? 14.172 -11.352 -10.594 1 97.5 165 VAL B N 1
ATOM 2986 C CA . VAL B 1 165 ? 14.617 -12.734 -10.727 1 97.5 165 VAL B CA 1
ATOM 2987 C C . VAL B 1 165 ? 15.961 -12.773 -11.453 1 97.5 165 VAL B C 1
ATOM 2989 O O . VAL B 1 165 ? 16.062 -12.336 -12.602 1 97.5 165 VAL B O 1
ATOM 2992 N N . MET B 1 166 ? 16.906 -13.344 -10.82 1 96.44 166 MET B N 1
ATOM 2993 C CA . MET B 1 166 ? 18.266 -13.375 -11.352 1 96.44 166 MET B CA 1
ATOM 2994 C C . MET B 1 166 ? 18.5 -14.641 -12.18 1 96.44 166 MET B C 1
ATOM 2996 O O . MET B 1 166 ? 19.188 -14.594 -13.203 1 96.44 166 MET B O 1
ATOM 3000 N N . THR B 1 167 ? 17.953 -15.742 -11.664 1 96.88 167 THR B N 1
ATOM 3001 C CA . THR B 1 167 ? 18.172 -17 -12.359 1 96.88 167 THR B CA 1
ATOM 3002 C C . THR B 1 167 ? 16.906 -17.875 -12.289 1 96.88 167 THR B C 1
ATOM 3004 O O . THR B 1 167 ? 16.203 -17.875 -11.281 1 96.88 167 THR B O 1
ATOM 3007 N N . ILE B 1 168 ? 16.688 -18.547 -13.359 1 98.06 168 ILE B N 1
ATOM 3008 C CA . ILE B 1 168 ? 15.711 -19.641 -13.414 1 98.06 168 ILE B CA 1
ATOM 3009 C C . ILE B 1 168 ? 16.406 -20.953 -13.117 1 98.06 168 ILE B C 1
ATOM 3011 O O . ILE B 1 168 ? 17.297 -21.391 -13.867 1 98.06 168 ILE B O 1
ATOM 3015 N N . ASN B 1 169 ? 15.977 -21.641 -12.039 1 97.94 169 ASN B N 1
ATOM 3016 C CA . ASN B 1 169 ? 16.734 -22.797 -11.57 1 97.94 169 ASN B CA 1
ATOM 3017 C C . ASN B 1 169 ? 16.094 -24.109 -12 1 97.94 169 ASN B C 1
ATOM 3019 O O . ASN B 1 169 ? 16.594 -25.188 -11.68 1 97.94 169 ASN B O 1
ATOM 3023 N N . SER B 1 170 ? 14.961 -24.109 -12.648 1 98.06 170 SER B N 1
ATOM 3024 C CA . SER B 1 170 ? 14.242 -25.297 -13.109 1 98.06 170 SER B CA 1
ATOM 3025 C C . SER B 1 170 ? 13.516 -25.031 -14.422 1 98.06 170 SER B C 1
ATOM 3027 O O . SER B 1 170 ? 12.961 -23.953 -14.625 1 98.06 170 SER B O 1
ATOM 3029 N N . PRO B 1 171 ? 13.453 -26.016 -15.312 1 97.5 171 PRO B N 1
ATOM 3030 C CA . PRO B 1 171 ? 12.695 -25.875 -16.562 1 97.5 171 PRO B CA 1
ATOM 3031 C C . PRO B 1 171 ? 11.188 -25.766 -16.328 1 97.5 171 PRO B C 1
ATOM 3033 O O . PRO B 1 171 ? 10.445 -25.422 -17.25 1 97.5 171 PRO B O 1
ATOM 3036 N N . ASP B 1 172 ? 10.773 -26.047 -15.133 1 97.5 172 ASP B N 1
ATOM 3037 C CA . ASP B 1 172 ? 9.352 -25.984 -14.805 1 97.5 172 ASP B CA 1
ATOM 3038 C C . ASP B 1 172 ? 8.898 -24.547 -14.578 1 97.5 172 ASP B C 1
ATOM 3040 O O . ASP B 1 172 ? 7.695 -24.281 -14.492 1 97.5 172 ASP B O 1
ATOM 3044 N N . VAL B 1 173 ? 9.859 -23.641 -14.477 1 98.19 173 VAL B N 1
ATOM 3045 C CA . VAL B 1 173 ? 9.531 -22.234 -14.273 1 98.19 173 VAL B CA 1
ATOM 3046 C C . VAL B 1 173 ? 9.289 -21.562 -15.617 1 98.19 173 VAL B C 1
ATOM 3048 O O . VAL B 1 173 ? 10.102 -21.672 -16.531 1 98.19 173 VAL B O 1
ATOM 3051 N N . ALA B 1 174 ? 8.164 -20.922 -15.781 1 97.38 174 ALA B N 1
ATOM 3052 C CA . ALA B 1 174 ? 7.852 -20.125 -16.969 1 97.38 174 ALA B CA 1
ATOM 3053 C C . ALA B 1 174 ? 8.062 -18.641 -16.703 1 97.38 174 ALA B C 1
ATOM 3055 O O . ALA B 1 174 ? 7.625 -18.109 -15.68 1 97.38 174 ALA B O 1
ATOM 3056 N N . VAL B 1 175 ? 8.742 -17.984 -17.641 1 97.38 175 VAL B N 1
ATOM 3057 C CA . VAL B 1 175 ? 8.867 -16.531 -17.594 1 97.38 175 VAL B CA 1
ATOM 3058 C C . VAL B 1 175 ? 7.613 -15.891 -18.172 1 97.38 175 VAL B C 1
ATOM 3060 O O . VAL B 1 175 ? 7.207 -16.203 -19.297 1 97.38 175 VAL B O 1
ATOM 3063 N N . LEU B 1 176 ? 7.016 -15.008 -17.406 1 96.56 176 LEU B N 1
ATOM 3064 C CA . LEU B 1 176 ? 5.77 -14.383 -17.828 1 96.56 176 LEU B CA 1
ATOM 3065 C C . LEU B 1 176 ? 6.031 -12.984 -18.391 1 96.56 176 LEU B C 1
ATOM 3067 O O . LEU B 1 176 ? 5.293 -12.508 -19.25 1 96.56 176 LEU B O 1
ATOM 3071 N N . ALA B 1 177 ? 7.043 -12.25 -17.828 1 96.25 177 ALA B N 1
ATOM 3072 C CA . ALA B 1 177 ? 7.332 -10.891 -18.266 1 96.25 177 ALA B CA 1
ATOM 3073 C C . ALA B 1 177 ? 8.781 -10.508 -17.969 1 96.25 177 ALA B C 1
ATOM 3075 O O . ALA B 1 177 ? 9.375 -11.016 -17.016 1 96.25 177 ALA B O 1
ATOM 3076 N N . THR B 1 178 ? 9.305 -9.633 -18.781 1 95.69 178 THR B N 1
ATOM 3077 C CA . THR B 1 178 ? 10.617 -9.023 -18.594 1 95.69 178 THR B CA 1
ATOM 3078 C C . THR B 1 178 ? 10.539 -7.512 -18.797 1 95.69 178 THR B C 1
ATOM 3080 O O . THR B 1 178 ? 9.531 -6.996 -19.281 1 95.69 178 THR B O 1
ATOM 3083 N N . VAL B 1 179 ? 11.586 -6.844 -18.297 1 94.31 179 VAL B N 1
ATOM 3084 C CA . VAL B 1 179 ? 11.734 -5.418 -18.562 1 94.31 179 VAL B CA 1
ATOM 3085 C C . VAL B 1 179 ? 13.125 -5.148 -19.141 1 94.31 179 VAL B C 1
ATOM 3087 O O . VAL B 1 179 ? 14.094 -5.82 -18.781 1 94.31 179 VAL B O 1
ATOM 3090 N N . ASP B 1 180 ? 13.07 -4.152 -20.047 1 93.25 180 ASP B N 1
ATOM 3091 C CA . ASP B 1 180 ? 14.352 -3.676 -20.547 1 93.25 180 ASP B CA 1
ATOM 3092 C C . ASP B 1 180 ? 14.867 -2.506 -19.719 1 93.25 180 ASP B C 1
ATOM 3094 O O . ASP B 1 180 ? 14.148 -1.534 -19.484 1 93.25 180 ASP B O 1
ATOM 3098 N N . LEU B 1 181 ? 16.031 -2.693 -19.234 1 87.56 181 LEU B N 1
ATOM 3099 C CA . LEU B 1 181 ? 16.688 -1.612 -18.5 1 87.56 181 LEU B CA 1
ATOM 3100 C C . LEU B 1 181 ? 17.922 -1.109 -19.234 1 87.56 181 LEU B C 1
ATOM 3102 O O . LEU B 1 181 ? 18.672 -1.901 -19.812 1 87.56 181 LEU B O 1
ATOM 3106 N N . PRO B 1 182 ? 18.094 0.233 -19.188 1 83.75 182 PRO B N 1
ATOM 3107 C CA . PRO B 1 182 ? 19.266 0.783 -19.859 1 83.75 182 PRO B CA 1
ATOM 3108 C C . PRO B 1 182 ? 20.578 0.239 -19.281 1 83.75 182 PRO B C 1
ATOM 3110 O O . PRO B 1 182 ? 21.578 0.142 -20 1 83.75 182 PRO B O 1
ATOM 3113 N N . THR B 1 183 ? 20.578 -0.083 -18.094 1 81 183 THR B N 1
ATOM 3114 C CA . THR B 1 183 ? 21.797 -0.468 -17.391 1 81 183 THR B CA 1
ATOM 3115 C C . THR B 1 183 ? 22.078 -1.957 -17.578 1 81 183 THR B C 1
ATOM 3117 O O . THR B 1 183 ? 23.078 -2.471 -17.078 1 81 183 THR B O 1
ATOM 3120 N N . SER B 1 184 ? 21.172 -2.605 -18.203 1 85.25 184 SER B N 1
ATOM 3121 C CA . SER B 1 184 ? 21.344 -4.043 -18.391 1 85.25 184 SER B CA 1
ATOM 3122 C C . SER B 1 184 ? 21.312 -4.414 -19.875 1 85.25 184 SER B C 1
ATOM 3124 O O . SER B 1 184 ? 20.484 -3.896 -20.625 1 85.25 184 SER B O 1
ATOM 3126 N N . ASP B 1 185 ? 22.172 -5.324 -20.281 1 88.69 185 ASP B N 1
ATOM 3127 C CA . ASP B 1 185 ? 22.219 -5.77 -21.656 1 88.69 185 ASP B CA 1
ATOM 3128 C C . ASP B 1 185 ? 21.141 -6.809 -21.953 1 88.69 185 ASP B C 1
ATOM 3130 O O . ASP B 1 185 ? 20.812 -7.059 -23.109 1 88.69 185 ASP B O 1
ATOM 3134 N N . LYS B 1 186 ? 20.719 -7.406 -20.984 1 93.5 186 LYS B N 1
ATOM 3135 C CA . LYS B 1 186 ? 19.672 -8.414 -21.141 1 93.5 186 LYS B CA 1
ATOM 3136 C C . LYS B 1 186 ? 18.391 -7.984 -20.422 1 93.5 186 LYS B C 1
ATOM 3138 O O . LYS B 1 186 ? 18.438 -7.258 -19.438 1 93.5 186 LYS B O 1
ATOM 3143 N N . PRO B 1 187 ? 17.328 -8.43 -21 1 95.25 187 PRO B N 1
ATOM 3144 C CA . PRO B 1 187 ? 16.078 -8.141 -20.281 1 95.25 187 PRO B CA 1
ATOM 3145 C C . PRO B 1 187 ? 16.062 -8.727 -18.875 1 95.25 187 PRO B C 1
ATOM 3147 O O . PRO B 1 187 ? 16.578 -9.82 -18.656 1 95.25 187 PRO B O 1
ATOM 3150 N N . VAL B 1 188 ? 15.531 -8 -17.953 1 95.62 188 VAL B N 1
ATOM 3151 C CA . VAL B 1 188 ? 15.43 -8.422 -16.547 1 95.62 188 VAL B CA 1
ATOM 3152 C C . VAL B 1 188 ? 14.102 -9.141 -16.328 1 95.62 188 VAL B C 1
ATOM 3154 O O . VAL B 1 188 ? 13.047 -8.641 -16.703 1 95.62 188 VAL B O 1
ATOM 3157 N N . ILE B 1 189 ? 14.125 -10.344 -15.766 1 97.06 189 ILE B N 1
ATOM 3158 C CA . ILE B 1 189 ? 12.922 -11.125 -15.516 1 97.06 189 ILE B CA 1
ATOM 3159 C C . ILE B 1 189 ? 12.18 -10.555 -14.312 1 97.06 189 ILE B C 1
ATOM 3161 O O . ILE B 1 189 ? 12.742 -10.438 -13.219 1 97.06 189 ILE B O 1
ATOM 3165 N N . VAL B 1 190 ? 10.867 -10.234 -14.531 1 97.44 190 VAL B N 1
ATOM 3166 C CA . VAL B 1 190 ? 10.148 -9.539 -13.477 1 97.44 190 VAL B CA 1
ATOM 3167 C C . VAL B 1 190 ? 8.828 -10.25 -13.195 1 97.44 190 VAL B C 1
ATOM 3169 O O . VAL B 1 190 ? 8.062 -9.828 -12.32 1 97.44 190 VAL B O 1
ATOM 3172 N N . ALA B 1 191 ? 8.5 -11.297 -13.836 1 97.94 191 ALA B N 1
ATOM 3173 C CA . ALA B 1 191 ? 7.332 -12.125 -13.57 1 97.94 191 ALA B CA 1
ATOM 3174 C C . ALA B 1 191 ? 7.578 -13.578 -13.977 1 97.94 191 ALA B C 1
ATOM 3176 O O . ALA B 1 191 ? 8.125 -13.836 -15.047 1 97.94 191 ALA B O 1
ATOM 3177 N N . VAL B 1 192 ? 7.16 -14.516 -13.109 1 98.19 192 VAL B N 1
ATOM 3178 C CA . VAL B 1 192 ? 7.375 -15.938 -13.352 1 98.19 192 VAL B CA 1
ATOM 3179 C C . VAL B 1 192 ? 6.191 -16.734 -12.82 1 98.19 192 VAL B C 1
ATOM 3181 O O . VAL B 1 192 ? 5.391 -16.234 -12.031 1 98.19 192 VAL B O 1
ATOM 3184 N N . SER B 1 193 ? 6.078 -17.953 -13.266 1 97.62 193 SER B N 1
ATOM 3185 C CA . SER B 1 193 ? 5.105 -18.891 -12.727 1 97.62 193 SER B CA 1
ATOM 3186 C C . SER B 1 193 ? 5.68 -20.312 -12.672 1 97.62 193 SER B C 1
ATOM 3188 O O . SER B 1 193 ? 6.586 -20.641 -13.438 1 97.62 193 SER B O 1
ATOM 3190 N N . GLN B 1 194 ? 5.242 -21.062 -11.727 1 96.81 194 GLN B N 1
ATOM 3191 C CA . GLN B 1 194 ? 5.547 -22.484 -11.578 1 96.81 194 GLN B CA 1
ATOM 3192 C C . GLN B 1 194 ? 4.379 -23.234 -10.945 1 96.81 194 GLN B C 1
ATOM 3194 O O . GLN B 1 194 ? 3.936 -22.891 -9.844 1 96.81 194 GLN B O 1
ATOM 3199 N N . ASN B 1 195 ? 3.898 -24.297 -11.664 1 94.06 195 ASN B N 1
ATOM 3200 C CA . ASN B 1 195 ? 2.742 -25.047 -11.18 1 94.06 195 ASN B CA 1
ATOM 3201 C C . ASN B 1 195 ? 1.572 -24.109 -10.852 1 94.06 195 ASN B C 1
ATOM 3203 O O . ASN B 1 195 ? 1.087 -23.391 -11.719 1 94.06 195 ASN B O 1
ATOM 3207 N N . ASN B 1 196 ? 1.121 -24.094 -9.648 1 95.94 196 ASN B N 1
ATOM 3208 C CA . ASN B 1 196 ? -0.044 -23.297 -9.273 1 95.94 196 ASN B CA 1
ATOM 3209 C C . ASN B 1 196 ? 0.361 -22 -8.586 1 95.94 196 ASN B C 1
ATOM 3211 O O . ASN B 1 196 ? -0.427 -21.422 -7.84 1 95.94 196 ASN B O 1
ATOM 3215 N N . MET B 1 197 ? 1.59 -21.516 -8.883 1 97.12 197 MET B N 1
ATOM 3216 C CA . MET B 1 197 ? 2.086 -20.281 -8.289 1 97.12 197 MET B CA 1
ATOM 3217 C C . MET B 1 197 ? 2.539 -19.297 -9.359 1 97.12 197 MET B C 1
ATOM 3219 O O . MET B 1 197 ? 3.057 -19.703 -10.406 1 97.12 197 MET B O 1
ATOM 3223 N N . MET B 1 198 ? 2.316 -18.031 -9.133 1 97.62 198 MET B N 1
ATOM 3224 C CA . MET B 1 198 ? 2.881 -16.953 -9.945 1 97.62 198 MET B CA 1
ATOM 3225 C C . MET B 1 198 ? 3.383 -15.812 -9.062 1 97.62 198 MET B C 1
ATOM 3227 O O . MET B 1 198 ? 2.924 -15.648 -7.93 1 97.62 198 MET B O 1
ATOM 3231 N N . ALA B 1 199 ? 4.332 -15.039 -9.555 1 98.25 199 ALA B N 1
ATOM 3232 C CA . ALA B 1 199 ? 4.914 -13.938 -8.789 1 98.25 199 ALA B CA 1
ATOM 3233 C C . ALA B 1 199 ? 5.367 -12.812 -9.711 1 98.25 199 ALA B C 1
ATOM 3235 O O . ALA B 1 199 ? 5.84 -13.062 -10.828 1 98.25 199 ALA B O 1
ATOM 3236 N N . THR B 1 200 ? 5.219 -11.602 -9.305 1 97.69 200 THR B N 1
ATOM 3237 C CA . THR B 1 200 ? 5.613 -10.414 -10.055 1 97.69 200 THR B CA 1
ATOM 3238 C C . THR B 1 200 ? 6.461 -9.484 -9.188 1 97.69 200 THR B C 1
ATOM 3240 O O . THR B 1 200 ? 6.203 -9.336 -7.988 1 97.69 200 THR B O 1
ATOM 3243 N N . ALA B 1 201 ? 7.461 -8.883 -9.805 1 96.88 201 ALA B N 1
ATOM 3244 C CA . ALA B 1 201 ? 8.359 -7.977 -9.094 1 96.88 201 ALA B CA 1
ATOM 3245 C C . ALA B 1 201 ? 7.723 -6.602 -8.922 1 96.88 201 ALA B C 1
ATOM 3247 O O . ALA B 1 201 ? 8.188 -5.789 -8.117 1 96.88 201 ALA B O 1
ATOM 3248 N N . PHE B 1 202 ? 6.742 -6.336 -9.711 1 95.19 202 PHE B N 1
ATOM 3249 C CA . PHE B 1 202 ? 6.098 -5.027 -9.766 1 95.19 202 PHE B CA 1
ATOM 3250 C C . PHE B 1 202 ? 4.738 -5.066 -9.078 1 95.19 202 PHE B C 1
ATOM 3252 O O . PHE B 1 202 ? 4.297 -6.121 -8.625 1 95.19 202 PHE B O 1
ATOM 3259 N N . HIS B 1 203 ? 4.137 -3.898 -8.922 1 94.25 203 HIS B N 1
ATOM 3260 C CA . HIS B 1 203 ? 2.863 -3.717 -8.234 1 94.25 203 HIS B CA 1
ATOM 3261 C C . HIS B 1 203 ? 1.734 -3.469 -9.234 1 94.25 203 HIS B C 1
ATOM 3263 O O . HIS B 1 203 ? 1.421 -2.318 -9.547 1 94.25 203 HIS B O 1
ATOM 3269 N N . PRO B 1 204 ? 1.059 -4.52 -9.633 1 93.75 204 PRO B N 1
ATOM 3270 C CA . PRO B 1 204 ? -0.026 -4.316 -10.594 1 93.75 204 PRO B CA 1
ATOM 3271 C C . PRO B 1 204 ? -1.222 -3.582 -9.992 1 93.75 204 PRO B C 1
ATOM 3273 O O . PRO B 1 204 ? -2.004 -2.965 -10.719 1 93.75 204 PRO B O 1
ATOM 3276 N N . GLU B 1 205 ? -1.368 -3.658 -8.641 1 92 205 GLU B N 1
ATOM 3277 C CA . GLU B 1 205 ? -2.496 -3.051 -7.938 1 92 205 GLU B CA 1
ATOM 3278 C C . GLU B 1 205 ? -2.385 -1.528 -7.93 1 92 205 GLU B C 1
ATOM 3280 O O . GLU B 1 205 ? -3.34 -0.833 -7.578 1 92 205 GLU B O 1
ATOM 3285 N N . LEU B 1 206 ? -1.217 -1.018 -8.375 1 88.56 206 LEU B N 1
ATOM 3286 C CA . LEU B 1 206 ? -1 0.425 -8.367 1 88.56 206 LEU B CA 1
ATOM 3287 C C . LEU B 1 206 ? -1.21 1.016 -9.758 1 88.56 206 LEU B C 1
ATOM 3289 O O . LEU B 1 206 ? -0.931 2.195 -9.984 1 88.56 206 LEU B O 1
ATOM 3293 N N . THR B 1 207 ? -1.693 0.225 -10.688 1 85.69 207 THR B N 1
ATOM 3294 C CA . THR B 1 207 ? -2.027 0.703 -12.023 1 85.69 207 THR B CA 1
ATOM 3295 C C . THR B 1 207 ? -3.537 0.705 -12.234 1 85.69 207 THR B C 1
ATOM 3297 O O . THR B 1 207 ? -4.277 0.059 -11.484 1 85.69 207 THR B O 1
ATOM 3300 N N . GLU B 1 208 ? -3.947 1.408 -13.234 1 82.25 208 GLU B N 1
ATOM 3301 C CA . GLU B 1 208 ? -5.367 1.434 -13.57 1 82.25 208 GLU B CA 1
ATOM 3302 C C . GLU B 1 208 ? -5.773 0.176 -14.336 1 82.25 208 GLU B C 1
ATOM 3304 O O . GLU B 1 208 ? -6.961 -0.155 -14.406 1 82.25 208 GLU B O 1
ATOM 3309 N N . ASP B 1 209 ? -4.809 -0.442 -14.875 1 85.69 209 ASP B N 1
ATOM 3310 C CA . ASP B 1 209 ? -5.059 -1.638 -15.68 1 85.69 209 ASP B CA 1
ATOM 3311 C C . ASP B 1 209 ? -5.215 -2.869 -14.789 1 85.69 209 ASP B C 1
ATOM 3313 O O . ASP B 1 209 ? -4.262 -3.291 -14.133 1 85.69 209 ASP B O 1
ATOM 3317 N N . PRO B 1 210 ? -6.414 -3.514 -14.828 1 90.31 210 PRO B N 1
ATOM 3318 C CA . PRO B 1 210 ? -6.613 -4.699 -13.992 1 90.31 210 PRO B CA 1
ATOM 3319 C C . PRO B 1 210 ? -6.18 -5.988 -14.68 1 90.31 210 PRO B C 1
ATOM 3321 O O . PRO B 1 210 ? -6.555 -7.082 -14.25 1 90.31 210 PRO B O 1
ATOM 3324 N N . GLY B 1 211 ? -5.414 -5.922 -15.719 1 91.94 211 GLY B N 1
ATOM 3325 C CA . GLY B 1 211 ? -5.078 -7.051 -16.578 1 91.94 211 GLY B CA 1
ATOM 3326 C C . GLY B 1 211 ? -4.449 -8.203 -15.82 1 91.94 211 GLY B C 1
ATOM 3327 O O . GLY B 1 211 ? -4.812 -9.367 -16.031 1 91.94 211 GLY B O 1
ATOM 3328 N N . TRP B 1 212 ? -3.523 -7.961 -14.93 1 95 212 TRP B N 1
ATOM 3329 C CA . TRP B 1 212 ? -2.852 -9.016 -14.18 1 95 212 TRP B CA 1
ATOM 3330 C C . TRP B 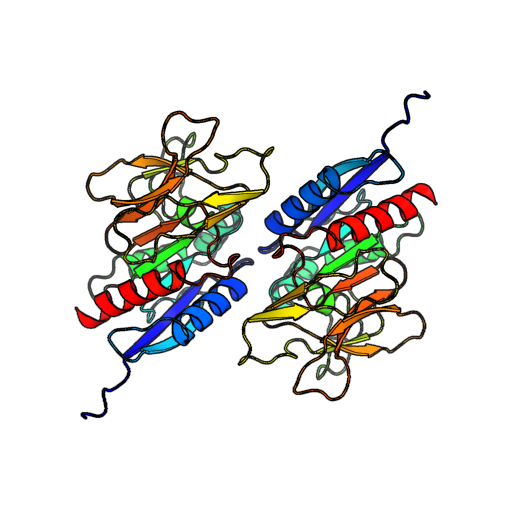1 212 ? -3.814 -9.688 -13.203 1 95 212 TRP B C 1
ATOM 3332 O O . TRP B 1 212 ? -3.74 -10.898 -12.984 1 95 212 TRP B O 1
ATOM 3342 N N . HIS B 1 213 ? -4.688 -8.898 -12.617 1 95.75 213 HIS B N 1
ATOM 3343 C CA . HIS B 1 213 ? -5.699 -9.477 -11.734 1 95.75 213 HIS B CA 1
ATOM 3344 C C . HIS B 1 213 ? -6.684 -10.336 -12.516 1 95.75 213 HIS B C 1
ATOM 3346 O O . HIS B 1 213 ? -7.109 -11.391 -12.039 1 95.75 213 HIS B O 1
ATOM 3352 N N . ALA B 1 214 ? -7.051 -9.883 -13.703 1 94.56 214 ALA B N 1
ATOM 3353 C CA . ALA B 1 214 ? -7.898 -10.695 -14.57 1 94.56 214 ALA B CA 1
ATOM 3354 C C . ALA B 1 214 ? -7.215 -12.016 -14.922 1 94.56 214 ALA B C 1
ATOM 3356 O O . ALA B 1 214 ? -7.848 -13.07 -14.914 1 94.56 214 ALA B O 1
ATOM 3357 N N . TYR B 1 215 ? -5.961 -11.969 -15.242 1 94.19 215 TYR B N 1
ATOM 3358 C CA . TYR B 1 215 ? -5.188 -13.164 -15.555 1 94.19 215 TYR B CA 1
ATOM 3359 C C . TYR B 1 215 ? -5.176 -14.133 -14.383 1 94.19 215 TYR B C 1
ATOM 3361 O O . TYR B 1 215 ? -5.375 -15.336 -14.555 1 94.19 215 TYR B O 1
ATOM 3369 N N . PHE B 1 216 ? -4.953 -13.609 -13.234 1 96.81 216 PHE B N 1
ATOM 3370 C CA . PHE B 1 216 ? -4.977 -14.406 -12.023 1 96.81 216 PHE B CA 1
ATOM 3371 C C . PHE B 1 216 ? -6.328 -15.094 -11.852 1 96.81 216 PHE B C 1
ATOM 3373 O O . PHE B 1 216 ? -6.391 -16.297 -11.594 1 96.81 216 PHE B O 1
ATOM 3380 N N . LEU B 1 217 ? -7.395 -14.328 -12.008 1 96.25 217 LEU B N 1
ATOM 3381 C CA . LEU B 1 217 ? -8.734 -14.875 -11.859 1 96.25 217 LEU B CA 1
ATOM 3382 C C . LEU B 1 217 ? -9 -15.961 -12.898 1 96.25 217 LEU B C 1
ATOM 3384 O O . LEU B 1 217 ? -9.656 -16.969 -12.609 1 96.25 217 LEU B O 1
ATOM 3388 N N . GLN B 1 218 ? -8.547 -15.742 -14.07 1 94.31 218 GLN B N 1
ATOM 3389 C CA . GLN B 1 218 ? -8.695 -16.75 -15.125 1 94.31 218 GLN B CA 1
ATOM 3390 C C . GLN B 1 218 ? -7.996 -18.047 -14.742 1 94.31 218 GLN B C 1
ATOM 3392 O O . GLN B 1 218 ? -8.531 -19.141 -14.969 1 94.31 218 GLN B O 1
ATOM 3397 N N . LYS B 1 219 ? -6.832 -17.953 -14.203 1 94.62 219 LYS B N 1
ATOM 3398 C CA . LYS B 1 219 ? -6.109 -19.141 -13.766 1 94.62 219 LYS B CA 1
ATOM 3399 C C . LYS B 1 219 ? -6.875 -19.875 -12.672 1 94.62 219 LYS B C 1
ATOM 3401 O O . LYS B 1 219 ? -6.941 -21.109 -12.672 1 94.62 219 LYS B O 1
ATOM 3406 N N . VAL B 1 220 ? -7.379 -19.094 -11.734 1 96.31 220 VAL B N 1
ATOM 3407 C CA . VAL B 1 220 ? -8.148 -19.688 -10.641 1 96.31 220 VAL B CA 1
ATOM 3408 C C . VAL B 1 220 ? -9.375 -20.391 -11.203 1 96.31 220 VAL B C 1
ATOM 3410 O O . VAL B 1 220 ? -9.68 -21.516 -10.805 1 96.31 220 VAL B O 1
ATOM 3413 N N . LEU B 1 221 ? -10.047 -19.75 -12.109 1 94.38 221 LEU B N 1
ATOM 3414 C CA . LEU B 1 221 ? -11.242 -20.312 -12.734 1 94.38 221 LEU B CA 1
ATOM 3415 C C . LEU B 1 221 ? -10.922 -21.625 -13.453 1 94.38 221 LEU B C 1
ATOM 3417 O O . LEU B 1 221 ? -11.648 -22.609 -13.305 1 94.38 221 LEU B O 1
ATOM 3421 N N . ASN B 1 222 ? -9.836 -21.625 -14.203 1 92.75 222 ASN B N 1
ATOM 3422 C CA . ASN B 1 222 ? -9.422 -22.828 -14.938 1 92.75 222 ASN B CA 1
ATOM 3423 C C . ASN B 1 222 ? -9.094 -23.969 -13.992 1 92.75 222 ASN B C 1
ATOM 3425 O O . ASN B 1 222 ? -9.406 -25.125 -14.281 1 92.75 222 ASN B O 1
ATOM 3429 N N . ALA B 1 223 ? -8.461 -23.641 -12.922 1 92.62 223 ALA B N 1
ATOM 3430 C CA . ALA B 1 223 ? -8.086 -24.656 -11.945 1 92.62 223 ALA B CA 1
ATOM 3431 C C . ALA B 1 223 ? -9.328 -25.25 -11.281 1 92.62 223 ALA B C 1
ATOM 3433 O O . ALA B 1 223 ? -9.383 -26.453 -11.031 1 92.62 223 ALA B O 1
ATOM 3434 N N . LYS B 1 224 ? -10.234 -24.406 -10.945 1 89.44 224 LYS B N 1
ATOM 3435 C CA . LYS B 1 224 ? -11.453 -24.859 -10.273 1 89.44 224 LYS B CA 1
ATOM 3436 C C . LYS B 1 224 ? -12.328 -25.688 -11.203 1 89.44 224 LYS B C 1
ATOM 3438 O O . LYS B 1 224 ? -12.992 -26.625 -10.766 1 89.44 224 LYS B O 1
ATOM 3443 N N . SER B 1 225 ? -12.344 -25.328 -12.406 1 83.06 225 SER B N 1
ATOM 3444 C CA . SER B 1 225 ? -13.172 -26.031 -13.383 1 83.06 225 SER B CA 1
ATOM 3445 C C . SER B 1 225 ? -12.562 -27.375 -13.766 1 83.06 225 SER B C 1
ATOM 3447 O O . SER B 1 225 ? -13.266 -28.281 -14.211 1 83.06 225 SER B O 1
ATOM 3449 N N . SER B 1 226 ? -11.273 -27.438 -13.727 1 71.5 226 SER B N 1
ATOM 3450 C CA . SER B 1 226 ? -10.609 -28.688 -14.055 1 71.5 226 SER B CA 1
ATOM 3451 C C . SER B 1 226 ? -10.672 -29.672 -12.883 1 71.5 226 SER B C 1
ATOM 3453 O O . SER B 1 226 ? -10.336 -30.844 -13.039 1 71.5 226 SER B O 1
ATOM 3455 N N . SER B 1 227 ? -11.016 -29.203 -11.688 1 59.53 227 SER B N 1
ATOM 3456 C CA . SER B 1 227 ? -11.148 -30.109 -10.562 1 59.53 227 SER B CA 1
ATOM 3457 C C . SER B 1 227 ? -12.492 -30.844 -10.586 1 59.53 227 SER B C 1
ATOM 3459 O O . SER B 1 227 ? -13.492 -30.266 -11.023 1 59.53 227 SER B O 1
#

Foldseek 3Di:
DPPQDAAEAEEEEAQDDPDSVLLVVLLVVLLVPPDDPGHYHYDYHHDDALVRLQPHLEYEYEDDDLQVVLVSCVVRVVLVSNLCSCPPPVHPHAYEYEFSGVVQQEPAEPPDPDDPPRHSYDADFYKYNQVVDPVCQKDKFQKDFDPAPFDRPPDMFIAGSWMFTDDRDDPQKAQGIWTDDPVDPDTTGAKIDGRRYIYGRGRPSPDPDSRVSNRNVNSSVVRVVVD/DPPQDAAEAEEEEAQDDPDSVLLVVLLVVLLVPPDDPGHYHYDYHHDDALVRLQPHLEYEYEDDDLQVVLVSCVVRVVLVSVLCSCPPPVHPHAYEYEFSGVVQQEPAEPPDPDDPPRHSYDADFYKYNQPVDPVCQKDKFQKDFDPAPFDRPPDMFIAGSWMFTDDRDDPQKAQGIWTDDPVDPDTTGAKIDGRRYIYGRGRPSPDPDSRVSNSNVNSSVVRVVVD

pLDDT: mean 88.22, std 12.58, range [33.53, 98.5]

Sequence (454 aa):
MGDKEAVTLRIGVLALQGGFFEHEASLMKALKYHQFEKLIEMEVVEVRDPENVADLDGLILPGGESTTMGLFLRSNGLDVRIREWIHSPERKAIAWGTCAGLILMSNSLEGQKGGGQDKLGGIDVTTSRNFFGRQLNSFEAPLNLKSLPVDQAGCHGVFIRAPAVMTINSPDVAVLATVDLPTSDKPVIVAVSQNNMMATAFHPELTEDPGWHAYFLQKVLNAKSSSMGDKEAVTLRIGVLALQGGFFEHEASLMKALKYHQFEKLIEMEVVEVRDPENVADLDGLILPGGESTTMGLFLRSNGLDVRIREWIHSPERKAIAWGTCAGLILMSNSLEGQKGGGQDKLGGIDVTTSRNFFGRQLNSFEAPLNLKSLPVDQAGCHGVFIRAPAVMTINSPDVAVLATVDLPTSDKPVIVAVSQNNMMATAFHPELTEDPGWHAYFLQKVLNAKSSS

Solvent-accessible surface area (backbone atoms only — not comparable to full-atom values): 23868 Å² total; per-residue (Å²): 129,78,82,74,75,60,46,77,42,32,34,31,30,42,47,79,44,16,54,33,66,42,41,52,28,28,44,52,47,15,65,71,72,46,88,65,99,58,52,73,42,78,44,80,40,77,26,78,52,48,82,62,55,79,77,42,36,26,37,36,35,45,42,60,57,46,68,62,51,22,52,50,27,54,78,62,45,32,42,62,44,50,51,50,50,59,65,34,88,89,41,62,26,31,39,37,16,23,26,24,18,30,60,31,26,26,62,34,46,62,93,50,69,82,80,74,82,58,52,69,35,79,32,60,29,31,30,32,68,58,58,58,32,81,86,50,36,54,50,74,45,64,46,46,70,37,91,55,97,49,78,58,82,82,42,59,36,41,32,60,51,17,34,31,49,75,41,79,73,42,90,71,51,43,67,36,26,27,34,79,42,94,91,41,96,53,68,42,37,37,23,36,32,28,89,52,36,35,29,26,22,30,40,59,52,67,48,90,60,32,57,67,46,36,50,51,49,50,52,28,49,52,32,57,66,73,98,129,78,84,74,74,58,47,77,41,34,34,32,29,42,46,80,43,15,52,33,64,42,42,52,29,29,43,52,47,14,63,72,73,50,88,64,98,58,52,73,40,79,46,80,40,77,27,79,52,48,82,61,56,80,76,42,37,26,37,35,35,46,41,59,58,45,67,61,50,24,51,52,29,54,77,61,45,32,43,61,45,50,53,50,50,60,65,33,88,88,42,64,25,32,39,37,17,23,25,24,18,30,59,31,27,26,63,34,45,64,93,50,68,81,80,75,80,59,51,68,35,79,32,58,29,32,29,31,68,60,59,58,33,79,86,50,37,54,51,73,44,66,46,48,70,37,94,54,97,50,77,55,83,83,40,60,35,40,32,59,50,17,33,33,48,74,43,79,73,42,91,70,51,43,67,37,28,26,33,81,43,94,91,41,97,54,68,42,38,36,25,37,32,29,91,53,34,35,29,24,22,30,41,59,51,67,48,91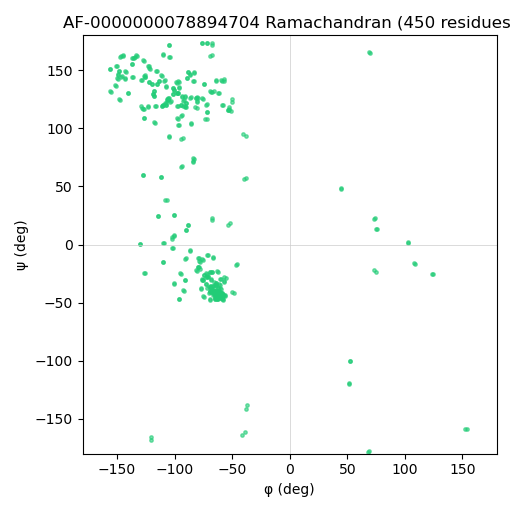,58,33,56,68,47,36,51,50,50,50,52,28,50,52,31,56,67,71,99

Radius of gyration: 22.35 Å; Cα contacts (8 Å, |Δi|>4): 1003; chains: 2; bounding box: 57×66×50 Å

Nearest PDB structures (foldseek):
  2abw-assembly2_B  TM=8.944E-01  e=8.542E-23  Plasmodium falciparum
  2abw-assembly1_A  TM=8.749E-01  e=4.891E-22  Plasmodium falciparum
  4ads-assembly1_G  TM=8.894E-01  e=2.183E-21  Plasmodium falciparum 3D7
  5n9m-assembly2_B  TM=7.153E-01  e=8.452E-08  Staphylococcus aureus subsp. aureus COL
  6a4s-assembly1_B  TM=3.768E-01  e=8.080E-03  Salmonella enterica subsp. enterica serovar Typhimurium str. LT2

Secondary structure (DSSP, 8-state):
----PPEEEEEEEE-SSTTHHHHHHHHHHHHHHS--SS-EEEEEEEE-SGGGTTT-SEEEE--S-HHHHHHHHHHTTHHHHHHHHHT-SS---EEEEETHHHHHHEEEETT--S--SS----EEEEEETTTTTTTS-EEEEE-EESS-SS--TT-EEEEES--EEEEE--TTPEEEEEE--TT-SSPEEEEEEETTEEEESS-GGGSS--HHHHHHHHHHHHHHHH-/----PPEEEEEEEE-SSTTHHHHHHHHHHHHHHS--SS-EEEEEEEE-SGGGTTT-SEEEE--S-HHHHHHHHHHTTHHHHHHHHHT-SS---EEEEETHHHHHHEEEETT--S--SS----EEEEEETTTTTTTS-EEEEE-EE-S-SS--TT-EEEEES--EEEEE--TTPEEEEEE--TT-SSPEEEEEEETTEEEESS-GGGSS--HHHHHHHHHHHHHHHH-

Organism: Nematostella vectensis (NCBI:txid45351)

InterPro domains:
  IPR002161 Pyridoxal 5'-phosphate synthase subunit PdxT/SNO [MF_01615] (11-219)
  IPR002161 Pyridoxal 5'-phosphate synthase subunit PdxT/SNO [PF01174] (13-220)
  IPR002161 Pyridoxal 5'-phosphate synthase subunit PdxT/SNO [PIRSF005639] (8-222)
  IPR002161 Pyridoxal 5'-phosphate synthase subunit PdxT/SNO [PS51130] (10-221)
  IPR002161 Pyridoxal 5'-phosphate synthase subunit PdxT/SNO [PTHR31559] (10-224)
  IPR002161 Pyridoxal 5'-phosphate synthase subunit PdxT/SNO [TIGR03800] (10-218)
  IPR002161 Pyridoxal 5'-phosphate synthase subunit PdxT/SNO [cd01749] (11-217)
  IPR021196 PdxT/SNO family, conserved site [PS01236] (58-68)
  IPR029062 Class I glutamine amidotransferase-like [G3DSA:3.40.50.880] (7-227)
  IPR029062 Class I glutamine amidotransferase-like [SSF52317] (9-222)